Protein AF-A0AAX1KKN2-F1 (afdb_monomer_lite)

Sequence (396 aa):
MSLGRKPTAFVSSTCYDLKQVRDDIRSFFQDQLGYDVLLSEYDSFPLDPRAGTVDNCLRAVDERADIFVLIVGCRYGYVTETGHSVTNMEYLRAKAKGIPIYAFVDQKILSILPLWRDNPDGNFQSTVDTPKLFEFVDTFRRNDGIWSFGFETAQDIISTLKTQLSYLFSDCLLLKQKATPQIMSSKVAMLDGYSFQLALMCPAGWEYKLFAQVLSSGLNKLIDRRRDFNFGITLAPSRELQSIEEVIDYITLKMNQLQRAIDAVSVLIRKTLPEAFGKPGVAGDADYIIYSANRLINVYSSIIDWSLDFSTIVTEDDFSGIVSSFSKMCEVTLCDIEQFSKECCEKLLLIPDAISENSEPMSINLTLSLSSPDTDEFYRELNTLLTKLGISLEDN

InterPro domains:
  IPR025139 Domain of unknown function DUF4062 [PF13271] (10-94)

Structure (mmCIF, N/CA/C/O backbone):
data_AF-A0AAX1KKN2-F1
#
_entry.id   AF-A0AAX1KKN2-F1
#
loop_
_atom_site.group_PDB
_atom_site.id
_atom_site.type_symbol
_atom_site.label_atom_id
_atom_site.label_alt_id
_atom_site.label_comp_id
_atom_site.label_asym_id
_atom_site.label_entity_id
_atom_site.label_seq_id
_atom_site.pdbx_PDB_ins_code
_atom_site.Cartn_x
_atom_site.Cartn_y
_atom_site.Cartn_z
_atom_site.occupancy
_atom_site.B_iso_or_equiv
_atom_site.auth_seq_id
_atom_site.auth_comp_id
_atom_site.auth_asym_id
_atom_site.auth_atom_id
_atom_site.pdbx_PDB_model_num
ATOM 1 N N . MET A 1 1 ? 13.747 -22.654 2.199 1.00 51.12 1 MET A N 1
ATOM 2 C CA . MET A 1 1 ? 13.380 -23.579 1.100 1.00 51.12 1 MET A CA 1
ATOM 3 C C . MET A 1 1 ? 13.736 -22.929 -0.225 1.00 51.12 1 MET A C 1
ATOM 5 O O . MET A 1 1 ? 13.689 -21.709 -0.302 1.00 51.12 1 MET A O 1
ATOM 9 N N . SER A 1 2 ? 14.121 -23.709 -1.236 1.00 63.22 2 SER A N 1
ATOM 10 C CA . SER A 1 2 ? 14.235 -23.208 -2.612 1.00 63.22 2 SER A CA 1
ATOM 11 C C . SER A 1 2 ? 12.859 -23.285 -3.274 1.00 63.22 2 SER A C 1
ATOM 13 O O . SER A 1 2 ? 12.214 -24.324 -3.173 1.00 63.22 2 SER A O 1
ATOM 15 N N . LEU A 1 3 ? 12.418 -22.212 -3.938 1.00 70.31 3 LEU A N 1
ATOM 16 C CA . LEU A 1 3 ? 11.167 -22.193 -4.712 1.00 70.31 3 LEU A CA 1
ATOM 17 C C . LEU A 1 3 ? 11.238 -23.089 -5.959 1.00 70.31 3 LEU A C 1
ATOM 19 O O . LEU A 1 3 ? 10.202 -23.446 -6.507 1.00 70.31 3 LEU A O 1
ATOM 23 N N . GLY A 1 4 ? 12.444 -23.432 -6.428 1.00 79.44 4 GLY A N 1
ATOM 24 C CA . GLY A 1 4 ? 12.648 -24.332 -7.567 1.00 79.44 4 GLY A CA 1
ATOM 25 C C . GLY A 1 4 ? 12.128 -23.822 -8.920 1.00 79.44 4 GLY A C 1
ATOM 26 O O . GLY A 1 4 ? 12.202 -24.567 -9.892 1.00 79.44 4 GLY A O 1
ATOM 27 N N . ARG A 1 5 ? 11.627 -22.578 -9.006 1.00 90.56 5 ARG A N 1
ATOM 28 C CA . ARG A 1 5 ? 11.150 -21.945 -10.247 1.00 90.56 5 ARG A CA 1
ATOM 29 C C . ARG A 1 5 ? 12.081 -20.831 -10.718 1.00 90.56 5 ARG A C 1
ATOM 31 O O . ARG A 1 5 ? 12.737 -20.183 -9.903 1.00 90.56 5 ARG A O 1
ATOM 38 N N . LYS A 1 6 ? 12.105 -20.607 -12.032 1.00 92.56 6 LYS A N 1
ATOM 39 C CA . LYS A 1 6 ? 12.806 -19.484 -12.660 1.00 92.56 6 LYS A CA 1
ATOM 40 C C . LYS A 1 6 ? 12.065 -18.169 -12.375 1.00 92.56 6 LYS A C 1
ATOM 42 O O . LYS A 1 6 ? 10.831 -18.187 -12.321 1.00 92.56 6 LYS A O 1
ATOM 47 N N . PRO A 1 7 ? 12.779 -17.042 -12.205 1.00 95.06 7 PRO A N 1
ATOM 48 C CA . PRO A 1 7 ? 12.156 -15.724 -12.234 1.00 95.06 7 PRO A CA 1
ATOM 49 C C . PRO A 1 7 ? 11.465 -15.494 -13.577 1.00 95.06 7 PRO A C 1
ATOM 51 O O . PRO A 1 7 ? 11.974 -15.925 -14.614 1.00 95.06 7 PRO A O 1
ATOM 54 N N . THR A 1 8 ? 10.324 -14.812 -13.556 1.00 97.12 8 THR A N 1
ATOM 55 C CA . THR A 1 8 ? 9.559 -14.485 -14.762 1.00 97.12 8 THR A CA 1
ATOM 56 C C . THR A 1 8 ? 9.570 -12.979 -15.023 1.00 97.12 8 THR A C 1
ATOM 58 O O . THR A 1 8 ? 9.076 -12.199 -14.205 1.00 97.12 8 THR A O 1
ATOM 61 N N . ALA A 1 9 ? 10.100 -12.567 -16.176 1.00 97.81 9 ALA A N 1
ATOM 62 C CA . ALA A 1 9 ? 10.061 -11.185 -16.646 1.00 97.81 9 ALA A CA 1
ATOM 63 C C . ALA A 1 9 ? 8.834 -10.954 -17.543 1.00 97.81 9 ALA A C 1
ATOM 65 O O . ALA A 1 9 ? 8.679 -11.604 -18.578 1.00 97.81 9 ALA A O 1
ATOM 66 N N . PHE A 1 10 ? 7.968 -10.017 -17.164 1.00 98.31 10 PHE A N 1
ATOM 67 C CA . PHE A 1 10 ? 6.863 -9.552 -17.998 1.00 98.31 10 PHE A CA 1
ATOM 68 C C . PHE A 1 10 ? 7.305 -8.327 -18.797 1.00 98.31 10 PHE A C 1
ATOM 70 O O . PHE A 1 10 ? 7.715 -7.328 -18.209 1.00 98.31 10 PHE A O 1
ATOM 77 N N . VAL A 1 11 ? 7.223 -8.392 -20.128 1.00 98.12 11 VAL A N 1
ATOM 78 C CA . VAL A 1 11 ? 7.675 -7.310 -21.016 1.00 98.12 11 VAL A CA 1
ATOM 79 C C . VAL A 1 11 ? 6.464 -6.615 -21.639 1.00 98.12 11 VAL A C 1
ATOM 81 O O . VAL A 1 11 ? 5.872 -7.086 -22.618 1.00 98.12 11 VAL A O 1
ATOM 84 N N . SER A 1 12 ? 6.111 -5.464 -21.071 1.00 97.69 12 SER A N 1
ATOM 85 C CA . SER A 1 12 ? 4.971 -4.644 -21.480 1.00 97.69 12 SER A CA 1
ATOM 86 C C . SER A 1 12 ? 5.407 -3.556 -22.458 1.00 97.69 12 SER A C 1
ATOM 88 O O . SER A 1 12 ? 6.239 -2.706 -22.138 1.00 97.69 12 SER A O 1
ATOM 90 N N . SER A 1 13 ? 4.855 -3.596 -23.670 1.00 96.62 13 SER A N 1
ATOM 91 C CA . SER A 1 13 ? 5.030 -2.571 -24.702 1.00 96.62 13 SER A CA 1
ATOM 92 C C . SER A 1 13 ? 3.980 -2.742 -25.798 1.00 96.62 13 SER A C 1
ATOM 94 O O . SER A 1 13 ? 3.284 -3.758 -25.856 1.00 96.62 13 SER A O 1
ATOM 96 N N . THR A 1 14 ? 3.910 -1.798 -26.734 1.00 94.62 14 THR A N 1
ATOM 97 C CA . THR A 1 14 ? 3.255 -2.050 -28.022 1.00 94.62 14 THR A CA 1
ATOM 98 C C . THR A 1 14 ? 4.037 -3.108 -28.814 1.00 94.62 14 THR A C 1
ATOM 100 O O . THR A 1 14 ? 5.265 -3.169 -28.740 1.00 94.62 14 THR A O 1
ATOM 103 N N . CYS A 1 15 ? 3.339 -3.984 -29.548 1.00 88.62 15 CYS A N 1
ATOM 104 C CA . CYS A 1 15 ? 3.977 -5.131 -30.215 1.00 88.62 15 CYS A CA 1
ATOM 105 C C . CYS A 1 15 ? 4.512 -4.804 -31.620 1.00 88.62 15 CYS A C 1
ATOM 107 O O . CYS A 1 15 ? 5.556 -5.310 -32.018 1.00 88.62 15 CYS A O 1
ATOM 109 N N . TYR A 1 16 ? 3.793 -3.987 -32.397 1.00 85.31 16 TYR A N 1
ATOM 110 C CA . TYR A 1 16 ? 4.067 -3.839 -33.833 1.00 85.31 16 TYR A CA 1
ATOM 111 C C . TYR A 1 16 ? 5.308 -2.996 -34.136 1.00 85.31 16 TYR A C 1
ATOM 113 O O . TYR A 1 16 ? 6.137 -3.391 -34.949 1.00 85.31 16 TYR A O 1
ATOM 121 N N . ASP A 1 17 ? 5.427 -1.833 -33.501 1.00 90.44 17 ASP A N 1
ATOM 122 C CA . ASP A 1 17 ? 6.519 -0.879 -33.711 1.00 90.44 17 ASP A CA 1
ATOM 123 C C . ASP A 1 17 ? 7.805 -1.271 -32.970 1.00 90.44 17 ASP A C 1
ATOM 125 O O . ASP A 1 17 ? 8.893 -0.909 -33.408 1.00 90.44 17 ASP A O 1
ATOM 129 N N . LEU A 1 18 ? 7.696 -2.066 -31.902 1.00 95.00 18 LEU A N 1
ATOM 130 C CA . LEU A 1 18 ? 8.828 -2.491 -31.072 1.00 95.00 18 LEU A CA 1
ATOM 131 C C . LEU A 1 18 ? 9.207 -3.965 -31.257 1.00 95.00 18 LEU A C 1
ATOM 133 O O . LEU A 1 18 ? 9.949 -4.502 -30.438 1.00 95.00 18 LEU A O 1
ATOM 137 N N . LYS A 1 19 ? 8.740 -4.629 -32.322 1.00 94.88 19 LYS A N 1
ATOM 138 C CA . LYS A 1 19 ? 8.943 -6.073 -32.535 1.00 94.88 19 LYS A CA 1
ATOM 139 C C . LYS A 1 19 ? 10.403 -6.514 -32.354 1.00 94.88 19 LYS A C 1
ATOM 141 O O . LYS A 1 19 ? 10.672 -7.385 -31.539 1.00 94.88 19 LYS A O 1
ATOM 146 N N . GLN A 1 20 ? 11.347 -5.874 -33.051 1.00 95.94 20 GLN A N 1
ATOM 147 C CA . GLN A 1 20 ? 12.767 -6.242 -32.947 1.00 95.94 20 GLN A CA 1
ATOM 148 C C . GLN A 1 20 ? 13.313 -6.035 -31.528 1.00 95.94 20 GLN A C 1
ATOM 150 O O . GLN A 1 20 ? 14.034 -6.882 -31.014 1.00 95.94 20 GLN A O 1
ATOM 155 N N . VAL A 1 21 ? 12.937 -4.929 -30.876 1.00 97.44 21 VAL A N 1
ATOM 156 C CA . VAL A 1 21 ? 13.347 -4.652 -29.494 1.00 97.44 21 VAL A CA 1
ATOM 157 C C . VAL A 1 21 ? 12.824 -5.742 -28.558 1.00 97.44 21 VAL A C 1
ATOM 159 O O . VAL A 1 21 ? 13.572 -6.244 -27.726 1.00 97.44 21 VAL A O 1
ATOM 162 N N . ARG A 1 22 ? 11.562 -6.154 -28.710 1.00 97.06 22 ARG A N 1
ATOM 163 C CA . ARG A 1 22 ? 10.954 -7.225 -27.906 1.00 97.06 22 ARG A CA 1
ATOM 164 C C . ARG A 1 22 ? 11.649 -8.569 -28.123 1.00 97.06 22 ARG A C 1
ATOM 166 O O . ARG A 1 22 ? 11.926 -9.254 -27.141 1.00 97.06 22 ARG A O 1
ATOM 173 N N . ASP A 1 23 ? 11.984 -8.911 -29.366 1.00 96.81 23 ASP A N 1
ATOM 174 C CA . ASP A 1 23 ? 12.699 -10.147 -29.715 1.00 96.81 23 ASP A CA 1
ATOM 175 C C . ASP A 1 23 ? 14.106 -10.187 -29.084 1.00 96.81 23 ASP A C 1
ATOM 177 O O . ASP A 1 23 ? 14.519 -11.203 -28.511 1.00 96.81 23 ASP A O 1
ATOM 181 N N . ASP A 1 24 ? 14.820 -9.059 -29.105 1.00 98.00 24 ASP A N 1
ATOM 182 C CA . ASP A 1 24 ? 16.144 -8.929 -28.490 1.00 98.00 24 ASP A CA 1
ATOM 183 C C . ASP A 1 24 ? 16.070 -9.040 -26.955 1.00 98.00 24 ASP A C 1
ATOM 185 O O . ASP A 1 24 ? 16.875 -9.743 -26.334 1.00 98.00 24 ASP A O 1
ATOM 189 N N . ILE A 1 25 ? 15.076 -8.398 -26.326 1.00 97.75 25 ILE A N 1
ATOM 190 C CA . ILE A 1 25 ? 14.845 -8.474 -24.873 1.00 97.75 25 ILE A CA 1
ATOM 191 C C . ILE A 1 25 ? 14.449 -9.887 -24.447 1.00 97.75 25 ILE A C 1
ATOM 193 O O . ILE A 1 25 ? 14.933 -10.384 -23.426 1.00 97.75 25 ILE A O 1
ATOM 197 N N . ARG A 1 26 ? 13.616 -10.564 -25.242 1.00 97.12 26 ARG A N 1
ATOM 198 C CA . ARG A 1 26 ? 13.262 -11.967 -25.025 1.00 97.12 26 ARG A CA 1
ATOM 199 C C . ARG A 1 26 ? 14.507 -12.846 -24.998 1.00 97.12 26 ARG A C 1
ATOM 201 O O . ARG A 1 26 ? 14.701 -13.587 -24.037 1.00 97.12 26 ARG A O 1
ATOM 208 N N . SER A 1 27 ? 15.346 -12.728 -26.025 1.00 97.56 27 SER A N 1
ATOM 209 C CA . SER A 1 27 ? 16.579 -13.511 -26.165 1.00 97.56 27 SER A CA 1
ATOM 210 C C . SER A 1 27 ? 17.544 -13.231 -25.010 1.00 97.56 27 SER A C 1
ATOM 212 O O . SER A 1 27 ? 18.150 -14.141 -24.450 1.00 97.56 27 SER A O 1
ATOM 214 N N . PHE A 1 28 ? 17.645 -11.973 -24.570 1.00 98.19 28 PHE A N 1
ATOM 215 C CA . PHE A 1 28 ? 18.437 -11.614 -23.395 1.00 98.19 28 PHE A CA 1
ATOM 216 C C . PHE A 1 28 ? 17.965 -12.341 -22.123 1.00 98.19 28 PHE A C 1
ATOM 218 O O . PHE A 1 28 ? 18.770 -13.001 -21.462 1.00 98.19 28 PHE A O 1
ATOM 225 N N . PHE A 1 29 ? 16.679 -12.262 -21.779 1.00 97.62 29 PHE A N 1
ATOM 226 C CA . PHE A 1 29 ? 16.168 -12.906 -20.567 1.00 97.62 29 PHE A CA 1
ATOM 227 C C . PHE A 1 29 ? 16.185 -14.440 -20.654 1.00 97.62 29 PHE A C 1
ATOM 229 O O . PHE A 1 29 ? 16.606 -15.088 -19.694 1.00 97.62 29 PHE A O 1
ATOM 236 N N . GLN A 1 30 ? 15.765 -15.028 -21.779 1.00 95.75 30 GLN A N 1
ATOM 237 C CA . GLN A 1 30 ? 15.683 -16.487 -21.933 1.00 95.75 30 GLN A CA 1
ATOM 238 C C . GLN A 1 30 ? 17.063 -17.126 -22.097 1.00 95.75 30 GLN A C 1
ATOM 240 O O . GLN A 1 30 ? 17.414 -18.022 -21.328 1.00 95.75 30 GLN A O 1
ATOM 245 N N . ASP A 1 31 ? 17.860 -16.652 -23.056 1.00 96.38 31 ASP A N 1
ATOM 246 C CA . ASP A 1 31 ? 19.070 -17.357 -23.488 1.00 96.38 31 ASP A CA 1
ATOM 247 C C . ASP A 1 31 ? 20.301 -16.966 -22.665 1.00 96.38 31 ASP A C 1
ATOM 249 O O . ASP A 1 31 ? 21.163 -17.808 -22.413 1.00 96.38 31 ASP A O 1
ATOM 253 N N . GLN A 1 32 ? 20.400 -15.703 -22.226 1.00 95.88 32 GLN A N 1
ATOM 254 C CA . GLN A 1 32 ? 21.560 -15.238 -21.450 1.00 95.88 32 GLN A CA 1
ATOM 255 C C . GLN A 1 32 ? 21.356 -15.380 -19.938 1.00 95.88 32 GLN A C 1
ATOM 257 O O . GLN A 1 32 ? 22.312 -15.698 -19.232 1.00 95.88 32 GLN A O 1
ATOM 262 N N . LEU A 1 33 ? 20.142 -15.132 -19.428 1.00 95.75 33 LEU A N 1
ATOM 263 C CA . LEU A 1 33 ? 19.859 -15.159 -17.984 1.00 95.75 33 LEU A CA 1
ATOM 264 C C . LEU A 1 33 ? 19.099 -16.408 -17.513 1.00 95.75 33 LEU A C 1
ATOM 266 O O . LEU A 1 33 ? 19.117 -16.713 -16.319 1.00 95.75 33 LEU A O 1
ATOM 270 N N . GLY A 1 34 ? 18.438 -17.138 -18.416 1.00 95.25 34 GLY A N 1
ATOM 271 C CA . GLY A 1 34 ? 17.666 -18.335 -18.077 1.00 95.25 34 GLY A CA 1
ATOM 272 C C . GLY A 1 34 ? 16.319 -18.057 -17.403 1.00 95.25 34 GLY A C 1
ATOM 273 O O . GLY A 1 34 ? 15.813 -18.940 -16.705 1.00 95.25 34 GLY A O 1
ATOM 274 N N . TYR A 1 35 ? 15.755 -16.859 -17.575 1.00 96.06 35 TYR A N 1
ATOM 275 C CA . TYR A 1 35 ? 14.469 -16.448 -17.003 1.00 96.06 35 TYR A CA 1
ATOM 276 C C . TYR A 1 35 ? 13.311 -16.963 -17.863 1.00 96.06 35 TYR A C 1
ATOM 278 O O . TYR A 1 35 ? 13.457 -17.181 -19.068 1.00 96.06 35 TYR A O 1
ATOM 286 N N . ASP A 1 36 ? 12.140 -17.114 -17.249 1.00 96.12 36 ASP A N 1
ATOM 287 C CA . ASP A 1 36 ? 10.897 -17.205 -18.009 1.00 96.12 36 ASP A CA 1
ATOM 288 C C . ASP A 1 36 ? 10.518 -15.796 -18.496 1.00 96.12 36 ASP A C 1
ATOM 290 O O . ASP A 1 36 ? 10.780 -14.799 -17.819 1.00 96.12 36 ASP A O 1
ATOM 294 N N . VAL A 1 37 ? 9.912 -15.690 -19.679 1.00 96.75 37 VAL A N 1
ATOM 295 C CA . VAL A 1 37 ? 9.541 -14.397 -20.276 1.00 96.75 37 VAL A CA 1
ATOM 296 C C . VAL A 1 37 ? 8.100 -14.440 -20.743 1.00 96.75 37 VAL A C 1
ATOM 298 O O . VAL A 1 37 ? 7.694 -15.382 -21.423 1.00 96.75 37 VAL A O 1
ATOM 301 N N . LEU A 1 38 ? 7.340 -13.407 -20.386 1.00 96.88 38 LEU A N 1
ATOM 302 C CA . LEU A 1 38 ? 5.957 -13.219 -20.804 1.00 96.88 38 LEU A CA 1
ATOM 303 C C . LEU A 1 38 ? 5.871 -12.050 -21.786 1.00 96.88 38 LEU A C 1
ATOM 305 O O . LEU A 1 38 ? 6.108 -10.897 -21.426 1.00 96.88 38 LEU A O 1
ATOM 309 N N . LEU A 1 39 ? 5.524 -12.386 -23.026 1.00 95.56 39 LEU A N 1
ATOM 310 C CA . LEU A 1 39 ? 5.270 -11.482 -24.145 1.00 95.56 39 LEU A CA 1
ATOM 311 C C . LEU A 1 39 ? 3.957 -11.929 -24.799 1.00 95.56 39 LEU A C 1
ATOM 313 O O . LEU A 1 39 ? 3.829 -13.100 -25.153 1.00 95.56 39 LEU A O 1
ATOM 317 N N . SER A 1 40 ? 2.979 -11.033 -24.910 1.00 92.44 40 SER A N 1
ATOM 318 C CA . SER A 1 40 ? 1.589 -11.368 -25.260 1.00 92.44 40 SER A CA 1
ATOM 319 C C . SER A 1 40 ? 1.385 -11.894 -26.686 1.00 92.44 40 SER A C 1
ATOM 321 O O . SER A 1 40 ? 0.379 -12.539 -26.959 1.00 92.44 40 SER A O 1
ATOM 323 N N . GLU A 1 41 ? 2.328 -11.651 -27.594 1.00 91.31 41 GLU A N 1
ATOM 324 C CA . GLU A 1 41 ? 2.299 -12.120 -28.982 1.00 91.31 41 GLU A CA 1
ATOM 325 C C . GLU A 1 41 ? 2.894 -13.523 -29.186 1.00 91.31 41 GLU A C 1
ATOM 327 O O . GLU A 1 41 ? 2.809 -14.065 -30.289 1.00 91.31 41 GLU A O 1
ATOM 332 N N . TYR A 1 42 ? 3.510 -14.102 -28.153 1.00 90.12 42 TYR A N 1
ATOM 333 C CA . TYR A 1 42 ? 4.166 -15.406 -28.220 1.00 90.12 42 TYR A CA 1
ATOM 334 C C . TYR A 1 42 ? 3.264 -16.530 -27.692 1.00 90.12 42 TYR A C 1
ATOM 336 O O . TYR A 1 42 ? 2.494 -16.349 -26.752 1.00 90.12 42 TYR A O 1
ATOM 344 N N . ASP A 1 43 ? 3.401 -17.726 -28.264 1.00 87.00 43 ASP A N 1
ATOM 345 C CA . ASP A 1 43 ? 2.630 -18.926 -27.899 1.00 87.00 43 ASP A CA 1
ATOM 346 C C . ASP A 1 43 ? 2.900 -19.432 -26.472 1.00 87.00 43 ASP A C 1
ATOM 348 O O . ASP A 1 43 ? 2.071 -20.125 -25.884 1.00 87.00 43 ASP A O 1
ATOM 352 N N . SER A 1 44 ? 4.033 -19.042 -25.886 1.00 86.56 44 SER A N 1
ATOM 353 C CA . SER A 1 44 ? 4.369 -19.292 -24.486 1.00 86.56 44 SER A CA 1
ATOM 354 C C . SER A 1 44 ? 3.529 -18.476 -23.497 1.00 86.56 44 SER A C 1
ATOM 356 O O . SER A 1 44 ? 3.628 -18.704 -22.288 1.00 86.56 44 SER A O 1
ATOM 358 N N . PHE A 1 45 ? 2.747 -17.499 -23.966 1.00 91.88 45 PHE A N 1
ATOM 359 C CA . PHE A 1 45 ? 1.907 -16.679 -23.103 1.00 91.88 45 PHE A CA 1
ATOM 360 C C . PHE A 1 45 ? 0.703 -17.484 -22.582 1.00 91.88 45 PHE A C 1
ATOM 362 O O . PHE A 1 45 ? -0.012 -18.105 -23.371 1.00 91.88 45 PHE A O 1
ATOM 369 N N . PRO A 1 46 ? 0.441 -17.502 -21.263 1.00 89.56 46 PRO A N 1
ATOM 370 C CA . PRO A 1 46 ? -0.657 -18.280 -20.706 1.00 89.56 46 PRO A CA 1
ATOM 371 C C . PRO A 1 46 ? -2.010 -17.653 -21.067 1.00 89.56 46 PRO A C 1
ATOM 373 O O . PRO A 1 46 ? -2.263 -16.487 -20.770 1.00 89.56 46 PRO A O 1
ATOM 376 N N . LEU A 1 47 ? -2.902 -18.449 -21.661 1.00 90.44 47 LEU A N 1
ATOM 377 C CA . LEU A 1 47 ? -4.242 -18.021 -22.068 1.00 90.44 47 LEU A CA 1
ATOM 378 C C . LEU A 1 47 ? -5.316 -18.848 -21.355 1.00 90.44 47 LEU A C 1
ATOM 380 O O . LEU A 1 47 ? -5.251 -20.075 -21.326 1.00 90.44 47 LEU A O 1
ATOM 384 N N . ASP A 1 48 ? -6.328 -18.174 -20.811 1.00 90.75 48 ASP A N 1
ATOM 385 C CA . ASP A 1 48 ? -7.638 -18.763 -20.537 1.00 90.75 48 ASP A CA 1
ATOM 386 C C . ASP A 1 48 ? -8.553 -18.446 -21.730 1.00 90.75 48 ASP A C 1
ATOM 388 O O . ASP A 1 48 ? -8.881 -17.274 -21.946 1.00 90.75 48 ASP A O 1
ATOM 392 N N . PRO A 1 49 ? -8.986 -19.462 -22.502 1.00 92.00 49 PRO A N 1
ATOM 393 C CA . PRO A 1 49 ? -9.898 -19.277 -23.630 1.00 92.00 49 PRO A CA 1
ATOM 394 C C . PRO A 1 49 ? -11.266 -18.687 -23.255 1.00 92.00 49 PRO A C 1
ATOM 396 O O . PRO A 1 49 ? -12.030 -18.324 -24.146 1.00 92.00 49 PRO A O 1
ATOM 399 N N . ARG A 1 50 ? -11.610 -18.639 -21.962 1.00 92.62 50 ARG A N 1
ATOM 400 C CA . ARG A 1 50 ? -12.865 -18.071 -21.450 1.00 92.62 50 ARG A CA 1
ATOM 401 C C . ARG A 1 50 ? -12.751 -16.591 -21.079 1.00 92.62 50 ARG A C 1
ATOM 403 O O . ARG A 1 50 ? -13.776 -15.979 -20.795 1.00 92.62 50 ARG A O 1
ATOM 410 N N . ALA A 1 51 ? -11.541 -16.032 -21.062 1.00 90.00 51 ALA A N 1
ATOM 411 C CA . ALA A 1 51 ? -11.274 -14.648 -20.680 1.00 90.00 51 ALA A CA 1
ATOM 412 C C . ALA A 1 51 ? -10.956 -13.769 -21.901 1.00 90.00 51 ALA A C 1
ATOM 414 O O . ALA A 1 51 ? -10.466 -14.254 -22.926 1.00 90.00 51 ALA A O 1
ATOM 415 N N . GLY A 1 52 ? -11.202 -12.460 -21.783 1.00 89.75 52 GLY A N 1
ATOM 416 C CA . GLY A 1 52 ? -10.818 -11.488 -22.803 1.00 89.75 52 GLY A CA 1
ATOM 417 C C . GLY A 1 52 ? -9.298 -11.406 -22.988 1.00 89.75 52 GLY A C 1
ATOM 418 O O . GLY A 1 52 ? -8.516 -11.829 -22.135 1.00 89.75 52 GLY A O 1
ATOM 419 N N . THR A 1 53 ? -8.849 -10.838 -24.110 1.00 89.62 53 THR A N 1
ATOM 420 C CA . THR A 1 53 ? -7.411 -10.651 -24.385 1.00 89.62 53 THR A CA 1
ATOM 421 C C . THR A 1 53 ? -6.748 -9.755 -23.339 1.00 89.62 53 THR A C 1
ATOM 423 O O . THR A 1 53 ? -5.683 -10.093 -22.830 1.00 89.62 53 THR A O 1
ATOM 426 N N . VAL A 1 54 ? -7.412 -8.658 -22.962 1.00 91.44 54 VAL A N 1
ATOM 427 C CA . VAL A 1 54 ? -6.949 -7.744 -21.907 1.00 91.44 54 VAL A CA 1
ATOM 428 C C . VAL A 1 54 ? -6.901 -8.454 -20.553 1.00 91.44 54 VAL A C 1
ATOM 430 O O . VAL A 1 54 ? -5.888 -8.369 -19.864 1.00 91.44 54 VAL A O 1
ATOM 433 N N . ASP A 1 55 ? -7.939 -9.213 -20.195 1.00 92.12 55 ASP A N 1
ATOM 434 C CA . ASP A 1 55 ? -7.994 -9.936 -18.916 1.00 92.12 55 ASP A CA 1
ATOM 435 C C . ASP A 1 55 ? -6.879 -10.978 -18.796 1.00 92.12 55 ASP A C 1
ATOM 437 O O . ASP A 1 55 ? -6.260 -11.110 -17.741 1.00 92.12 55 ASP A O 1
ATOM 441 N N . ASN A 1 56 ? -6.576 -11.689 -19.886 1.00 93.50 56 ASN A N 1
ATOM 442 C CA . ASN A 1 56 ? -5.454 -12.623 -19.928 1.00 93.50 56 ASN A CA 1
ATOM 443 C C . ASN A 1 56 ? -4.113 -11.921 -19.679 1.00 93.50 56 ASN A C 1
ATOM 445 O O . ASN A 1 56 ? -3.301 -12.434 -18.908 1.00 93.50 56 ASN A O 1
ATOM 449 N N . CYS A 1 57 ? -3.899 -10.736 -20.260 1.00 93.25 57 CYS A N 1
ATOM 450 C CA . CYS A 1 57 ? -2.709 -9.934 -19.986 1.00 93.25 57 CYS A CA 1
ATOM 451 C C . CYS A 1 57 ? -2.605 -9.528 -18.511 1.00 93.25 57 CYS A C 1
ATOM 453 O O . CYS A 1 57 ? -1.581 -9.780 -17.874 1.00 93.25 57 CYS A O 1
ATOM 455 N N . LEU A 1 58 ? -3.668 -8.945 -17.947 1.00 94.44 58 LEU A N 1
ATOM 456 C CA . LEU A 1 58 ? -3.665 -8.491 -16.552 1.00 94.44 58 LEU A CA 1
ATOM 457 C C . LEU A 1 58 ? -3.456 -9.649 -15.574 1.00 94.44 58 LEU A C 1
ATOM 459 O O . LEU A 1 58 ? -2.671 -9.532 -14.634 1.00 94.44 58 LEU A O 1
ATOM 463 N N . ARG A 1 59 ? -4.101 -10.789 -15.831 1.00 93.94 59 ARG A N 1
ATOM 464 C CA . ARG A 1 59 ? -3.945 -11.999 -15.022 1.00 93.94 59 ARG A CA 1
ATOM 465 C C . ARG A 1 59 ? -2.522 -12.555 -15.084 1.00 93.94 59 ARG A C 1
ATOM 467 O O . ARG A 1 59 ? -1.994 -12.998 -14.068 1.00 93.94 59 ARG A O 1
ATOM 474 N N . ALA A 1 60 ? -1.867 -12.499 -16.242 1.00 95.00 60 ALA A N 1
ATOM 475 C CA . ALA A 1 60 ? -0.473 -12.917 -16.367 1.00 95.00 60 ALA A CA 1
ATOM 476 C C . ALA A 1 60 ? 0.479 -12.021 -15.550 1.00 95.00 60 ALA A C 1
ATOM 478 O O . ALA A 1 60 ? 1.392 -12.544 -14.903 1.00 95.00 60 ALA A O 1
ATOM 479 N N . VAL A 1 61 ? 0.238 -10.701 -15.518 1.00 96.19 61 VAL A N 1
ATOM 480 C CA . VAL A 1 61 ? 0.947 -9.778 -14.609 1.00 96.19 61 VAL A CA 1
ATOM 481 C C . VAL A 1 61 ? 0.711 -10.188 -13.158 1.00 96.19 61 VAL A C 1
ATOM 483 O O . VAL A 1 61 ? 1.650 -10.278 -12.374 1.00 96.19 61 VAL A O 1
ATOM 486 N N . ASP A 1 62 ? -0.533 -10.494 -12.802 1.00 92.94 62 ASP A N 1
ATOM 487 C CA . ASP A 1 62 ? -0.891 -10.850 -11.437 1.00 92.94 62 ASP A CA 1
ATOM 488 C C . ASP A 1 62 ? -0.250 -12.133 -10.922 1.00 92.94 62 ASP A C 1
ATOM 490 O O . ASP A 1 62 ? 0.200 -12.188 -9.777 1.00 92.94 62 ASP A O 1
ATOM 494 N N . GLU A 1 63 ? -0.323 -13.192 -11.713 1.00 93.19 63 GLU A N 1
ATOM 495 C CA . GLU A 1 63 ? -0.078 -14.546 -11.226 1.00 93.19 63 GLU A CA 1
ATOM 496 C C . GLU A 1 63 ? 1.366 -14.987 -11.435 1.00 93.19 63 GLU A C 1
ATOM 498 O O . GLU A 1 63 ? 1.829 -15.904 -10.753 1.00 93.19 63 GLU A O 1
ATOM 503 N N . ARG A 1 64 ? 2.073 -14.386 -12.401 1.00 93.69 64 ARG A N 1
ATOM 504 C CA . ARG A 1 64 ? 3.370 -14.904 -12.846 1.00 93.69 64 ARG A CA 1
ATOM 505 C C . ARG A 1 64 ? 4.497 -13.884 -12.872 1.00 93.69 64 ARG A C 1
ATOM 507 O O . ARG A 1 64 ? 5.636 -14.322 -12.796 1.00 93.69 64 ARG A O 1
ATOM 514 N N . ALA A 1 65 ? 4.234 -12.584 -12.998 1.00 96.31 65 ALA A N 1
ATOM 515 C CA . ALA A 1 65 ? 5.308 -11.605 -13.150 1.00 96.31 65 ALA A CA 1
ATOM 516 C C . ALA A 1 65 ? 6.082 -11.387 -11.838 1.00 96.31 65 ALA A C 1
ATOM 518 O O . ALA A 1 65 ? 5.514 -10.974 -10.830 1.00 96.31 65 ALA A O 1
ATOM 519 N N . ASP A 1 66 ? 7.395 -11.623 -11.878 1.00 96.00 66 ASP A N 1
ATOM 520 C CA . ASP A 1 66 ? 8.318 -11.314 -10.778 1.00 96.00 66 ASP A CA 1
ATOM 521 C C . ASP A 1 66 ? 9.075 -10.001 -11.029 1.00 96.00 66 ASP A C 1
ATOM 523 O O . ASP A 1 66 ? 9.492 -9.328 -10.090 1.00 96.00 66 ASP A O 1
ATOM 527 N N . ILE A 1 67 ? 9.259 -9.640 -12.303 1.00 97.06 67 ILE A N 1
ATOM 528 C CA . ILE A 1 67 ? 9.870 -8.388 -12.759 1.00 97.06 67 ILE A CA 1
ATOM 529 C C . ILE A 1 67 ? 9.021 -7.840 -13.900 1.00 97.06 67 ILE A C 1
ATOM 531 O O . ILE A 1 67 ? 8.642 -8.589 -14.803 1.00 97.06 67 ILE A O 1
ATOM 535 N N . PHE A 1 68 ? 8.755 -6.537 -13.889 1.00 98.50 68 PHE A N 1
ATOM 536 C CA . PHE A 1 68 ? 8.020 -5.854 -14.944 1.00 98.50 68 PHE A CA 1
ATOM 537 C C . PHE A 1 68 ? 8.954 -4.927 -15.726 1.00 98.50 68 PHE A C 1
ATOM 539 O O . PHE A 1 68 ? 9.572 -4.022 -15.166 1.00 98.50 68 PHE A O 1
ATOM 546 N N . VAL A 1 69 ? 9.061 -5.144 -17.034 1.00 98.50 69 VAL A N 1
ATOM 547 C CA . VAL A 1 69 ? 9.844 -4.309 -17.949 1.00 98.50 69 VAL A CA 1
ATOM 548 C C . VAL A 1 69 ? 8.870 -3.531 -18.822 1.00 98.50 69 VAL A C 1
ATOM 550 O O . VAL A 1 69 ? 8.194 -4.112 -19.669 1.00 98.50 69 VAL A O 1
ATOM 553 N N . LEU A 1 70 ? 8.791 -2.221 -18.599 1.00 98.50 70 LEU A N 1
ATOM 554 C CA . LEU A 1 70 ? 7.951 -1.309 -19.368 1.00 98.50 70 LEU A CA 1
ATOM 555 C C . LEU A 1 70 ? 8.791 -0.653 -20.465 1.00 98.50 70 LEU A C 1
ATOM 557 O O . LEU A 1 70 ? 9.765 0.029 -20.157 1.00 98.50 70 LEU A O 1
ATOM 561 N N . ILE A 1 71 ? 8.400 -0.815 -21.727 1.00 98.44 71 ILE A N 1
ATOM 562 C CA . ILE A 1 71 ? 9.055 -0.170 -22.871 1.00 98.44 71 ILE A CA 1
ATOM 563 C C . ILE A 1 71 ? 8.019 0.688 -23.596 1.00 98.44 71 ILE A C 1
ATOM 565 O O . ILE A 1 71 ? 7.062 0.173 -24.174 1.00 98.44 71 ILE A O 1
ATOM 569 N N . VAL A 1 72 ? 8.206 2.006 -23.564 1.00 97.75 72 VAL A N 1
ATOM 570 C CA . VAL A 1 72 ? 7.306 2.983 -24.184 1.00 97.75 72 VAL A CA 1
ATOM 571 C C . VAL A 1 72 ? 7.944 3.526 -25.457 1.00 97.75 72 VAL A C 1
ATOM 573 O O . VAL A 1 72 ? 8.930 4.259 -25.401 1.00 97.75 72 VAL A O 1
ATOM 576 N N . GLY A 1 73 ? 7.372 3.144 -26.600 1.00 95.69 73 GLY A N 1
ATOM 577 C CA . GLY A 1 73 ? 7.727 3.665 -27.920 1.00 95.69 73 GLY A CA 1
ATOM 578 C C . GLY A 1 73 ? 6.982 4.958 -28.259 1.00 95.69 73 GLY A C 1
ATOM 579 O O . GLY A 1 73 ? 6.587 5.724 -27.385 1.00 95.69 73 GLY A O 1
ATOM 580 N N . CYS A 1 74 ? 6.741 5.177 -29.551 1.00 93.94 74 CYS A N 1
ATOM 581 C CA . CYS A 1 74 ? 6.017 6.349 -30.058 1.00 93.94 74 CYS A CA 1
ATOM 582 C C . CYS A 1 74 ? 4.495 6.131 -30.187 1.00 93.94 74 CYS A C 1
ATOM 584 O O . CYS A 1 74 ? 3.785 6.984 -30.718 1.00 93.94 74 CYS A O 1
ATOM 586 N N . ARG A 1 75 ? 3.981 4.980 -29.738 1.00 94.19 75 ARG A N 1
ATOM 587 C CA . ARG A 1 75 ? 2.566 4.606 -29.851 1.00 94.19 75 ARG A CA 1
ATOM 588 C C . ARG A 1 75 ? 1.954 4.308 -28.494 1.00 94.19 75 ARG A C 1
ATOM 590 O O . ARG A 1 75 ? 2.546 3.593 -27.691 1.00 94.19 75 ARG A O 1
ATOM 597 N N . TYR A 1 76 ? 0.750 4.821 -28.253 1.00 92.50 76 TYR A N 1
ATOM 598 C CA . TYR A 1 76 ? 0.021 4.579 -27.008 1.00 92.50 76 TYR A CA 1
ATOM 599 C C . TYR A 1 76 ? -0.592 3.177 -26.976 1.00 92.50 76 TYR A C 1
ATOM 601 O O . TYR A 1 76 ? -0.712 2.564 -25.915 1.00 92.50 76 TYR A O 1
ATOM 609 N N . GLY A 1 77 ? -0.938 2.652 -28.154 1.00 89.31 77 GLY A N 1
ATOM 610 C CA . GLY A 1 77 ? -1.474 1.307 -28.324 1.00 89.31 77 GLY A CA 1
ATOM 611 C C . GLY A 1 77 ? -2.999 1.239 -28.268 1.00 89.31 77 GLY A C 1
ATOM 612 O O . GLY A 1 77 ? -3.703 2.228 -28.463 1.00 89.31 77 GLY A O 1
ATOM 613 N N . TYR A 1 78 ? -3.517 0.027 -28.058 1.00 88.25 78 TYR A N 1
ATOM 614 C CA . TYR A 1 78 ? -4.957 -0.230 -28.023 1.00 88.25 78 TYR A CA 1
ATOM 615 C C . TYR A 1 78 ? -5.580 0.360 -26.759 1.00 88.25 78 TYR A C 1
ATOM 617 O O . TYR A 1 78 ? -5.182 -0.018 -25.657 1.00 88.25 78 TYR A O 1
ATOM 625 N N . VAL A 1 79 ? -6.560 1.247 -26.935 1.00 89.00 79 VAL A N 1
ATOM 626 C CA . VAL A 1 79 ? -7.303 1.905 -25.855 1.00 89.00 79 VAL A CA 1
ATOM 627 C C . VAL A 1 79 ? -8.548 1.089 -25.523 1.00 89.00 79 VAL A C 1
ATOM 629 O O . VAL A 1 79 ? -9.329 0.756 -26.412 1.00 89.00 79 VAL A O 1
ATOM 632 N N . THR A 1 80 ? -8.726 0.763 -24.248 1.00 88.69 80 THR A N 1
ATOM 633 C CA . THR A 1 80 ? -9.895 0.038 -23.743 1.00 88.69 80 THR A CA 1
ATOM 634 C C . THR A 1 80 ? -11.066 0.988 -23.478 1.00 88.69 80 THR A C 1
ATOM 636 O O . THR A 1 80 ? -10.944 2.210 -23.586 1.00 88.69 80 THR A O 1
ATOM 639 N N . GLU A 1 81 ? -12.214 0.437 -23.085 1.00 84.19 81 GLU A N 1
ATOM 640 C CA . GLU A 1 81 ? -13.414 1.213 -22.738 1.00 84.19 81 GLU A CA 1
ATOM 641 C C . GLU A 1 81 ? -13.184 2.197 -21.578 1.00 84.19 81 GLU A C 1
ATOM 643 O O . GLU A 1 81 ? -13.858 3.219 -21.492 1.00 84.19 81 GLU A O 1
ATOM 648 N N . THR A 1 82 ? -12.188 1.941 -20.721 1.00 82.06 82 THR A N 1
ATOM 649 C CA . THR A 1 82 ? -11.820 2.829 -19.607 1.00 82.06 82 THR A CA 1
ATOM 650 C C . THR A 1 82 ? -10.948 4.008 -20.042 1.00 82.06 82 THR A C 1
ATOM 652 O O . THR A 1 82 ? -10.570 4.837 -19.220 1.00 82.06 82 THR A O 1
ATOM 655 N N . GLY A 1 83 ? -10.608 4.106 -21.331 1.00 87.06 83 GLY A N 1
ATOM 656 C CA . GLY A 1 83 ? -9.802 5.193 -21.882 1.00 87.06 83 GLY A CA 1
ATOM 657 C C . GLY A 1 83 ? -8.292 5.029 -21.693 1.00 87.06 83 GLY A C 1
ATOM 658 O O . GLY A 1 83 ? -7.546 5.886 -22.181 1.00 87.06 83 GLY A O 1
ATOM 659 N N . HIS A 1 84 ? -7.852 3.938 -21.061 1.00 89.88 84 HIS A N 1
ATOM 660 C CA . HIS A 1 84 ? -6.451 3.564 -20.871 1.00 89.88 84 HIS A CA 1
ATOM 661 C C . HIS A 1 84 ? -5.985 2.551 -21.919 1.00 89.88 84 HIS A C 1
ATOM 663 O O . HIS A 1 84 ? -6.771 1.729 -22.390 1.00 89.88 84 HIS A O 1
ATOM 669 N N . SER A 1 85 ? -4.697 2.570 -22.271 1.00 93.62 85 SER A N 1
ATOM 670 C CA . SER A 1 85 ? -4.131 1.497 -23.091 1.00 93.62 85 SER A CA 1
ATOM 671 C C . SER A 1 85 ? -3.926 0.202 -22.302 1.00 93.62 85 SER A C 1
ATOM 673 O O . SER A 1 85 ? -3.812 0.224 -21.075 1.00 93.62 85 SER A O 1
ATOM 675 N N . VAL A 1 86 ? -3.832 -0.934 -23.000 1.00 93.50 86 VAL A N 1
ATOM 676 C CA . VAL A 1 86 ? -3.510 -2.230 -22.365 1.00 93.50 86 VAL A CA 1
ATOM 677 C C . VAL A 1 86 ? -2.193 -2.146 -21.587 1.00 93.50 86 VAL A C 1
ATOM 679 O O . VAL A 1 86 ? -2.161 -2.503 -20.415 1.00 93.50 86 VAL A O 1
ATOM 682 N N . THR A 1 87 ? -1.145 -1.571 -22.185 1.00 95.38 87 THR A N 1
ATOM 683 C CA . THR A 1 87 ? 0.157 -1.319 -21.538 1.00 95.38 87 THR A CA 1
ATOM 684 C C . THR A 1 87 ? 0.020 -0.463 -20.274 1.00 95.38 87 THR A C 1
ATOM 686 O O . THR A 1 87 ? 0.626 -0.766 -19.248 1.00 95.38 87 THR A O 1
ATOM 689 N N . ASN A 1 88 ? -0.816 0.582 -20.306 1.00 95.38 88 ASN A N 1
ATOM 690 C CA . ASN A 1 88 ? -1.091 1.404 -19.126 1.00 95.38 88 ASN A CA 1
ATOM 691 C C . ASN A 1 88 ? -1.779 0.587 -18.018 1.00 95.38 88 ASN A C 1
ATOM 693 O O . ASN A 1 88 ? -1.423 0.704 -16.849 1.00 95.38 88 ASN A O 1
ATOM 697 N N . MET A 1 89 ? -2.747 -0.261 -18.368 1.00 95.44 89 MET A N 1
ATOM 698 C CA . MET A 1 89 ? -3.435 -1.117 -17.398 1.00 95.44 89 MET A CA 1
ATOM 699 C C . MET A 1 89 ? -2.511 -2.189 -16.799 1.00 95.44 89 MET A C 1
ATOM 701 O O . MET A 1 89 ? -2.547 -2.414 -15.590 1.00 95.44 89 MET A O 1
ATOM 705 N N . GLU A 1 90 ? -1.648 -2.805 -17.611 1.00 97.06 90 GLU A N 1
ATOM 706 C CA . GLU A 1 90 ? -0.608 -3.737 -17.153 1.00 97.06 90 GLU A CA 1
ATOM 707 C C . GLU A 1 90 ? 0.348 -3.056 -16.160 1.00 97.06 90 GLU A C 1
ATOM 709 O O . GLU A 1 90 ? 0.614 -3.603 -15.088 1.00 97.06 90 GLU A O 1
ATOM 714 N N . TYR A 1 91 ? 0.800 -1.835 -16.470 1.00 97.19 91 TYR A N 1
ATOM 715 C CA . TYR A 1 91 ? 1.634 -1.024 -15.580 1.00 97.19 91 TYR A CA 1
ATOM 716 C C . TYR A 1 91 ? 0.949 -0.747 -14.235 1.00 97.19 91 TYR A C 1
ATOM 718 O O . TYR A 1 91 ? 1.540 -0.985 -13.179 1.00 97.19 91 TYR A O 1
ATOM 726 N N . LEU A 1 92 ? -0.310 -0.292 -14.253 1.00 95.00 92 LEU A N 1
ATOM 727 C CA . LEU A 1 92 ? -1.067 -0.017 -13.028 1.00 95.00 92 LEU A CA 1
ATOM 728 C C . LEU A 1 92 ? -1.215 -1.275 -12.164 1.00 95.00 92 LEU A C 1
ATOM 730 O O . LEU A 1 92 ? -1.104 -1.200 -10.939 1.00 95.00 92 LEU A O 1
ATOM 734 N N . ARG A 1 93 ? -1.410 -2.441 -12.793 1.00 95.56 93 ARG A N 1
ATOM 735 C CA . ARG A 1 93 ? -1.495 -3.729 -12.096 1.00 95.56 93 ARG A CA 1
ATOM 736 C C . ARG A 1 93 ? -0.168 -4.119 -11.449 1.00 95.56 93 ARG A C 1
ATOM 738 O O . ARG A 1 93 ? -0.157 -4.492 -10.276 1.00 95.56 93 ARG A O 1
ATOM 745 N N . ALA A 1 94 ? 0.941 -3.980 -12.178 1.00 96.19 94 ALA A N 1
ATOM 746 C CA . ALA A 1 94 ? 2.279 -4.261 -11.664 1.00 96.19 94 ALA A CA 1
ATOM 747 C C . ALA A 1 94 ? 2.638 -3.354 -10.479 1.00 96.19 94 ALA A C 1
ATOM 749 O O . ALA A 1 94 ? 3.091 -3.837 -9.438 1.00 96.19 94 ALA A O 1
ATOM 750 N N . LYS A 1 95 ? 2.343 -2.055 -10.605 1.00 93.38 95 LYS A N 1
ATOM 751 C CA . LYS A 1 95 ? 2.547 -1.058 -9.549 1.00 93.38 95 LYS A CA 1
ATOM 752 C C . LYS A 1 95 ? 1.730 -1.385 -8.301 1.00 93.38 95 LYS A C 1
ATOM 754 O O . LYS A 1 95 ? 2.281 -1.404 -7.206 1.00 93.38 95 LYS A O 1
ATOM 759 N N . ALA A 1 96 ? 0.441 -1.694 -8.457 1.00 87.62 96 ALA A N 1
ATOM 760 C CA . ALA A 1 96 ? -0.434 -2.037 -7.336 1.00 87.62 96 ALA A CA 1
ATOM 761 C C . ALA A 1 96 ? 0.040 -3.283 -6.565 1.00 87.62 96 ALA A C 1
ATOM 763 O O . ALA A 1 96 ? -0.199 -3.389 -5.364 1.00 87.62 96 ALA A O 1
ATOM 764 N N . LYS A 1 97 ? 0.732 -4.213 -7.236 1.00 89.19 97 LYS A N 1
ATOM 765 C CA . LYS A 1 97 ? 1.332 -5.400 -6.611 1.00 89.19 97 LYS A CA 1
ATOM 766 C C . LYS A 1 97 ? 2.724 -5.188 -6.027 1.00 89.19 97 LYS A C 1
ATOM 768 O O . LYS A 1 97 ? 3.248 -6.108 -5.404 1.00 89.19 97 LYS A O 1
ATOM 773 N N . GLY A 1 98 ? 3.328 -4.020 -6.232 1.00 89.00 98 GLY A N 1
ATOM 774 C CA . GLY A 1 98 ? 4.713 -3.774 -5.838 1.00 89.00 98 GLY A CA 1
ATOM 775 C C . GLY A 1 98 ? 5.717 -4.641 -6.602 1.00 89.00 98 GLY A C 1
ATOM 776 O O . GLY A 1 98 ? 6.785 -4.940 -6.074 1.00 89.00 98 GLY A O 1
ATOM 777 N N . ILE A 1 99 ? 5.382 -5.074 -7.825 1.00 94.56 99 ILE A N 1
ATOM 778 C CA . ILE A 1 99 ? 6.336 -5.776 -8.693 1.00 94.56 99 ILE A CA 1
ATOM 779 C C . ILE A 1 99 ? 7.427 -4.769 -9.095 1.00 94.56 99 ILE A C 1
ATOM 781 O O . ILE A 1 99 ? 7.075 -3.664 -9.506 1.00 94.56 99 ILE A O 1
ATOM 785 N N . PRO A 1 100 ? 8.730 -5.106 -9.017 1.00 94.50 100 PRO A N 1
ATOM 786 C CA . PRO A 1 100 ? 9.801 -4.229 -9.486 1.00 94.50 100 PRO A CA 1
ATOM 787 C C . PRO A 1 100 ? 9.602 -3.814 -10.951 1.00 94.50 100 PRO A C 1
ATOM 789 O O . PRO A 1 100 ? 9.512 -4.673 -11.832 1.00 94.50 100 PRO A O 1
ATOM 792 N N . ILE A 1 101 ? 9.547 -2.501 -11.205 1.00 97.44 101 ILE A N 1
ATOM 793 C CA . ILE A 1 101 ? 9.310 -1.918 -12.534 1.00 97.44 101 ILE A CA 1
ATOM 794 C C . ILE A 1 101 ? 10.596 -1.283 -13.065 1.00 97.44 101 ILE A C 1
ATOM 796 O O . ILE A 1 101 ? 11.101 -0.323 -12.487 1.00 97.44 101 ILE A O 1
ATOM 800 N N . TYR A 1 102 ? 11.077 -1.763 -14.212 1.00 98.12 102 TYR A N 1
ATOM 801 C CA . TYR A 1 102 ? 12.127 -1.109 -14.994 1.00 98.12 102 TYR A CA 1
ATOM 802 C C . TYR A 1 102 ? 11.509 -0.454 -16.228 1.00 98.12 102 TYR A C 1
ATOM 804 O O . TYR A 1 102 ? 11.041 -1.151 -17.130 1.00 98.12 102 TYR A O 1
ATOM 812 N N . ALA A 1 103 ? 11.480 0.880 -16.249 1.00 98.25 103 ALA A N 1
ATOM 813 C CA . ALA A 1 103 ? 10.835 1.655 -17.304 1.00 98.25 103 ALA A CA 1
ATOM 814 C C . ALA A 1 103 ? 11.841 2.253 -18.296 1.00 98.25 103 ALA A C 1
ATOM 816 O O . ALA A 1 103 ? 12.837 2.873 -17.912 1.00 98.25 103 ALA A O 1
ATOM 817 N N . PHE A 1 104 ? 11.529 2.119 -19.580 1.00 98.56 104 PHE A N 1
ATOM 818 C CA . PHE A 1 104 ? 12.313 2.609 -20.706 1.00 98.56 104 PHE A CA 1
ATOM 819 C C . PHE A 1 104 ? 11.416 3.418 -21.637 1.00 98.56 104 PHE A C 1
ATOM 821 O O . PHE A 1 104 ? 10.314 2.984 -21.968 1.00 98.56 104 PHE A O 1
ATOM 828 N N . VAL A 1 105 ? 11.875 4.594 -22.056 1.00 98.25 105 VAL A N 1
ATOM 829 C CA . VAL A 1 105 ? 11.115 5.507 -22.919 1.00 98.25 105 VAL A CA 1
ATOM 830 C C . VAL A 1 105 ? 11.957 5.870 -24.130 1.00 98.25 105 VAL A C 1
ATOM 832 O O . VAL A 1 105 ? 13.129 6.208 -23.984 1.00 98.25 105 VAL A O 1
ATOM 835 N N . ASP A 1 106 ? 11.359 5.813 -25.318 1.00 97.69 106 ASP A N 1
ATOM 836 C CA . ASP A 1 106 ? 12.025 6.203 -26.559 1.00 97.69 106 ASP A CA 1
ATOM 837 C C . ASP A 1 106 ? 12.563 7.637 -26.435 1.00 97.69 106 ASP A C 1
ATOM 839 O O . ASP A 1 106 ? 11.867 8.558 -25.982 1.00 97.69 106 ASP A O 1
ATOM 843 N N . GLN A 1 107 ? 13.823 7.825 -26.825 1.00 96.75 107 GLN A N 1
ATOM 844 C CA . GLN A 1 107 ? 14.520 9.098 -26.689 1.00 96.75 107 GLN A CA 1
ATOM 845 C C . GLN A 1 107 ? 13.778 10.256 -27.379 1.00 96.75 107 GLN A C 1
ATOM 847 O O . GLN A 1 107 ? 13.797 11.379 -26.871 1.00 96.75 107 GLN A O 1
ATOM 852 N N . LYS A 1 108 ? 13.045 9.997 -28.472 1.00 95.31 108 LYS A N 1
ATOM 853 C CA . LYS A 1 108 ? 12.222 11.006 -29.164 1.00 95.31 108 LYS A CA 1
ATOM 854 C C . LYS A 1 108 ? 11.123 11.561 -28.264 1.00 95.31 108 LYS A C 1
ATOM 856 O O . LYS A 1 108 ? 10.887 12.768 -28.249 1.00 95.31 108 LYS A O 1
ATOM 861 N N . ILE A 1 109 ? 10.479 10.692 -27.487 1.00 96.19 109 ILE A N 1
ATOM 862 C CA . ILE A 1 109 ? 9.421 11.082 -26.552 1.00 96.19 109 ILE A CA 1
ATOM 863 C C . ILE A 1 109 ? 10.013 11.905 -25.417 1.00 96.19 109 ILE A C 1
ATOM 865 O O . ILE A 1 109 ? 9.487 12.969 -25.099 1.00 96.19 109 ILE A O 1
ATOM 869 N N . LEU A 1 110 ? 11.137 11.466 -24.844 1.00 95.00 110 LEU A N 1
ATOM 870 C CA . LEU A 1 110 ? 11.806 12.205 -23.771 1.00 95.00 110 LEU A CA 1
ATOM 871 C C . LEU A 1 110 ? 12.247 13.606 -24.204 1.00 95.00 110 LEU A C 1
ATOM 873 O O . LEU A 1 110 ? 12.110 14.545 -23.420 1.00 95.00 110 LEU A O 1
ATOM 877 N N . SER A 1 111 ? 12.735 13.756 -25.437 1.00 94.62 111 SER A N 1
ATOM 878 C CA . SER A 1 111 ? 13.148 15.048 -25.993 1.00 94.62 111 SER A CA 1
ATOM 879 C C . SER A 1 111 ? 11.982 16.017 -26.211 1.00 94.62 111 SER A C 1
ATOM 881 O O . SER A 1 111 ? 12.174 17.226 -26.110 1.00 94.62 111 SER A O 1
ATOM 883 N N . ILE A 1 112 ? 10.778 15.509 -26.491 1.00 94.75 112 ILE A N 1
ATOM 884 C CA . ILE A 1 112 ? 9.591 16.327 -26.795 1.00 94.75 112 ILE A CA 1
ATOM 885 C C . ILE A 1 112 ? 8.712 16.553 -25.559 1.00 94.75 112 ILE A C 1
ATOM 887 O O . ILE A 1 112 ? 7.995 17.549 -25.494 1.00 94.75 112 ILE A O 1
ATOM 891 N N . LEU A 1 113 ? 8.806 15.693 -24.542 1.00 94.38 113 LEU A N 1
ATOM 892 C CA . LEU A 1 113 ? 7.982 15.762 -23.335 1.00 94.38 113 LEU A CA 1
ATOM 893 C C . LEU A 1 113 ? 7.978 17.149 -22.653 1.00 94.38 113 LEU A C 1
ATOM 895 O O . LEU A 1 113 ? 6.894 17.588 -22.272 1.00 94.38 113 LEU A O 1
ATOM 899 N N . PRO A 1 114 ? 9.105 17.885 -22.510 1.00 94.69 114 PRO A N 1
ATOM 900 C CA . PRO A 1 114 ? 9.074 19.244 -21.960 1.00 94.69 114 PRO A CA 1
ATOM 901 C C . PRO A 1 114 ? 8.244 20.219 -22.808 1.00 94.69 114 PRO A C 1
ATOM 903 O O . PRO A 1 114 ? 7.474 20.994 -22.256 1.00 94.69 114 PRO A O 1
ATOM 906 N N . LEU A 1 115 ? 8.341 20.130 -24.139 1.00 94.38 115 LEU A N 1
ATOM 907 C CA . LEU A 1 115 ? 7.581 20.986 -25.057 1.00 94.38 115 LEU A CA 1
ATOM 908 C C . LEU A 1 115 ? 6.080 20.700 -24.985 1.00 94.38 115 LEU A C 1
ATOM 910 O O . LEU A 1 115 ? 5.276 21.626 -25.027 1.00 94.38 115 LEU A O 1
ATOM 914 N N . TRP A 1 116 ? 5.703 19.424 -24.861 1.00 95.75 116 TRP A N 1
ATOM 915 C CA . TRP A 1 116 ? 4.309 19.046 -24.640 1.00 95.75 116 TRP A CA 1
ATOM 916 C C . TRP A 1 116 ? 3.780 19.576 -23.303 1.00 95.75 116 TRP A C 1
ATOM 918 O O . TRP A 1 116 ? 2.658 20.062 -23.257 1.00 95.75 116 TRP A O 1
ATOM 928 N N . ARG A 1 117 ? 4.577 19.563 -22.227 1.00 93.75 117 ARG A N 1
ATOM 929 C CA . ARG A 1 117 ? 4.144 20.116 -20.929 1.00 93.75 117 ARG A CA 1
ATOM 930 C C . ARG A 1 117 ? 3.846 21.611 -20.997 1.00 93.75 117 ARG A C 1
ATOM 932 O O . ARG A 1 117 ? 2.879 22.057 -20.389 1.00 93.75 117 ARG A O 1
ATOM 939 N N . ASP A 1 118 ? 4.668 22.363 -21.722 1.00 95.50 118 ASP A N 1
ATOM 940 C CA . ASP A 1 118 ? 4.487 23.808 -21.879 1.00 95.50 118 ASP A CA 1
ATOM 941 C C . ASP A 1 118 ? 3.325 24.147 -22.828 1.00 95.50 118 ASP A C 1
ATOM 943 O O . ASP A 1 118 ? 2.756 25.236 -22.750 1.00 95.50 118 ASP A O 1
ATOM 947 N N . ASN A 1 119 ? 2.956 23.221 -23.720 1.00 94.50 119 ASN A N 1
ATOM 948 C CA . ASN A 1 119 ? 1.846 23.380 -24.654 1.00 94.50 119 ASN A CA 1
ATOM 949 C C . ASN A 1 119 ? 1.087 22.055 -24.891 1.00 94.50 119 ASN A C 1
ATOM 951 O O . ASN A 1 119 ? 1.259 21.440 -25.952 1.00 94.50 119 ASN A O 1
ATOM 955 N N . PRO A 1 120 ? 0.235 21.614 -23.941 1.00 92.69 120 PRO A N 1
ATOM 956 C CA . PRO A 1 120 ? -0.441 20.315 -24.029 1.00 92.69 120 PRO A CA 1
ATOM 957 C C . PRO A 1 120 ? -1.396 20.195 -25.221 1.00 92.69 120 PRO A C 1
ATOM 959 O O . PRO A 1 120 ? -1.539 19.112 -25.787 1.00 92.69 120 PRO A O 1
ATOM 962 N N . ASP A 1 121 ? -1.986 21.319 -25.640 1.00 93.38 121 ASP A N 1
ATOM 963 C CA . ASP A 1 121 ? -2.899 21.422 -26.787 1.00 93.38 121 ASP A CA 1
ATOM 964 C C . ASP A 1 121 ? -2.162 21.539 -28.140 1.00 93.38 121 ASP A C 1
ATOM 966 O O . ASP A 1 121 ? -2.779 21.712 -29.195 1.00 93.38 121 ASP A O 1
ATOM 970 N N . GLY A 1 122 ? -0.826 21.467 -28.131 1.00 90.75 122 GLY A N 1
ATOM 971 C CA . GLY A 1 122 ? 0.003 21.506 -29.330 1.00 90.75 122 GLY A CA 1
ATOM 972 C C . GLY A 1 122 ? -0.201 20.304 -30.264 1.00 90.75 122 GLY A C 1
ATOM 973 O O . GLY A 1 122 ? -0.665 19.232 -29.873 1.00 90.75 122 GLY A O 1
ATOM 974 N N . ASN A 1 123 ? 0.191 20.457 -31.534 1.00 92.25 123 ASN A N 1
ATOM 975 C CA . ASN A 1 123 ? 0.131 19.363 -32.506 1.00 92.25 123 ASN A CA 1
ATOM 976 C C . ASN A 1 123 ? 1.413 18.514 -32.479 1.00 92.25 123 ASN A C 1
ATOM 978 O O . ASN A 1 123 ? 2.452 18.937 -32.986 1.00 92.25 123 ASN A O 1
ATOM 982 N N . PHE A 1 124 ? 1.304 17.289 -31.960 1.00 93.38 124 PHE A N 1
ATOM 983 C CA . PHE A 1 124 ? 2.404 16.319 -31.861 1.00 93.38 124 PHE A CA 1
ATOM 984 C C . PHE A 1 124 ? 2.180 15.039 -32.686 1.00 93.38 124 PHE A C 1
ATOM 986 O O . PHE A 1 124 ? 2.860 14.037 -32.465 1.00 93.38 124 PHE A O 1
ATOM 993 N N . GLN A 1 125 ? 1.259 15.057 -33.658 1.00 91.06 125 GLN A N 1
ATOM 994 C CA . GLN A 1 125 ? 0.892 13.875 -34.462 1.00 91.06 125 GLN A CA 1
ATOM 995 C C . GLN A 1 125 ? 2.055 13.279 -35.274 1.00 91.06 125 GLN A C 1
ATOM 997 O O . GLN A 1 125 ? 2.012 12.116 -35.664 1.00 91.06 125 GLN A O 1
ATOM 1002 N N . SER A 1 126 ? 3.106 14.061 -35.542 1.00 89.56 126 SER A N 1
ATOM 1003 C CA . SER A 1 126 ? 4.330 13.580 -36.198 1.00 89.56 126 SER A CA 1
ATOM 1004 C C . SER A 1 126 ? 5.200 12.699 -35.296 1.00 89.56 126 SER A C 1
ATOM 1006 O O . SER A 1 126 ? 6.111 12.036 -35.786 1.00 89.56 126 SER A O 1
ATOM 1008 N N . THR A 1 127 ? 4.948 12.728 -33.986 1.00 88.56 127 THR A N 1
ATOM 1009 C CA . THR A 1 127 ? 5.747 12.050 -32.962 1.00 88.56 127 THR A CA 1
ATOM 1010 C C . THR A 1 127 ? 4.961 10.937 -32.290 1.00 88.56 127 THR A C 1
ATOM 1012 O O . THR A 1 127 ? 5.495 9.846 -32.130 1.00 88.56 127 THR A O 1
ATOM 1015 N N . VAL A 1 128 ? 3.713 11.204 -31.899 1.00 91.94 128 VAL A N 1
ATOM 1016 C CA . VAL A 1 128 ? 2.854 10.250 -31.188 1.00 91.94 128 VAL A CA 1
ATOM 1017 C C . VAL A 1 128 ? 1.527 10.063 -31.906 1.00 91.94 128 VAL A C 1
ATOM 1019 O O . VAL A 1 128 ? 1.022 10.982 -32.550 1.00 91.94 128 VAL A O 1
ATOM 1022 N N . ASP A 1 129 ? 0.929 8.885 -31.752 1.00 90.62 129 ASP A N 1
ATOM 1023 C CA . ASP A 1 129 ? -0.422 8.608 -32.250 1.00 90.62 129 ASP A CA 1
ATOM 1024 C C . ASP A 1 129 ? -1.518 9.307 -31.425 1.00 90.62 129 ASP A C 1
ATOM 1026 O O . ASP A 1 129 ? -2.574 9.647 -31.959 1.00 90.62 129 ASP A O 1
ATOM 1030 N N . THR A 1 130 ? -1.272 9.572 -30.141 1.00 92.62 130 THR A N 1
ATOM 1031 C CA . THR A 1 130 ? -2.173 10.342 -29.275 1.00 92.62 130 THR A CA 1
ATOM 1032 C C . THR A 1 130 ? -1.414 11.073 -28.157 1.00 92.62 130 THR A C 1
ATOM 1034 O O . THR A 1 130 ? -0.466 10.511 -27.600 1.00 92.62 130 THR A O 1
ATOM 1037 N N . PRO A 1 131 ? -1.841 12.293 -27.757 1.00 92.19 131 PRO A N 1
ATOM 1038 C CA . PRO A 1 131 ? -1.271 13.006 -26.607 1.00 92.19 131 PRO A CA 1
ATOM 1039 C C . PRO A 1 131 ? -1.316 12.222 -25.287 1.00 92.19 131 PRO A C 1
ATOM 1041 O O . PRO A 1 131 ? -0.462 12.434 -24.430 1.00 92.19 131 PRO A O 1
ATOM 1044 N N . LYS A 1 132 ? -2.233 11.249 -25.153 1.00 93.94 132 LYS A N 1
ATOM 1045 C CA . LYS A 1 132 ? -2.322 10.354 -23.984 1.00 93.94 132 LYS A CA 1
ATOM 1046 C C . LYS A 1 132 ? -1.020 9.610 -23.680 1.00 93.94 132 LYS A C 1
ATOM 1048 O O . LYS A 1 132 ? -0.785 9.221 -22.539 1.00 93.94 132 LYS A O 1
ATOM 1053 N N . LEU A 1 133 ? -0.160 9.409 -24.682 1.00 95.25 133 LEU A N 1
ATOM 1054 C CA . LEU A 1 133 ? 1.166 8.834 -24.466 1.00 95.25 133 LEU A CA 1
ATOM 1055 C C . LEU A 1 133 ? 2.021 9.726 -23.568 1.00 95.25 133 LEU A C 1
ATOM 1057 O O . LEU A 1 133 ? 2.647 9.227 -22.635 1.00 95.25 133 LEU A O 1
ATOM 1061 N N . PHE A 1 134 ? 2.024 11.036 -23.817 1.00 95.88 134 PHE A N 1
ATOM 1062 C CA . PHE A 1 134 ? 2.770 11.974 -22.989 1.00 95.88 134 PHE A CA 1
ATOM 1063 C C . PHE A 1 134 ? 2.191 12.058 -21.579 1.00 95.88 134 PHE A C 1
ATOM 1065 O O . PHE A 1 134 ? 2.964 12.036 -20.628 1.00 95.88 134 PHE A O 1
ATOM 1072 N N . GLU A 1 135 ? 0.862 12.060 -21.433 1.00 94.94 135 GLU A N 1
ATOM 1073 C CA . GLU A 1 135 ? 0.198 12.007 -20.122 1.00 94.94 135 GLU A CA 1
ATOM 1074 C C . GLU A 1 135 ? 0.628 10.771 -19.327 1.00 94.94 135 GLU A C 1
ATOM 1076 O O . GLU A 1 135 ? 0.980 10.873 -18.152 1.00 94.94 135 GLU A O 1
ATOM 1081 N N . PHE A 1 136 ? 0.659 9.603 -19.976 1.00 95.94 136 PHE A N 1
ATOM 1082 C CA . PHE A 1 136 ? 1.108 8.364 -19.351 1.00 95.94 136 PHE A CA 1
ATOM 1083 C C . PHE A 1 136 ? 2.576 8.445 -18.918 1.00 95.94 136 PHE A C 1
ATOM 1085 O O . PHE A 1 136 ? 2.888 8.161 -17.760 1.00 95.94 136 PHE A O 1
ATOM 1092 N N . VAL A 1 137 ? 3.465 8.893 -19.814 1.00 96.19 137 VAL A N 1
ATOM 1093 C CA . VAL A 1 137 ? 4.896 9.063 -19.518 1.00 96.19 137 VAL A CA 1
ATOM 1094 C C . VAL A 1 137 ? 5.135 10.084 -18.411 1.00 96.19 137 VAL A C 1
ATOM 1096 O O . VAL A 1 137 ? 5.999 9.877 -17.560 1.00 96.19 137 VAL A O 1
ATOM 1099 N N . ASP A 1 138 ? 4.383 11.179 -18.387 1.00 95.00 138 ASP A N 1
ATOM 1100 C CA . ASP A 1 138 ? 4.498 12.187 -17.338 1.00 95.00 138 ASP A CA 1
ATOM 1101 C C . ASP A 1 138 ? 4.032 11.647 -15.985 1.00 95.00 138 ASP A C 1
ATOM 1103 O O . ASP A 1 138 ? 4.732 11.807 -14.982 1.00 95.00 138 ASP A O 1
ATOM 1107 N N . THR A 1 139 ? 2.905 10.931 -15.984 1.00 93.81 139 THR A N 1
ATOM 1108 C CA . THR A 1 139 ? 2.304 10.343 -14.784 1.00 93.81 139 THR A CA 1
ATOM 1109 C C . THR A 1 139 ? 3.268 9.381 -14.104 1.00 93.81 139 THR A C 1
ATOM 1111 O O . THR A 1 139 ? 3.597 9.586 -12.933 1.00 93.81 139 THR A O 1
ATOM 1114 N N . PHE A 1 140 ? 3.787 8.368 -14.813 1.00 93.62 140 PHE A N 1
ATOM 1115 C CA . PHE A 1 140 ? 4.625 7.382 -14.129 1.00 93.62 140 PHE A CA 1
ATOM 1116 C C . PHE A 1 140 ? 5.978 7.959 -13.687 1.00 93.62 140 PHE A C 1
ATOM 1118 O O . PHE A 1 140 ? 6.536 7.510 -12.689 1.00 93.62 140 PHE A O 1
ATOM 1125 N N . ARG A 1 141 ? 6.508 8.975 -14.383 1.00 93.12 141 ARG A N 1
ATOM 1126 C CA . ARG A 1 141 ? 7.795 9.597 -14.025 1.00 93.12 141 ARG A CA 1
ATOM 1127 C C . ARG A 1 141 ? 7.684 10.580 -12.864 1.00 93.12 141 ARG A C 1
ATOM 1129 O O . ARG A 1 141 ? 8.588 10.628 -12.036 1.00 93.12 141 ARG A O 1
ATOM 1136 N N . ARG A 1 142 ? 6.633 11.406 -12.828 1.00 88.19 142 ARG A N 1
ATOM 1137 C CA . ARG A 1 142 ? 6.496 12.496 -11.845 1.00 88.19 142 ARG A CA 1
ATOM 1138 C C . ARG A 1 142 ? 5.598 12.133 -10.678 1.00 88.19 142 ARG A C 1
ATOM 1140 O O . ARG A 1 142 ? 5.991 12.359 -9.541 1.00 88.19 142 ARG A O 1
ATOM 1147 N N . ASN A 1 143 ? 4.414 11.600 -10.962 1.00 85.75 143 ASN A N 1
ATOM 1148 C CA . ASN A 1 143 ? 3.422 11.321 -9.926 1.00 85.75 143 ASN A CA 1
ATOM 1149 C C . ASN A 1 143 ? 3.765 10.018 -9.211 1.00 85.75 143 ASN A C 1
ATOM 1151 O O . ASN A 1 143 ? 3.703 9.945 -7.988 1.00 85.75 143 ASN A O 1
ATOM 1155 N N . ASP A 1 144 ? 4.182 9.013 -9.980 1.00 86.50 144 ASP A N 1
ATOM 1156 C CA . ASP A 1 144 ? 4.478 7.687 -9.437 1.00 86.50 144 ASP A CA 1
ATOM 1157 C C . ASP A 1 144 ? 5.955 7.510 -9.068 1.00 86.50 144 ASP A C 1
ATOM 1159 O O . ASP A 1 144 ? 6.320 6.495 -8.479 1.00 86.50 144 ASP A O 1
ATOM 1163 N N . GLY A 1 145 ? 6.802 8.486 -9.417 1.00 85.88 145 GLY A N 1
ATOM 1164 C CA . GLY A 1 145 ? 8.227 8.497 -9.085 1.00 85.88 145 GLY A CA 1
ATOM 1165 C C . GLY A 1 145 ? 9.038 7.365 -9.722 1.00 85.88 145 GLY A C 1
ATOM 1166 O O . GLY A 1 145 ? 10.134 7.065 -9.250 1.00 85.88 145 GLY A O 1
ATOM 1167 N N . ILE A 1 146 ? 8.530 6.718 -10.777 1.00 91.25 146 ILE A N 1
ATOM 1168 C CA . ILE A 1 146 ? 9.245 5.637 -11.457 1.00 91.25 146 ILE A CA 1
ATOM 1169 C C . ILE A 1 146 ? 10.397 6.229 -12.260 1.00 91.25 146 ILE A C 1
ATOM 1171 O O . ILE A 1 146 ? 10.206 6.958 -13.240 1.00 91.25 146 ILE A O 1
ATOM 1175 N N . TRP A 1 147 ? 11.615 5.866 -11.860 1.00 92.00 147 TRP A N 1
ATOM 1176 C CA . TRP A 1 147 ? 12.805 6.203 -12.619 1.00 92.00 147 TRP A CA 1
ATOM 1177 C C . TRP A 1 147 ? 12.773 5.508 -13.981 1.00 92.00 147 TRP A C 1
ATOM 1179 O O . TRP A 1 147 ? 12.580 4.296 -14.078 1.00 92.00 147 TRP A O 1
ATOM 1189 N N . SER A 1 148 ? 12.981 6.284 -15.041 1.00 94.25 148 SER A N 1
ATOM 1190 C CA . SER A 1 148 ? 12.907 5.803 -16.417 1.00 94.25 148 SER A CA 1
ATOM 1191 C C . SER A 1 148 ? 14.168 6.147 -17.191 1.00 94.25 148 SER A C 1
ATOM 1193 O O . SER A 1 148 ? 14.661 7.273 -17.084 1.00 94.25 148 SER A O 1
ATOM 1195 N N . PHE A 1 149 ? 14.623 5.233 -18.040 1.00 97.12 149 PHE A N 1
ATOM 1196 C CA . PHE A 1 149 ? 15.798 5.431 -18.885 1.00 97.12 149 PHE A CA 1
ATOM 1197 C C . PHE A 1 149 ? 15.396 5.696 -20.339 1.00 97.12 149 PHE A C 1
ATOM 1199 O O . PHE A 1 149 ? 14.429 5.122 -20.837 1.00 97.12 149 PHE A O 1
ATOM 1206 N N . GLY A 1 150 ? 16.132 6.580 -21.013 1.00 97.50 150 GLY A N 1
ATOM 1207 C CA . GLY A 1 150 ? 16.001 6.770 -22.456 1.00 97.50 150 GLY A CA 1
ATOM 1208 C C . GLY A 1 150 ? 16.592 5.590 -23.220 1.00 97.50 150 GLY A C 1
ATOM 1209 O O . GLY A 1 150 ? 17.589 5.022 -22.773 1.00 97.50 150 GLY A O 1
ATOM 1210 N N . PHE A 1 151 ? 16.002 5.226 -24.356 1.00 98.44 151 PHE A N 1
ATOM 1211 C CA . PHE A 1 151 ? 16.605 4.262 -25.277 1.00 98.44 151 PHE A CA 1
ATOM 1212 C C . PHE A 1 151 ? 16.453 4.700 -26.734 1.00 98.44 151 PHE A C 1
ATOM 1214 O O . PHE A 1 151 ? 15.461 5.330 -27.108 1.00 98.44 151 PHE A O 1
ATOM 1221 N N . GLU A 1 152 ? 17.428 4.318 -27.557 1.00 97.19 152 GLU A N 1
ATOM 1222 C CA . GLU A 1 152 ? 17.346 4.376 -29.021 1.00 97.19 152 GLU A CA 1
ATOM 1223 C C . GLU A 1 152 ? 17.407 2.966 -29.626 1.00 97.19 152 GLU A C 1
ATOM 1225 O O . GLU A 1 152 ? 16.861 2.708 -30.699 1.00 97.19 152 GLU A O 1
ATOM 1230 N N . THR A 1 153 ? 18.042 2.029 -28.916 1.00 97.69 153 THR A N 1
ATOM 1231 C CA . THR A 1 153 ? 18.247 0.641 -29.332 1.00 97.69 153 THR A CA 1
ATOM 1232 C C . THR A 1 153 ? 17.915 -0.344 -28.209 1.00 97.69 153 THR A C 1
ATOM 1234 O O . THR A 1 153 ? 17.897 -0.002 -27.026 1.00 97.69 153 THR A O 1
ATOM 1237 N N . ALA A 1 154 ? 17.720 -1.621 -28.559 1.00 97.75 154 ALA A N 1
ATOM 1238 C CA . ALA A 1 154 ? 17.549 -2.682 -27.564 1.00 97.75 154 ALA A CA 1
ATOM 1239 C C . ALA A 1 154 ? 18.783 -2.855 -26.655 1.00 97.75 154 ALA A C 1
ATOM 1241 O O . ALA A 1 154 ? 18.649 -3.273 -25.507 1.00 97.75 154 ALA A O 1
ATOM 1242 N N . GLN A 1 155 ? 19.986 -2.512 -27.133 1.00 98.19 155 GLN A N 1
ATOM 1243 C CA . GLN A 1 155 ? 21.216 -2.634 -26.342 1.00 98.19 155 GLN A CA 1
ATOM 1244 C C . GLN A 1 155 ? 21.279 -1.627 -25.188 1.00 98.19 155 GLN A C 1
ATOM 1246 O O . GLN A 1 155 ? 21.804 -1.961 -24.122 1.00 98.19 155 GLN A O 1
ATOM 1251 N N . ASP A 1 156 ? 20.689 -0.442 -25.347 1.00 98.25 156 ASP A N 1
ATOM 1252 C CA . ASP A 1 156 ? 20.578 0.548 -24.265 1.00 98.25 156 ASP A CA 1
ATOM 1253 C C . ASP A 1 156 ? 19.737 -0.016 -23.109 1.00 98.25 156 ASP A C 1
ATOM 1255 O O . ASP A 1 156 ? 20.114 0.056 -21.935 1.00 98.25 156 ASP A O 1
ATOM 1259 N N . ILE A 1 157 ? 18.633 -0.686 -23.454 1.00 98.50 157 ILE A N 1
ATOM 1260 C CA . ILE A 1 157 ? 17.756 -1.362 -22.494 1.00 98.50 157 ILE A CA 1
ATOM 1261 C C . ILE A 1 157 ? 18.494 -2.533 -21.831 1.00 98.50 157 ILE A C 1
ATOM 1263 O O . ILE A 1 157 ? 18.534 -2.626 -20.605 1.00 98.50 157 ILE A O 1
ATOM 1267 N N . ILE A 1 158 ? 19.120 -3.416 -22.619 1.00 98.62 158 ILE A N 1
ATOM 1268 C CA . ILE A 1 158 ? 19.813 -4.615 -22.113 1.00 98.62 158 ILE A CA 1
ATOM 1269 C C . ILE A 1 158 ? 20.967 -4.242 -21.176 1.00 98.62 158 ILE A C 1
ATOM 1271 O O . ILE A 1 158 ? 21.116 -4.847 -20.114 1.00 98.62 158 ILE A O 1
ATOM 1275 N N . SER A 1 159 ? 21.794 -3.261 -21.542 1.00 98.00 159 SER A N 1
ATOM 1276 C CA . SER A 1 159 ? 22.924 -2.818 -20.713 1.00 98.00 159 SER A CA 1
ATOM 1277 C C . SER A 1 159 ? 22.459 -2.228 -19.377 1.00 98.00 159 SER A C 1
ATOM 1279 O O . SER A 1 159 ? 23.016 -2.553 -18.321 1.00 98.00 159 SER A O 1
ATOM 1281 N N . THR A 1 160 ? 21.378 -1.448 -19.406 1.00 98.06 160 THR A N 1
ATOM 1282 C CA . THR A 1 160 ? 20.736 -0.923 -18.201 1.00 98.06 160 THR A CA 1
ATOM 1283 C C . THR A 1 160 ? 20.182 -2.058 -17.342 1.00 98.06 160 THR A C 1
ATOM 1285 O O . THR A 1 160 ? 20.522 -2.140 -16.162 1.00 98.06 160 THR A O 1
ATOM 1288 N N . LEU A 1 161 ? 19.405 -2.986 -17.916 1.00 98.19 161 LEU A N 1
ATOM 1289 C CA . LEU A 1 161 ? 18.849 -4.135 -17.193 1.00 98.19 161 LEU A CA 1
ATOM 1290 C C . LEU A 1 161 ? 19.943 -5.000 -16.560 1.00 98.19 161 LEU A C 1
ATOM 1292 O O . LEU A 1 161 ? 19.820 -5.357 -15.395 1.00 98.19 161 LEU A O 1
ATOM 1296 N N . LYS A 1 162 ? 21.044 -5.293 -17.267 1.00 97.75 162 LYS A N 1
ATOM 1297 C CA . LYS A 1 162 ? 22.186 -6.040 -16.699 1.00 97.75 162 LYS A CA 1
ATOM 1298 C C . LYS A 1 162 ? 22.707 -5.390 -15.419 1.00 97.75 162 LYS A C 1
ATOM 1300 O O . LYS A 1 162 ? 22.937 -6.079 -14.427 1.00 97.75 162 LYS A O 1
ATOM 1305 N N . THR A 1 163 ? 22.853 -4.070 -15.439 1.00 97.31 163 THR A N 1
ATOM 1306 C CA . THR A 1 163 ? 23.326 -3.301 -14.285 1.00 97.31 163 THR A CA 1
ATOM 1307 C C . THR A 1 163 ? 22.306 -3.345 -13.149 1.00 97.31 163 THR A C 1
ATOM 1309 O O . THR A 1 163 ? 22.642 -3.753 -12.039 1.00 97.31 163 THR A O 1
ATOM 1312 N N . GLN A 1 164 ? 21.043 -3.017 -13.426 1.00 96.75 164 GLN A N 1
ATOM 1313 C CA . GLN A 1 164 ? 20.010 -2.950 -12.392 1.00 96.75 164 GLN A CA 1
ATOM 1314 C C . GLN A 1 164 ? 19.686 -4.315 -11.770 1.00 96.75 164 GLN A C 1
ATOM 1316 O O . GLN A 1 164 ? 19.521 -4.416 -10.556 1.00 96.75 164 GLN A O 1
ATOM 1321 N N . LEU A 1 165 ? 19.665 -5.386 -12.568 1.00 96.25 165 LEU A N 1
ATOM 1322 C CA . LEU A 1 165 ? 19.472 -6.748 -12.066 1.00 96.25 165 LEU A CA 1
ATOM 1323 C C . LEU A 1 165 ? 20.648 -7.210 -11.195 1.00 96.25 165 LEU A C 1
ATOM 1325 O O . LEU A 1 165 ? 20.440 -7.978 -10.258 1.00 96.25 165 LEU A O 1
ATOM 1329 N N . SER A 1 166 ? 21.870 -6.732 -11.459 1.00 96.44 166 SER A N 1
ATOM 1330 C CA . SER A 1 166 ? 23.024 -7.031 -10.599 1.00 96.44 166 SER A CA 1
ATOM 1331 C C . SER A 1 166 ? 22.883 -6.403 -9.207 1.00 96.44 166 SER A C 1
ATOM 1333 O O . SER A 1 166 ? 23.194 -7.057 -8.209 1.00 96.44 166 SER A O 1
ATOM 1335 N N . TYR A 1 167 ? 22.336 -5.185 -9.126 1.00 95.69 167 TYR A N 1
ATOM 1336 C CA . TYR A 1 167 ? 22.031 -4.528 -7.855 1.00 95.69 167 TYR A CA 1
ATOM 1337 C C . TYR A 1 167 ? 20.897 -5.241 -7.125 1.00 95.69 167 TYR A C 1
ATOM 1339 O O . TYR A 1 167 ? 21.079 -5.634 -5.976 1.00 95.69 167 TYR A O 1
ATOM 1347 N N . LEU A 1 168 ? 19.797 -5.546 -7.824 1.00 94.12 168 LEU A N 1
ATOM 1348 C CA . LEU A 1 168 ? 18.688 -6.312 -7.251 1.00 94.12 168 LEU A CA 1
ATOM 1349 C C . LEU A 1 168 ? 19.159 -7.662 -6.690 1.00 94.12 168 LEU A C 1
ATOM 1351 O O . LEU A 1 168 ? 18.756 -8.066 -5.599 1.00 94.12 168 LEU A O 1
ATOM 1355 N N . PHE A 1 169 ? 20.035 -8.366 -7.412 1.00 94.12 169 PHE A N 1
ATOM 1356 C CA . PHE A 1 169 ? 20.597 -9.628 -6.941 1.00 94.12 169 PHE A CA 1
ATOM 1357 C C . PHE A 1 169 ? 21.449 -9.442 -5.678 1.00 94.12 169 PHE A C 1
ATOM 1359 O O . PHE A 1 169 ? 21.312 -10.224 -4.737 1.00 94.12 169 PHE A O 1
ATOM 1366 N N . SER A 1 170 ? 22.282 -8.399 -5.626 1.00 93.25 170 SER A N 1
ATOM 1367 C CA . SER A 1 170 ? 23.066 -8.052 -4.436 1.00 93.25 170 SER A CA 1
ATOM 1368 C C . SER A 1 170 ? 22.168 -7.779 -3.223 1.00 93.25 170 SER A C 1
ATOM 1370 O O . SER A 1 170 ? 22.398 -8.340 -2.149 1.00 93.25 170 SER A O 1
ATOM 1372 N N . ASP A 1 171 ? 21.099 -7.001 -3.402 1.00 89.50 171 ASP A N 1
ATOM 1373 C CA . ASP A 1 171 ? 20.128 -6.703 -2.343 1.00 89.50 171 ASP A CA 1
ATOM 1374 C C . ASP A 1 171 ? 19.433 -7.975 -1.841 1.00 89.50 171 ASP A C 1
ATOM 1376 O O . ASP A 1 171 ? 19.325 -8.207 -0.634 1.00 89.50 171 ASP A O 1
ATOM 1380 N N . CYS A 1 172 ? 19.030 -8.863 -2.757 1.00 88.75 172 CYS A N 1
ATOM 1381 C CA . CYS A 1 172 ? 18.433 -10.151 -2.404 1.00 88.75 172 CYS A CA 1
ATOM 1382 C C . CYS A 1 172 ? 19.392 -11.035 -1.594 1.00 88.75 172 CYS A C 1
ATOM 1384 O O . CYS A 1 172 ? 18.968 -11.712 -0.652 1.00 88.75 172 CYS A O 1
ATOM 1386 N N . LEU A 1 173 ? 20.683 -11.053 -1.947 1.00 89.94 173 LEU A N 1
ATOM 1387 C CA . LEU A 1 173 ? 21.694 -11.805 -1.202 1.00 89.94 173 LEU A CA 1
ATOM 1388 C C . LEU A 1 173 ? 21.869 -11.252 0.214 1.00 89.94 173 LEU A C 1
ATOM 1390 O O . LEU A 1 173 ? 21.927 -12.034 1.167 1.00 89.94 173 LEU A O 1
ATOM 1394 N N . LEU A 1 174 ? 21.897 -9.927 0.358 1.00 87.00 174 LEU A N 1
ATOM 1395 C CA . LEU A 1 174 ? 22.000 -9.265 1.654 1.00 87.00 174 LEU A CA 1
ATOM 1396 C C . LEU A 1 174 ? 20.785 -9.568 2.540 1.00 87.00 174 LEU A C 1
ATOM 1398 O O . LEU A 1 174 ? 20.947 -9.965 3.696 1.00 87.00 174 LEU A O 1
ATOM 1402 N N . LEU A 1 175 ? 19.572 -9.468 1.987 1.00 84.81 175 LEU A N 1
ATOM 1403 C CA . LEU A 1 175 ? 18.343 -9.841 2.691 1.00 84.81 175 LEU A CA 1
ATOM 1404 C C . LEU A 1 175 ? 18.376 -11.303 3.131 1.00 84.81 175 LEU A C 1
ATOM 1406 O O . LEU A 1 175 ? 18.071 -11.607 4.281 1.00 84.81 175 LEU A O 1
ATOM 1410 N N . LYS A 1 176 ? 18.811 -12.211 2.254 1.00 83.69 176 LYS A N 1
ATOM 1411 C CA . LYS A 1 176 ? 18.925 -13.637 2.574 1.00 83.69 176 LYS A CA 1
ATOM 1412 C C . LYS A 1 176 ? 19.931 -13.911 3.693 1.00 83.69 176 LYS A C 1
ATOM 1414 O O . LYS A 1 176 ? 19.670 -14.771 4.530 1.00 83.69 176 LYS A O 1
ATOM 1419 N N . GLN A 1 177 ? 21.058 -13.199 3.719 1.00 83.31 177 GLN A N 1
ATOM 1420 C CA . GLN A 1 177 ? 22.055 -13.321 4.784 1.00 83.31 177 GLN A CA 1
ATOM 1421 C C . GLN A 1 177 ? 21.480 -12.873 6.134 1.00 83.31 177 GLN A C 1
ATOM 1423 O O . GLN A 1 177 ? 21.642 -13.561 7.144 1.00 83.31 177 GLN A O 1
ATOM 1428 N N . LYS A 1 178 ? 20.770 -11.741 6.142 1.00 80.31 178 LYS A N 1
ATOM 1429 C CA . LYS A 1 178 ? 20.140 -11.190 7.345 1.00 80.31 178 LYS A CA 1
ATOM 1430 C C . LYS A 1 178 ? 18.937 -12.011 7.817 1.00 80.31 178 LYS A C 1
ATOM 1432 O O . LYS A 1 178 ? 18.699 -12.107 9.016 1.00 80.31 178 LYS A O 1
ATOM 1437 N N . ALA A 1 179 ? 18.226 -12.670 6.904 1.00 80.00 179 ALA A N 1
ATOM 1438 C CA . ALA A 1 179 ? 17.027 -13.458 7.183 1.00 80.00 179 ALA A CA 1
ATOM 1439 C C . ALA A 1 179 ? 17.289 -14.845 7.823 1.00 80.00 179 ALA A C 1
ATOM 1441 O O . ALA A 1 179 ? 16.511 -15.783 7.637 1.00 80.00 179 ALA A O 1
ATOM 1442 N N . THR A 1 180 ? 18.388 -15.016 8.562 1.00 74.88 180 THR A N 1
ATOM 1443 C CA . THR A 1 180 ? 18.753 -16.315 9.148 1.00 74.88 180 THR A CA 1
ATOM 1444 C C . THR A 1 180 ? 17.856 -16.638 10.361 1.00 74.88 180 THR A C 1
ATOM 1446 O O . THR A 1 180 ? 17.717 -15.787 11.241 1.00 74.88 180 THR A O 1
ATOM 1449 N N . PRO A 1 181 ? 17.285 -17.861 10.488 1.00 64.69 181 PRO A N 1
ATOM 1450 C CA . PRO A 1 181 ? 16.316 -18.205 11.545 1.00 64.69 181 PRO A CA 1
ATOM 1451 C C . PRO A 1 181 ? 16.810 -18.030 12.987 1.00 64.69 181 PRO A C 1
ATOM 1453 O O . PRO A 1 181 ? 16.008 -17.938 13.904 1.00 64.69 181 PRO A O 1
ATOM 1456 N N . GLN A 1 182 ? 18.127 -18.009 13.201 1.00 64.88 182 GLN A N 1
ATOM 1457 C CA . GLN A 1 182 ? 18.739 -17.797 14.519 1.00 64.88 182 GLN A CA 1
ATOM 1458 C C . GLN A 1 182 ? 18.678 -16.331 14.975 1.00 64.88 182 GLN A C 1
ATOM 1460 O O . GLN A 1 182 ? 18.867 -16.057 16.153 1.00 64.88 182 GLN A O 1
ATOM 1465 N N . ILE A 1 183 ? 18.443 -15.403 14.044 1.00 65.62 183 ILE A N 1
ATOM 1466 C CA . ILE A 1 183 ? 18.460 -13.951 14.268 1.00 65.62 183 ILE A CA 1
ATOM 1467 C C . ILE A 1 183 ? 17.031 -13.385 14.271 1.00 65.62 183 ILE A C 1
ATOM 1469 O O . ILE A 1 183 ? 16.772 -12.350 14.874 1.00 65.62 183 ILE A O 1
ATOM 1473 N N . MET A 1 184 ? 16.091 -14.066 13.613 1.00 80.44 184 MET A N 1
ATOM 1474 C CA . MET A 1 184 ? 14.760 -13.538 13.326 1.00 80.44 184 MET A CA 1
ATOM 1475 C C . MET A 1 184 ? 13.687 -14.131 14.240 1.00 80.44 184 MET A C 1
ATOM 1477 O O . MET A 1 184 ? 13.556 -15.349 14.361 1.00 80.44 184 MET A O 1
ATOM 1481 N N . SER A 1 185 ? 12.866 -13.265 14.828 1.00 86.19 185 SER A N 1
ATOM 1482 C CA . SER A 1 185 ? 11.684 -13.680 15.577 1.00 86.19 185 SER A CA 1
ATOM 1483 C C . SER A 1 185 ? 10.558 -14.171 14.656 1.00 86.19 185 SER A C 1
ATOM 1485 O O . SER A 1 185 ? 10.493 -13.850 13.466 1.00 86.19 185 SER A O 1
ATOM 1487 N N . SER A 1 186 ? 9.592 -14.894 15.227 1.00 86.25 186 SER A N 1
ATOM 1488 C CA . SER A 1 186 ? 8.382 -15.290 14.497 1.00 86.25 186 SER A CA 1
ATOM 1489 C C . SER A 1 186 ? 7.529 -14.094 14.066 1.00 86.25 186 SER A C 1
ATOM 1491 O O . SER A 1 186 ? 6.890 -14.159 13.020 1.00 86.25 186 SER A O 1
ATOM 1493 N N . LYS A 1 187 ? 7.530 -12.996 14.836 1.00 89.81 187 LYS A N 1
ATOM 1494 C CA . LYS A 1 187 ? 6.777 -11.781 14.499 1.00 89.81 187 LYS A CA 1
ATOM 1495 C C . LYS A 1 187 ? 7.352 -11.092 13.274 1.00 89.81 187 LYS A C 1
ATOM 1497 O O . LYS A 1 187 ? 6.588 -10.751 12.378 1.00 89.81 187 LYS A O 1
ATOM 1502 N N . VAL A 1 188 ? 8.676 -10.937 13.218 1.00 90.00 188 VAL A N 1
ATOM 1503 C CA . VAL A 1 188 ? 9.358 -10.379 12.046 1.00 90.00 188 VAL A CA 1
ATOM 1504 C C . VAL A 1 188 ? 9.124 -11.282 10.838 1.00 90.00 188 VAL A C 1
ATOM 1506 O O . VAL A 1 188 ? 8.741 -10.785 9.789 1.00 90.00 188 VAL A O 1
ATOM 1509 N N . ALA A 1 189 ? 9.234 -12.606 10.987 1.00 87.25 189 ALA A N 1
ATOM 1510 C CA . ALA A 1 189 ? 9.012 -13.555 9.890 1.00 87.25 189 ALA A CA 1
ATOM 1511 C C . ALA A 1 189 ? 7.598 -13.507 9.272 1.00 87.25 189 ALA A C 1
ATOM 1513 O O . ALA A 1 189 ? 7.420 -13.931 8.132 1.00 87.25 189 ALA A O 1
ATOM 1514 N N . MET A 1 190 ? 6.595 -13.028 10.016 1.00 88.69 190 MET A N 1
ATOM 1515 C CA . MET A 1 190 ? 5.204 -12.898 9.561 1.00 88.69 190 MET A CA 1
ATOM 1516 C C . MET A 1 190 ? 4.879 -11.530 8.944 1.00 88.69 190 MET A C 1
ATOM 1518 O O . MET A 1 190 ? 3.746 -11.320 8.503 1.00 88.69 190 MET A O 1
ATOM 1522 N N . LEU A 1 191 ? 5.829 -10.591 8.934 1.00 90.62 191 LEU A N 1
ATOM 1523 C CA . LEU A 1 191 ? 5.637 -9.282 8.320 1.00 90.62 191 LEU A CA 1
ATOM 1524 C C . LEU A 1 191 ? 5.472 -9.385 6.798 1.00 90.62 191 LEU A C 1
ATOM 1526 O O . LEU A 1 191 ? 6.006 -10.278 6.142 1.00 90.62 191 LEU A O 1
ATOM 1530 N N . ASP A 1 192 ? 4.729 -8.433 6.239 1.00 85.62 192 ASP A N 1
ATOM 1531 C CA . ASP A 1 192 ? 4.601 -8.244 4.798 1.00 85.62 192 ASP A CA 1
ATOM 1532 C C . ASP A 1 192 ? 5.852 -7.572 4.206 1.00 85.62 192 ASP A C 1
ATOM 1534 O O . ASP A 1 192 ? 6.658 -6.980 4.923 1.00 85.62 192 ASP A O 1
ATOM 1538 N N . GLY A 1 193 ? 6.020 -7.679 2.882 1.00 84.25 193 GLY A N 1
ATOM 1539 C CA . GLY A 1 193 ? 7.261 -7.385 2.152 1.00 84.25 193 GLY A CA 1
ATOM 1540 C C . GLY A 1 193 ? 8.070 -6.184 2.655 1.00 84.25 193 GLY A C 1
ATOM 1541 O O . GLY A 1 193 ? 9.204 -6.362 3.101 1.00 84.25 193 GLY A O 1
ATOM 1542 N N . TYR A 1 194 ? 7.502 -4.973 2.622 1.00 86.88 194 TYR A N 1
ATOM 1543 C CA . TYR A 1 194 ? 8.239 -3.764 3.012 1.00 86.88 194 TYR A CA 1
ATOM 1544 C C . TYR A 1 194 ? 8.487 -3.666 4.526 1.00 86.88 194 TYR A C 1
ATOM 1546 O O . TYR A 1 194 ? 9.596 -3.331 4.939 1.00 86.88 194 TYR A O 1
ATOM 1554 N N . SER A 1 195 ? 7.518 -4.034 5.374 1.00 91.88 195 SER A N 1
ATOM 1555 C CA . SER A 1 195 ? 7.717 -4.076 6.833 1.00 91.88 195 SER A CA 1
ATOM 1556 C C . SER A 1 195 ? 8.835 -5.050 7.213 1.00 91.88 195 SER A C 1
ATOM 1558 O O . SER A 1 195 ? 9.682 -4.749 8.054 1.00 91.88 195 SER A O 1
ATOM 1560 N N . PHE A 1 196 ? 8.864 -6.212 6.559 1.00 90.94 196 PHE A N 1
ATOM 1561 C CA . PHE A 1 196 ? 9.907 -7.216 6.725 1.00 90.94 196 PHE A CA 1
ATOM 1562 C C . PHE A 1 196 ? 11.281 -6.671 6.325 1.00 90.94 196 PHE A C 1
ATOM 1564 O O . PHE A 1 196 ? 12.257 -6.828 7.061 1.00 90.94 196 PHE A O 1
ATOM 1571 N N . GLN A 1 197 ? 11.352 -5.980 5.184 1.00 88.62 197 GLN A N 1
ATOM 1572 C CA . GLN A 1 197 ? 12.575 -5.332 4.727 1.00 88.62 197 GLN A CA 1
ATOM 1573 C C . GLN A 1 197 ? 13.064 -4.279 5.726 1.00 88.62 197 GLN A C 1
ATOM 1575 O O . GLN A 1 197 ? 14.248 -4.285 6.051 1.00 88.62 197 GLN A O 1
ATOM 1580 N N . LEU A 1 198 ? 12.187 -3.416 6.250 1.00 91.56 198 LEU A N 1
ATOM 1581 C CA . LEU A 1 198 ? 12.543 -2.404 7.253 1.00 91.56 198 LEU A CA 1
ATOM 1582 C C . LEU A 1 198 ? 13.133 -3.036 8.519 1.00 91.56 198 LEU A C 1
ATOM 1584 O O . LEU A 1 198 ? 14.184 -2.596 8.985 1.00 91.56 198 LEU A O 1
ATOM 1588 N N . ALA A 1 199 ? 12.496 -4.095 9.027 1.00 91.69 199 ALA A N 1
ATOM 1589 C CA . ALA A 1 199 ? 12.942 -4.806 10.223 1.00 91.69 199 ALA A CA 1
ATOM 1590 C C . ALA A 1 199 ? 14.302 -5.508 10.046 1.00 91.69 199 ALA A C 1
ATOM 1592 O O . ALA A 1 199 ? 15.028 -5.686 11.019 1.00 91.69 199 ALA A O 1
ATOM 1593 N N . LEU A 1 200 ? 14.662 -5.909 8.821 1.00 89.38 200 LEU A N 1
ATOM 1594 C CA . LEU A 1 200 ? 15.957 -6.536 8.528 1.00 89.38 200 LEU A CA 1
ATOM 1595 C C . LEU A 1 200 ? 17.048 -5.529 8.170 1.00 89.38 200 LEU A C 1
ATOM 1597 O O . LEU A 1 200 ? 18.215 -5.667 8.552 1.00 89.38 200 LEU A O 1
ATOM 1601 N N . MET A 1 201 ? 16.704 -4.553 7.339 1.00 88.19 201 MET A N 1
ATOM 1602 C CA . MET A 1 201 ? 17.675 -3.625 6.783 1.00 88.19 201 MET A CA 1
ATOM 1603 C C . MET A 1 201 ? 18.062 -2.549 7.780 1.00 88.19 201 MET A C 1
ATOM 1605 O O . MET A 1 201 ? 19.216 -2.127 7.744 1.00 88.19 201 MET A O 1
ATOM 1609 N N . CYS A 1 202 ? 17.143 -2.190 8.676 1.00 90.69 202 CYS A N 1
ATOM 1610 C CA . CYS A 1 202 ? 17.304 -1.140 9.669 1.00 90.69 202 CYS A CA 1
ATOM 1611 C C . CYS A 1 202 ? 17.880 0.160 9.063 1.00 90.69 202 CYS A C 1
ATOM 1613 O O . CYS A 1 202 ? 18.925 0.624 9.526 1.00 90.69 202 CYS A O 1
ATOM 1615 N N . PRO A 1 203 ? 17.265 0.733 7.999 1.00 91.62 203 PRO A N 1
ATOM 1616 C CA . PRO A 1 203 ? 17.690 2.031 7.467 1.00 91.62 203 PRO A CA 1
ATOM 1617 C C . PRO A 1 203 ? 17.555 3.146 8.517 1.00 91.62 203 PRO A C 1
ATOM 1619 O O . PRO A 1 203 ? 17.018 2.952 9.609 1.00 91.62 203 PRO A O 1
ATOM 1622 N N . ALA A 1 204 ? 18.004 4.356 8.195 1.00 90.81 204 ALA A N 1
ATOM 1623 C CA . ALA A 1 204 ? 17.812 5.479 9.102 1.00 90.81 204 ALA A CA 1
ATOM 1624 C C . ALA A 1 204 ? 16.316 5.709 9.416 1.00 90.81 204 ALA A C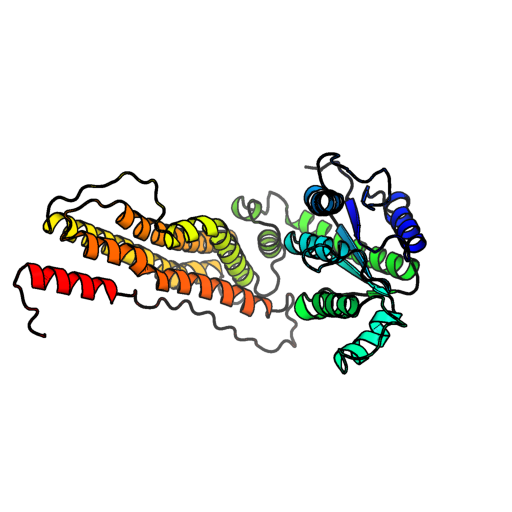 1
ATOM 1626 O O . ALA A 1 204 ? 15.460 5.747 8.523 1.00 90.81 204 ALA A O 1
ATOM 1627 N N . GLY A 1 205 ? 16.017 5.824 10.715 1.00 91.50 205 GLY A N 1
ATOM 1628 C CA . GLY A 1 205 ? 14.658 5.949 11.244 1.00 91.50 205 GLY A CA 1
ATOM 1629 C C . GLY A 1 205 ? 13.805 4.681 11.131 1.00 91.50 205 GLY A C 1
ATOM 1630 O O . GLY A 1 205 ? 12.576 4.788 11.164 1.00 91.50 205 GLY A O 1
ATOM 1631 N N . TRP A 1 206 ? 14.414 3.500 10.958 1.00 94.12 206 TRP A N 1
ATOM 1632 C CA . TRP A 1 206 ? 13.683 2.248 10.740 1.00 94.12 206 TRP A CA 1
ATOM 1633 C C . TRP A 1 206 ? 12.681 1.921 11.842 1.00 94.12 206 TRP A C 1
ATOM 1635 O O . TRP A 1 206 ? 11.652 1.337 11.527 1.00 94.12 206 TRP A O 1
ATOM 1645 N N . GLU A 1 207 ? 12.928 2.306 13.097 1.00 95.62 207 GLU A N 1
ATOM 1646 C CA . GLU A 1 207 ? 12.009 2.043 14.203 1.00 95.62 207 GLU A CA 1
ATOM 1647 C C . GLU A 1 207 ? 10.643 2.699 13.950 1.00 95.62 207 GLU A C 1
ATOM 1649 O O . GLU A 1 207 ? 9.588 2.061 14.038 1.00 95.62 207 GLU A O 1
ATOM 1654 N N . TYR A 1 208 ? 10.675 3.973 13.555 1.00 95.06 208 TYR A N 1
ATOM 1655 C CA . TYR A 1 208 ? 9.491 4.768 13.245 1.00 95.06 208 TYR A CA 1
ATOM 1656 C C . TYR A 1 208 ? 8.852 4.320 11.929 1.00 95.06 208 TYR A C 1
ATOM 1658 O O . TYR A 1 208 ? 7.631 4.165 11.864 1.00 95.06 208 TYR A O 1
ATOM 1666 N N . LYS A 1 209 ? 9.669 4.069 10.892 1.00 95.50 209 LYS A N 1
ATOM 1667 C CA . LYS A 1 209 ? 9.198 3.562 9.592 1.00 95.50 209 LYS A CA 1
ATOM 1668 C C . LYS A 1 209 ? 8.484 2.215 9.758 1.00 95.50 209 LYS A C 1
ATOM 1670 O O . LYS A 1 209 ? 7.406 2.025 9.201 1.00 95.50 209 LYS A O 1
ATOM 1675 N N . LEU A 1 210 ? 9.042 1.306 10.561 1.00 96.75 210 LEU A N 1
ATOM 1676 C CA . LEU A 1 210 ? 8.456 -0.004 10.845 1.00 96.75 210 LEU A CA 1
ATOM 1677 C C . LEU A 1 210 ? 7.120 0.139 11.577 1.00 96.75 210 LEU A C 1
ATOM 1679 O O . LEU A 1 210 ? 6.144 -0.485 11.170 1.00 96.75 210 LEU A O 1
ATOM 1683 N N . PHE A 1 211 ? 7.051 0.974 12.619 1.00 97.44 211 PHE A N 1
ATOM 1684 C CA . PHE A 1 211 ? 5.793 1.240 13.322 1.00 97.44 211 PHE A CA 1
ATOM 1685 C C . PHE A 1 211 ? 4.704 1.751 12.373 1.00 97.44 211 PHE A C 1
ATOM 1687 O O . PHE A 1 211 ? 3.608 1.191 12.343 1.00 97.44 211 PHE A O 1
ATOM 1694 N N . ALA A 1 212 ? 5.018 2.779 11.581 1.00 97.00 212 ALA A N 1
ATOM 1695 C CA . ALA A 1 212 ? 4.072 3.395 10.659 1.00 97.00 212 ALA A CA 1
ATOM 1696 C C . ALA A 1 212 ? 3.583 2.408 9.595 1.00 97.00 212 ALA A C 1
ATOM 1698 O O . ALA A 1 212 ? 2.382 2.321 9.339 1.00 97.00 212 ALA A O 1
ATOM 1699 N N . GLN A 1 213 ? 4.495 1.616 9.024 1.00 96.44 213 GLN A N 1
ATOM 1700 C CA . GLN A 1 213 ? 4.135 0.630 8.014 1.00 96.44 213 GLN A CA 1
ATOM 1701 C C . GLN A 1 213 ? 3.265 -0.492 8.595 1.00 96.44 213 GLN A C 1
ATOM 1703 O O . GLN A 1 213 ? 2.248 -0.837 7.998 1.00 96.44 213 GLN A O 1
ATOM 1708 N N . VAL A 1 214 ? 3.616 -1.037 9.767 1.00 97.38 214 VAL A N 1
ATOM 1709 C CA . VAL A 1 214 ? 2.820 -2.095 10.413 1.00 97.38 214 VAL A CA 1
ATOM 1710 C C . VAL A 1 214 ? 1.430 -1.578 10.780 1.00 97.38 214 VAL A C 1
ATOM 1712 O O . VAL A 1 214 ? 0.449 -2.287 10.551 1.00 97.38 214 VAL A O 1
ATOM 1715 N N . LEU A 1 215 ? 1.330 -0.350 11.303 1.00 97.56 215 LEU A N 1
ATOM 1716 C CA . LEU A 1 215 ? 0.053 0.296 11.608 1.00 97.56 215 LEU A CA 1
ATOM 1717 C C . LEU A 1 215 ? -0.801 0.456 10.343 1.00 97.56 215 LEU A C 1
ATOM 1719 O O . LEU A 1 215 ? -1.931 -0.025 10.314 1.00 97.56 215 LEU A O 1
ATOM 1723 N N . SER A 1 216 ? -0.239 1.044 9.286 1.00 96.56 216 SER A N 1
ATOM 1724 C CA . SER A 1 216 ? -0.928 1.288 8.014 1.00 96.56 216 SER A CA 1
ATOM 1725 C C . SER A 1 216 ? -1.411 -0.008 7.353 1.00 96.56 216 SER A C 1
ATOM 1727 O O . SER A 1 216 ? -2.601 -0.160 7.064 1.00 96.56 216 SER A O 1
ATOM 1729 N N . SER A 1 217 ? -0.525 -1.003 7.210 1.00 94.62 217 SER A N 1
ATOM 1730 C CA . SER A 1 217 ? -0.883 -2.327 6.684 1.00 94.62 217 SER A CA 1
ATOM 1731 C C . SER A 1 217 ? -1.959 -3.010 7.536 1.00 94.62 2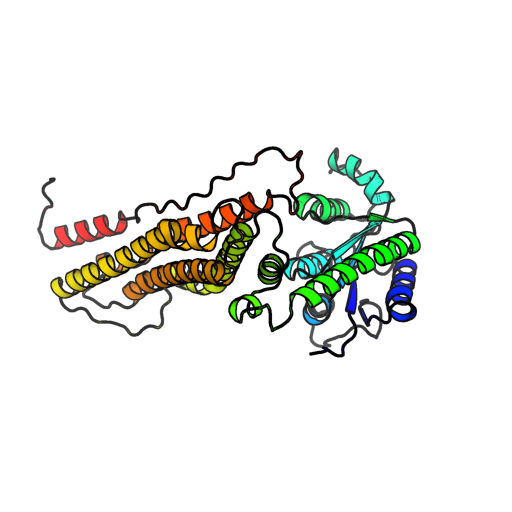17 SER A C 1
ATOM 1733 O O . SER A 1 217 ? -2.832 -3.697 7.003 1.00 94.62 217 SER A O 1
ATOM 1735 N N . GLY A 1 218 ? -1.908 -2.850 8.860 1.00 96.38 218 GLY A N 1
ATOM 1736 C CA . GLY A 1 218 ? -2.884 -3.430 9.777 1.00 96.38 218 GLY A CA 1
ATOM 1737 C C . GLY A 1 218 ? -4.263 -2.780 9.700 1.00 96.38 218 GLY A C 1
ATOM 1738 O O . GLY A 1 218 ? -5.257 -3.499 9.635 1.00 96.38 218 GLY A O 1
ATOM 1739 N N . LEU A 1 219 ? -4.337 -1.448 9.642 1.00 97.38 219 LEU A N 1
ATOM 1740 C CA . LEU A 1 219 ? -5.601 -0.728 9.456 1.00 97.38 219 LEU A CA 1
ATOM 1741 C C . LEU A 1 219 ? -6.230 -1.050 8.096 1.00 97.38 219 LEU A C 1
ATOM 1743 O O . LEU A 1 219 ? -7.428 -1.305 8.020 1.00 97.38 219 LEU A O 1
ATOM 1747 N N . ASN A 1 220 ? -5.424 -1.154 7.035 1.00 95.62 220 ASN A N 1
ATOM 1748 C CA . ASN A 1 220 ? -5.923 -1.527 5.711 1.00 95.62 220 ASN A CA 1
ATOM 1749 C C . ASN A 1 220 ? -6.544 -2.940 5.684 1.00 95.62 220 ASN A C 1
ATOM 1751 O O . ASN A 1 220 ? -7.508 -3.182 4.963 1.00 95.62 220 ASN A O 1
ATOM 1755 N N . LYS A 1 221 ? -6.061 -3.877 6.515 1.00 96.00 221 LYS A N 1
ATOM 1756 C CA . LYS A 1 221 ? -6.694 -5.204 6.682 1.00 96.00 221 LYS A CA 1
ATOM 1757 C C . LYS A 1 221 ? -8.067 -5.139 7.360 1.00 96.00 221 LYS A C 1
ATOM 1759 O O . LYS A 1 221 ? -8.826 -6.097 7.260 1.00 96.00 221 LYS A O 1
ATOM 1764 N N . LEU A 1 222 ? -8.390 -4.039 8.039 1.00 97.50 222 LEU A N 1
ATOM 1765 C CA . LEU A 1 222 ? -9.681 -3.807 8.690 1.00 97.50 222 LEU A CA 1
ATOM 1766 C C . LEU A 1 222 ? -10.6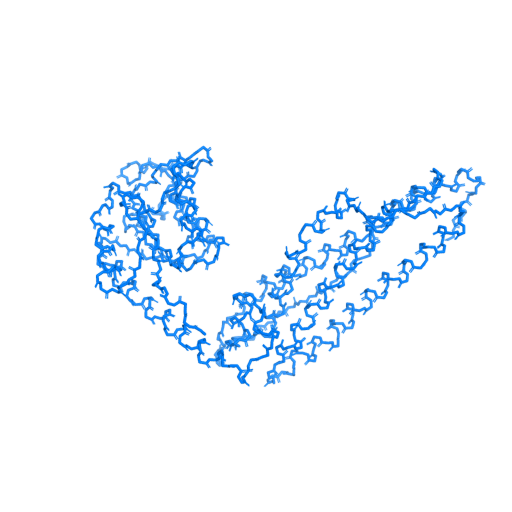43 -2.980 7.822 1.00 97.50 222 LEU A C 1
ATOM 1768 O O . LEU A 1 222 ? -11.708 -2.611 8.309 1.00 97.50 222 LEU A O 1
ATOM 1772 N N . ILE A 1 223 ? -10.322 -2.720 6.546 1.00 96.75 223 ILE A N 1
ATOM 1773 C CA . ILE A 1 223 ? -11.147 -1.882 5.658 1.00 96.75 223 ILE A CA 1
ATOM 1774 C C . ILE A 1 223 ? -12.594 -2.384 5.534 1.00 96.75 223 ILE A C 1
ATOM 1776 O O . ILE A 1 223 ? -13.520 -1.579 5.523 1.00 96.75 223 ILE A O 1
ATOM 1780 N N . ASP A 1 224 ? -12.814 -3.701 5.499 1.00 96.62 224 ASP A N 1
ATOM 1781 C CA . ASP A 1 224 ? -14.165 -4.268 5.424 1.00 96.62 224 ASP A CA 1
ATOM 1782 C C . ASP A 1 224 ? -14.920 -4.097 6.743 1.00 96.62 224 ASP A C 1
ATOM 1784 O O . ASP A 1 224 ? -16.070 -3.679 6.734 1.00 96.62 224 ASP A O 1
ATOM 1788 N N . ARG A 1 225 ? -14.246 -4.258 7.886 1.00 95.62 225 ARG A N 1
ATOM 1789 C CA . ARG A 1 225 ? -14.841 -3.968 9.202 1.00 95.62 225 ARG A CA 1
ATOM 1790 C C . ARG A 1 225 ? -15.162 -2.484 9.368 1.00 95.62 225 ARG A C 1
ATOM 1792 O O . ARG A 1 225 ? -16.159 -2.124 9.986 1.00 95.62 225 ARG A O 1
ATOM 1799 N N . ARG A 1 226 ? -14.339 -1.609 8.788 1.00 96.81 226 ARG A N 1
ATOM 1800 C CA . ARG A 1 226 ? -14.612 -0.171 8.724 1.00 96.81 226 ARG A CA 1
ATOM 1801 C C . ARG A 1 226 ? -15.834 0.135 7.848 1.00 96.81 226 ARG A C 1
ATOM 1803 O O . ARG A 1 226 ? -16.614 1.018 8.191 1.00 96.81 226 ARG A O 1
ATOM 1810 N N . ARG A 1 227 ? -16.054 -0.612 6.758 1.00 95.88 227 ARG A N 1
ATOM 1811 C CA . ARG A 1 227 ? -17.292 -0.532 5.957 1.00 95.88 227 ARG A CA 1
ATOM 1812 C C . ARG A 1 227 ? -18.500 -1.051 6.732 1.00 95.88 227 ARG A C 1
ATOM 1814 O O . ARG A 1 227 ? -19.536 -0.399 6.690 1.00 95.88 227 ARG A O 1
ATOM 1821 N N . ASP A 1 228 ? -18.357 -2.154 7.461 1.00 95.69 228 ASP A N 1
ATOM 1822 C CA . ASP A 1 228 ? -19.424 -2.693 8.309 1.00 95.69 228 ASP A CA 1
ATOM 1823 C C . ASP A 1 228 ? -19.886 -1.650 9.330 1.00 95.69 228 ASP A C 1
ATOM 1825 O O . ASP A 1 228 ? -21.082 -1.397 9.432 1.00 95.69 228 ASP A O 1
ATOM 1829 N N . PHE A 1 229 ? -18.950 -0.960 9.993 1.00 95.06 229 PHE A N 1
ATOM 1830 C CA . PHE A 1 229 ? -19.259 0.205 10.828 1.00 95.06 229 PHE A CA 1
ATOM 1831 C C . PHE A 1 229 ? -20.069 1.263 10.057 1.00 95.06 229 PHE A C 1
ATOM 1833 O O . PHE A 1 229 ? -21.136 1.667 10.511 1.00 95.06 229 PHE A O 1
ATOM 1840 N N . ASN A 1 230 ? -19.600 1.685 8.875 1.00 93.81 230 ASN A N 1
ATOM 1841 C CA . ASN A 1 230 ? -20.232 2.771 8.110 1.00 93.81 230 ASN A CA 1
ATOM 1842 C C . ASN A 1 230 ? -21.672 2.449 7.699 1.00 93.81 230 ASN A C 1
ATOM 1844 O O . ASN A 1 230 ? -22.513 3.344 7.612 1.00 93.81 230 ASN A O 1
ATOM 1848 N N . PHE A 1 231 ? -21.947 1.175 7.428 1.00 92.88 231 PHE A N 1
ATOM 1849 C CA . PHE A 1 231 ? -23.264 0.695 7.026 1.00 92.88 231 PHE A CA 1
ATOM 1850 C C . PHE A 1 231 ? -24.091 0.132 8.192 1.00 92.88 231 PHE A C 1
ATOM 1852 O O . PHE A 1 231 ? -25.225 -0.284 7.965 1.00 92.88 231 PHE A O 1
ATOM 1859 N N . GLY A 1 232 ? -23.555 0.107 9.419 1.00 91.44 232 GLY A N 1
ATOM 1860 C CA . GLY A 1 232 ? -24.207 -0.504 10.581 1.00 91.44 232 GLY A CA 1
ATOM 1861 C C . GLY A 1 232 ? -24.438 -2.014 10.431 1.00 91.44 232 GLY A C 1
ATOM 1862 O O . GLY A 1 232 ? -25.424 -2.545 10.937 1.00 91.44 232 GLY A O 1
ATOM 1863 N N . ILE A 1 233 ? -23.575 -2.716 9.692 1.00 92.56 233 ILE A N 1
ATOM 1864 C CA . ILE A 1 233 ? -23.724 -4.146 9.409 1.00 92.56 233 ILE A CA 1
ATOM 1865 C C . ILE A 1 233 ? -23.141 -4.953 10.569 1.00 92.56 233 ILE A C 1
ATOM 1867 O O . ILE A 1 233 ? -21.941 -4.936 10.828 1.00 92.56 233 ILE A O 1
ATOM 1871 N N . THR A 1 234 ? -23.991 -5.722 11.245 1.00 92.81 234 THR A N 1
ATOM 1872 C CA . THR A 1 234 ? -23.575 -6.700 12.252 1.00 92.81 234 THR A CA 1
ATOM 1873 C C . THR A 1 234 ? -24.444 -7.949 12.173 1.00 92.81 234 THR A C 1
ATOM 1875 O O . THR A 1 234 ? -25.635 -7.882 11.876 1.00 92.81 234 THR A O 1
ATOM 1878 N N . LEU A 1 235 ? -23.832 -9.105 12.424 1.00 92.00 235 LEU A N 1
ATOM 1879 C CA . LEU A 1 235 ? -24.509 -10.404 12.526 1.00 92.00 235 LEU A CA 1
ATOM 1880 C C . LEU A 1 235 ? -24.461 -10.954 13.959 1.00 92.00 235 LEU A C 1
ATOM 1882 O O . LEU A 1 235 ? -24.740 -12.132 14.189 1.00 92.00 235 LEU A O 1
ATOM 1886 N N . ALA A 1 236 ? -24.045 -10.124 14.917 1.00 93.38 236 ALA A N 1
ATOM 1887 C CA . ALA A 1 236 ? -24.040 -10.491 16.321 1.00 93.38 236 ALA A CA 1
ATOM 1888 C C . ALA A 1 236 ? -25.483 -10.689 16.831 1.00 93.38 236 ALA A C 1
ATOM 1890 O O . ALA A 1 236 ? -26.412 -10.050 16.331 1.00 93.38 236 ALA A O 1
ATOM 1891 N N . PRO A 1 237 ? -25.692 -11.596 17.801 1.00 94.44 237 PRO A N 1
ATOM 1892 C CA . PRO A 1 237 ? -27.020 -11.877 18.328 1.00 94.44 237 PRO A CA 1
ATOM 1893 C C . PRO A 1 237 ? -27.615 -10.636 18.990 1.00 94.44 237 PRO A C 1
ATOM 1895 O O . PRO A 1 237 ? -26.928 -9.933 19.732 1.00 94.44 237 PRO A O 1
ATOM 1898 N N . SER A 1 238 ? -28.905 -10.410 18.753 1.00 94.31 238 SER A N 1
ATOM 1899 C CA . SER A 1 238 ? -29.627 -9.301 19.361 1.00 94.31 238 SER A CA 1
ATOM 1900 C C . SER A 1 238 ? -29.704 -9.432 20.880 1.00 94.31 238 SER A C 1
ATOM 1902 O O . SER A 1 238 ? -29.812 -10.538 21.419 1.00 94.31 238 SER A O 1
ATOM 1904 N N . ARG A 1 239 ? -29.698 -8.289 21.566 1.00 94.12 239 ARG A N 1
ATOM 1905 C CA . ARG A 1 239 ? -29.908 -8.197 23.012 1.00 94.12 239 ARG A CA 1
ATOM 1906 C C . ARG A 1 239 ? -31.110 -7.315 23.294 1.00 94.12 239 ARG A C 1
ATOM 1908 O O . ARG A 1 239 ? -31.105 -6.140 22.949 1.00 94.12 239 ARG A O 1
ATOM 1915 N N . GLU A 1 240 ? -32.104 -7.893 23.946 1.00 95.25 240 GLU A N 1
ATOM 1916 C CA . GLU A 1 240 ? -33.290 -7.173 24.392 1.00 95.25 240 GLU A CA 1
ATOM 1917 C C . GLU A 1 240 ? -33.002 -6.443 25.713 1.00 95.25 240 GLU A C 1
ATOM 1919 O O . GLU A 1 240 ? -32.445 -7.051 26.628 1.00 95.25 240 GLU A O 1
ATOM 1924 N N . LEU A 1 241 ? -33.349 -5.155 25.788 1.00 94.75 241 LEU A N 1
ATOM 1925 C CA . LEU A 1 241 ? -33.315 -4.328 26.999 1.00 94.75 241 LEU A CA 1
ATOM 1926 C C . LEU A 1 241 ? -34.724 -3.788 27.260 1.00 94.75 241 LEU A C 1
ATOM 1928 O O . LEU A 1 241 ? -35.278 -3.070 26.421 1.00 94.75 241 LEU A O 1
ATOM 1932 N N . GLN A 1 242 ? -35.293 -4.151 28.408 1.00 89.94 242 GLN A N 1
ATOM 1933 C CA . GLN A 1 242 ? -36.724 -4.004 28.700 1.00 89.94 242 GLN A CA 1
ATOM 1934 C C . GLN A 1 242 ? -3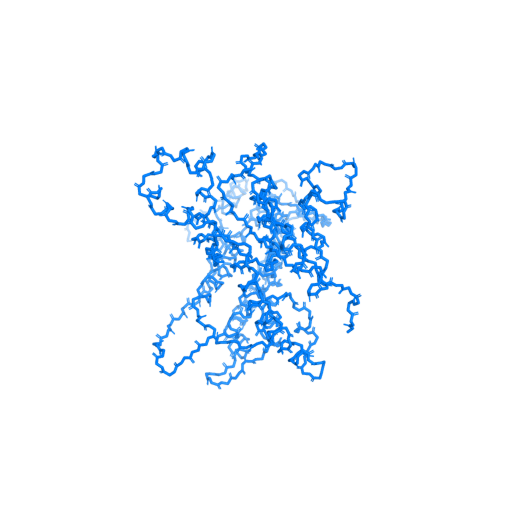7.065 -2.755 29.516 1.00 89.94 242 GLN A C 1
ATOM 1936 O O . GLN A 1 242 ? -38.237 -2.415 29.641 1.00 89.94 242 GLN A O 1
ATOM 1941 N N . SER A 1 243 ? -36.072 -2.075 30.092 1.00 89.50 243 SER A N 1
ATOM 1942 C CA . SER A 1 243 ? -36.304 -0.868 30.888 1.00 89.50 243 SER A CA 1
ATOM 1943 C C . SER A 1 243 ? -35.251 0.212 30.652 1.00 89.50 243 SER A C 1
ATOM 1945 O O . SER A 1 243 ? -34.145 -0.053 30.175 1.00 89.50 243 SER A O 1
ATOM 1947 N N . ILE A 1 244 ? -35.591 1.449 31.027 1.00 86.88 244 ILE A N 1
ATOM 1948 C CA . ILE A 1 244 ? -34.668 2.590 30.988 1.00 86.88 244 ILE A CA 1
ATOM 1949 C C . ILE A 1 244 ? -33.432 2.336 31.863 1.00 86.88 244 ILE A C 1
ATOM 1951 O O . ILE A 1 244 ? -32.322 2.692 31.471 1.00 86.88 244 ILE A O 1
ATOM 1955 N N . GLU A 1 245 ? -33.594 1.691 33.022 1.00 91.31 245 GLU A N 1
ATOM 1956 C CA . GLU A 1 245 ? -32.482 1.353 33.912 1.00 91.31 245 GLU A CA 1
ATOM 1957 C C . GLU A 1 245 ? -31.503 0.398 33.222 1.00 91.31 245 GLU A C 1
ATOM 1959 O O . GLU A 1 245 ? -30.300 0.645 33.243 1.00 91.31 245 GLU A O 1
ATOM 1964 N N . GLU A 1 246 ? -32.004 -0.630 32.526 1.00 94.44 246 GLU A N 1
ATOM 1965 C CA . GLU A 1 246 ? -31.161 -1.559 31.763 1.00 94.44 246 GLU A CA 1
ATOM 1966 C C . GLU A 1 246 ? -30.410 -0.859 30.620 1.00 94.44 246 GLU A C 1
ATOM 1968 O O . GLU A 1 246 ? -29.231 -1.144 30.381 1.00 94.44 246 GLU A O 1
ATOM 1973 N N . VAL A 1 247 ? -31.065 0.083 29.931 1.00 91.94 247 VAL A N 1
ATOM 1974 C CA . VAL A 1 247 ? -30.444 0.900 28.875 1.00 91.94 247 VAL A CA 1
ATOM 1975 C C . VAL A 1 247 ? -29.328 1.778 29.447 1.00 91.94 247 VAL A C 1
ATOM 1977 O O . VAL A 1 247 ? -28.216 1.779 28.912 1.00 91.94 247 VAL A O 1
ATOM 1980 N N . ILE A 1 248 ? -29.581 2.487 30.551 1.00 91.50 248 ILE A N 1
ATOM 1981 C CA . ILE A 1 248 ? -28.594 3.356 31.211 1.00 91.50 248 ILE A CA 1
ATOM 1982 C C . ILE A 1 248 ? -27.409 2.541 31.735 1.00 91.50 248 ILE A C 1
ATOM 1984 O O . ILE A 1 248 ? -26.254 2.931 31.526 1.00 91.50 248 ILE A O 1
ATOM 1988 N N . ASP A 1 249 ? -27.667 1.403 32.376 1.00 94.69 249 ASP A N 1
ATOM 1989 C CA . ASP A 1 249 ? -26.626 0.518 32.899 1.00 94.69 249 ASP A CA 1
ATOM 1990 C C . ASP A 1 249 ? -25.746 -0.024 31.768 1.00 94.69 249 ASP A C 1
ATOM 1992 O O . ASP A 1 249 ? -24.512 -0.024 31.868 1.00 94.69 249 ASP A O 1
ATOM 1996 N N . TYR A 1 250 ? -26.360 -0.431 30.654 1.00 95.25 250 TYR A N 1
ATOM 1997 C CA . TYR A 1 250 ? -25.639 -0.912 29.481 1.00 95.25 250 TYR A CA 1
ATOM 1998 C C . TYR A 1 250 ? -24.793 0.191 28.830 1.00 95.25 250 TYR A C 1
ATOM 2000 O O . TYR A 1 250 ? -23.604 -0.031 28.578 1.00 95.25 250 TYR A O 1
ATOM 2008 N N . ILE A 1 251 ? -25.352 1.388 28.617 1.00 93.38 251 ILE A N 1
ATOM 2009 C CA . ILE A 1 251 ? -24.609 2.546 28.092 1.00 93.38 251 ILE A CA 1
ATOM 2010 C C . ILE A 1 251 ? -23.437 2.881 29.016 1.00 93.38 251 ILE A C 1
ATOM 2012 O O . ILE A 1 251 ? -22.308 3.027 28.553 1.00 93.38 251 ILE A O 1
ATOM 2016 N N . THR A 1 252 ? -23.657 2.930 30.330 1.00 95.00 252 THR A N 1
ATOM 2017 C CA . THR A 1 252 ? -22.608 3.234 31.315 1.00 95.00 252 THR A CA 1
ATOM 2018 C C . THR A 1 252 ? -21.483 2.201 31.267 1.00 95.00 252 THR A C 1
ATOM 2020 O O . THR A 1 252 ? -20.297 2.547 31.226 1.00 95.00 252 THR A O 1
ATOM 2023 N N . LEU A 1 253 ? -21.826 0.911 31.212 1.00 96.38 253 LEU A N 1
ATOM 2024 C CA . LEU A 1 253 ? -20.856 -0.167 31.034 1.00 96.38 253 LEU A CA 1
ATOM 2025 C C . LEU A 1 253 ? -20.055 0.010 29.738 1.00 96.38 253 LEU A C 1
ATOM 2027 O O . LEU A 1 253 ? -18.834 -0.181 29.733 1.00 96.38 253 LEU A O 1
ATOM 2031 N N . LYS A 1 254 ? -20.728 0.376 28.647 1.00 95.31 254 LYS A N 1
ATOM 2032 C CA . LYS A 1 254 ? -20.111 0.596 27.341 1.00 95.31 254 LYS A CA 1
ATOM 2033 C C . LYS A 1 254 ? -19.190 1.805 27.346 1.00 95.31 254 LYS A C 1
ATOM 2035 O O . LYS A 1 254 ? -18.045 1.660 26.927 1.00 95.31 254 LYS A O 1
ATOM 2040 N N . MET A 1 255 ? -19.592 2.937 27.901 1.00 94.00 255 MET A N 1
ATOM 2041 C CA . MET A 1 255 ? -18.723 4.110 28.024 1.00 94.00 255 MET A CA 1
ATOM 2042 C C . MET A 1 255 ? -17.449 3.792 28.818 1.00 94.00 255 MET A C 1
ATOM 2044 O O . MET A 1 255 ? -16.351 4.154 28.401 1.00 94.00 255 MET A O 1
ATOM 2048 N N . ASN A 1 256 ? -17.553 2.995 29.886 1.00 95.31 256 ASN A N 1
ATOM 2049 C CA . ASN A 1 256 ? -16.382 2.505 30.622 1.00 95.31 256 ASN A CA 1
ATOM 2050 C C . ASN A 1 256 ? -15.490 1.558 29.792 1.00 95.31 256 ASN A C 1
ATOM 2052 O O . ASN A 1 256 ? -14.275 1.495 29.994 1.00 95.31 256 ASN A O 1
ATOM 2056 N N . GLN A 1 257 ? -16.059 0.773 28.871 1.00 94.75 257 GLN A N 1
ATOM 2057 C CA . GLN A 1 257 ? -15.276 -0.028 27.920 1.00 94.75 257 GLN A CA 1
ATOM 2058 C C . GLN A 1 257 ? -14.525 0.866 26.929 1.00 94.75 257 GLN A C 1
ATOM 2060 O O . GLN A 1 257 ? -13.329 0.650 26.730 1.00 94.75 257 GLN A O 1
ATOM 2065 N N . LEU A 1 258 ? -15.192 1.882 26.377 1.00 93.06 258 LEU A N 1
ATOM 2066 C CA . LEU A 1 258 ? -14.584 2.837 25.454 1.00 93.06 258 LEU A CA 1
ATOM 2067 C C . LEU A 1 258 ? -13.448 3.614 26.129 1.00 93.06 258 LEU A C 1
ATOM 2069 O O . LEU A 1 258 ? -12.337 3.630 25.609 1.00 93.06 258 LEU A O 1
ATOM 2073 N N . GLN A 1 259 ? -13.673 4.158 27.329 1.00 93.56 259 GLN A N 1
ATOM 2074 C CA . GLN A 1 259 ? -12.642 4.891 28.069 1.00 93.56 259 GLN A CA 1
ATOM 2075 C C . GLN A 1 259 ? -11.385 4.041 28.298 1.00 93.56 259 GLN A C 1
ATOM 2077 O O . GLN A 1 259 ? -10.275 4.503 28.053 1.00 93.56 259 GLN A O 1
ATOM 2082 N N . ARG A 1 260 ? -11.540 2.762 28.671 1.00 94.94 260 ARG A N 1
ATOM 2083 C CA . ARG A 1 260 ? -10.396 1.846 28.825 1.00 94.94 260 ARG A CA 1
ATOM 2084 C C . ARG A 1 260 ? -9.631 1.622 27.520 1.00 94.94 260 ARG A C 1
ATOM 2086 O O . ARG A 1 260 ? -8.413 1.450 27.558 1.00 94.94 260 ARG A O 1
ATOM 2093 N N . ALA A 1 261 ? -10.320 1.608 26.380 1.00 93.56 261 ALA A N 1
ATOM 2094 C CA . ALA A 1 261 ? -9.674 1.516 25.074 1.00 93.56 261 ALA A CA 1
ATOM 2095 C C . ALA A 1 261 ? -8.851 2.784 24.775 1.00 93.56 261 ALA A C 1
ATOM 2097 O O . ALA A 1 261 ? -7.697 2.678 24.360 1.00 93.56 261 ALA A O 1
ATOM 2098 N N . ILE A 1 262 ? -9.391 3.970 25.073 1.00 91.88 262 ILE A N 1
ATOM 2099 C CA . ILE A 1 262 ? -8.687 5.258 24.930 1.00 91.88 262 ILE A CA 1
ATOM 2100 C C . ILE A 1 262 ? -7.480 5.357 25.877 1.00 91.88 262 ILE A C 1
ATOM 2102 O O . ILE A 1 262 ? -6.389 5.772 25.471 1.00 91.88 262 ILE A O 1
ATOM 2106 N N . ASP A 1 263 ? -7.619 4.902 27.121 1.00 93.88 263 ASP A N 1
ATOM 2107 C CA . ASP A 1 263 ? -6.512 4.842 28.080 1.00 93.88 263 ASP A CA 1
ATOM 2108 C C . ASP A 1 263 ? -5.398 3.912 27.578 1.00 93.88 263 ASP A C 1
ATOM 2110 O O . ASP A 1 263 ? -4.209 4.222 27.711 1.00 93.88 263 ASP A O 1
ATOM 2114 N N . ALA A 1 264 ? -5.762 2.798 26.933 1.00 95.12 264 ALA A N 1
ATOM 2115 C CA . ALA A 1 264 ? -4.795 1.899 26.313 1.00 95.12 264 ALA A CA 1
ATOM 2116 C C . ALA A 1 264 ? -4.010 2.589 25.186 1.00 95.12 264 ALA A C 1
ATOM 2118 O O . ALA A 1 264 ? -2.793 2.408 25.121 1.00 95.12 264 ALA A O 1
ATOM 2119 N N . VAL A 1 265 ? -4.646 3.431 24.356 1.00 94.62 265 VAL A N 1
ATOM 2120 C CA . VAL A 1 265 ? -3.926 4.264 23.368 1.00 94.62 265 VAL A CA 1
ATOM 2121 C C . VAL A 1 265 ? -2.904 5.153 24.068 1.00 94.62 265 VAL A C 1
ATOM 2123 O O . VAL A 1 265 ? -1.735 5.179 23.683 1.00 94.62 265 VAL A O 1
ATOM 2126 N N . SER A 1 266 ? -3.311 5.833 25.141 1.00 93.12 266 SER A N 1
ATOM 2127 C CA . SER A 1 266 ? -2.418 6.713 25.900 1.00 93.12 266 SER A CA 1
ATOM 2128 C C . SER A 1 266 ? -1.204 5.967 26.458 1.00 93.12 266 SER A C 1
ATOM 2130 O O . SER A 1 266 ? -0.084 6.473 26.376 1.00 93.12 266 SER A O 1
ATOM 2132 N N . VAL A 1 267 ? -1.393 4.748 26.974 1.00 95.31 267 VAL A N 1
ATOM 2133 C CA . VAL A 1 267 ? -0.291 3.891 27.442 1.00 95.31 267 VAL A CA 1
ATOM 2134 C C . VAL A 1 267 ? 0.624 3.482 26.286 1.00 95.31 267 VAL A C 1
ATOM 2136 O O . VAL A 1 267 ? 1.846 3.582 26.419 1.00 95.31 267 VAL A O 1
ATOM 2139 N N . LEU A 1 268 ? 0.057 3.066 25.150 1.00 95.31 268 LEU A N 1
ATOM 2140 C CA . LEU A 1 268 ? 0.832 2.653 23.979 1.00 95.31 268 LEU A CA 1
ATOM 2141 C C . LEU A 1 268 ? 1.721 3.788 23.467 1.00 95.31 268 LEU A C 1
ATOM 2143 O O . LEU A 1 268 ? 2.920 3.586 23.284 1.00 95.31 268 LEU A O 1
ATOM 2147 N N . ILE A 1 269 ? 1.160 4.989 23.305 1.00 92.94 269 ILE A N 1
ATOM 2148 C CA . ILE A 1 269 ? 1.885 6.149 22.777 1.00 92.94 269 ILE A CA 1
ATOM 2149 C C . ILE A 1 269 ? 2.912 6.688 23.778 1.00 92.94 269 ILE A C 1
ATOM 2151 O O . ILE A 1 269 ? 4.032 7.011 23.392 1.00 92.94 269 ILE A O 1
ATOM 2155 N N . ARG A 1 270 ? 2.562 6.799 25.066 1.00 92.69 270 ARG A N 1
ATOM 2156 C CA . ARG A 1 270 ? 3.415 7.487 26.056 1.00 92.69 270 ARG A CA 1
ATOM 2157 C C . ARG A 1 270 ? 4.447 6.589 26.727 1.00 92.69 270 ARG A C 1
ATOM 2159 O O . ARG A 1 270 ? 5.414 7.106 27.279 1.00 92.69 270 ARG A O 1
ATOM 2166 N N . LYS A 1 271 ? 4.229 5.273 26.739 1.00 93.31 271 LYS A N 1
ATOM 2167 C CA . LYS A 1 271 ? 5.080 4.324 27.467 1.00 93.31 271 LYS A CA 1
ATOM 2168 C C . LYS A 1 271 ? 5.636 3.241 26.557 1.00 93.31 271 LYS A C 1
ATOM 2170 O O . LYS A 1 271 ? 6.849 3.093 26.478 1.00 93.31 271 LYS A O 1
ATOM 2175 N N . THR A 1 272 ? 4.761 2.505 25.876 1.00 94.69 272 THR A N 1
ATOM 2176 C CA . THR A 1 272 ? 5.158 1.309 25.123 1.00 94.69 272 THR A CA 1
ATOM 2177 C C . THR A 1 272 ? 6.025 1.656 23.913 1.00 94.69 272 THR A C 1
ATOM 2179 O O . THR A 1 272 ? 7.099 1.085 23.759 1.00 94.69 272 THR A O 1
ATOM 2182 N N . LEU A 1 273 ? 5.613 2.626 23.089 1.00 94.75 273 LEU A N 1
ATOM 2183 C CA . LEU A 1 273 ? 6.376 3.032 21.905 1.00 94.75 273 LEU A CA 1
ATOM 2184 C C . LEU A 1 273 ? 7.745 3.643 22.239 1.00 94.75 273 LEU A C 1
ATOM 2186 O O . LEU A 1 273 ? 8.719 3.195 21.644 1.00 94.75 273 LEU A O 1
ATOM 2190 N N . PRO A 1 274 ? 7.885 4.587 23.193 1.00 94.19 274 PRO A N 1
ATOM 2191 C CA . PRO A 1 274 ? 9.201 5.099 23.578 1.00 94.19 274 PRO A CA 1
ATOM 2192 C C . PRO A 1 274 ? 10.165 4.014 24.070 1.00 94.19 274 PRO A C 1
ATOM 2194 O O . PRO A 1 274 ? 11.363 4.093 23.816 1.00 94.19 274 PRO A O 1
ATOM 2197 N N . GLU A 1 275 ? 9.658 2.994 24.768 1.00 95.19 275 GLU A N 1
ATOM 2198 C CA . GLU A 1 275 ? 10.467 1.851 25.198 1.00 95.19 275 GLU A CA 1
ATOM 2199 C C . GLU A 1 275 ? 10.861 0.964 24.008 1.00 95.19 275 GLU A C 1
ATOM 2201 O O . GLU A 1 275 ? 12.021 0.579 23.889 1.00 95.19 275 GLU A O 1
ATOM 2206 N N . ALA A 1 276 ? 9.919 0.699 23.098 1.00 96.12 276 ALA A N 1
ATOM 2207 C CA . ALA A 1 276 ? 10.137 -0.106 21.901 1.00 96.12 276 ALA A CA 1
ATOM 2208 C C . ALA A 1 276 ? 11.107 0.548 20.901 1.00 96.12 276 ALA A C 1
ATOM 2210 O O . ALA A 1 276 ? 11.930 -0.144 20.307 1.00 96.12 276 ALA A O 1
ATOM 2211 N N . PHE A 1 277 ? 11.041 1.870 20.727 1.00 95.56 277 PHE A N 1
ATOM 2212 C CA . PHE A 1 277 ? 11.946 2.626 19.853 1.00 95.56 277 PHE A CA 1
ATOM 2213 C C . PHE A 1 277 ? 13.365 2.741 20.406 1.00 95.56 277 PHE A C 1
ATOM 2215 O O . PHE A 1 277 ? 14.295 2.986 19.645 1.00 95.56 277 PHE A O 1
ATOM 2222 N N . GLY A 1 278 ? 13.546 2.542 21.711 1.00 92.44 278 GLY A N 1
ATOM 2223 C CA . GLY A 1 278 ? 14.840 2.695 22.353 1.00 92.44 278 GLY A CA 1
ATOM 2224 C C . GLY A 1 278 ? 15.222 4.156 22.603 1.00 92.44 278 GLY A C 1
ATOM 2225 O O . GLY A 1 278 ? 14.538 5.114 22.238 1.00 92.44 278 GLY A O 1
ATOM 2226 N N . LYS A 1 279 ? 16.339 4.335 23.311 1.00 89.81 279 LYS A N 1
ATOM 2227 C CA . LYS A 1 279 ? 16.907 5.661 23.594 1.00 89.81 279 LYS A CA 1
ATOM 2228 C C . LYS A 1 279 ? 17.665 6.179 22.366 1.00 89.81 279 LYS A C 1
ATOM 2230 O O . LYS A 1 279 ? 18.161 5.365 21.593 1.00 89.81 279 LYS A O 1
ATOM 2235 N N . PRO A 1 280 ? 17.869 7.501 22.219 1.00 82.44 280 PRO A N 1
ATOM 2236 C CA . PRO A 1 280 ? 18.699 8.043 21.144 1.00 82.44 280 PRO A CA 1
ATOM 2237 C C . PRO A 1 280 ? 20.068 7.349 21.059 1.00 82.44 280 PRO A C 1
ATOM 2239 O O . PRO A 1 280 ? 20.796 7.283 22.050 1.00 82.44 280 PRO A O 1
ATOM 2242 N N . GLY A 1 281 ? 20.400 6.817 19.879 1.00 80.81 281 GLY A N 1
ATOM 2243 C CA . GLY A 1 281 ? 21.648 6.087 19.622 1.00 80.81 281 GLY A CA 1
ATOM 2244 C C . GLY A 1 281 ? 21.653 4.612 20.048 1.00 80.81 281 GLY A C 1
ATOM 2245 O O . GLY A 1 281 ? 22.651 3.930 19.832 1.00 80.81 281 GLY A O 1
ATOM 2246 N N . VAL A 1 282 ? 20.563 4.106 20.627 1.00 89.25 282 VAL A N 1
ATOM 2247 C CA . VAL A 1 282 ? 20.372 2.687 20.953 1.00 89.25 282 VAL A CA 1
ATOM 2248 C C . VAL A 1 282 ? 19.294 2.131 20.031 1.00 89.25 282 VAL A C 1
ATOM 2250 O O . VAL A 1 282 ? 18.208 2.694 19.970 1.00 89.25 282 VAL A O 1
ATOM 2253 N N . ALA A 1 283 ? 19.593 1.036 19.330 1.00 89.25 283 ALA A N 1
ATOM 2254 C CA . ALA A 1 283 ? 18.635 0.403 18.427 1.00 89.25 283 ALA A CA 1
ATOM 2255 C C . ALA A 1 283 ? 17.360 -0.025 19.171 1.00 89.25 283 ALA A C 1
ATOM 2257 O O . ALA A 1 283 ? 17.440 -0.581 20.273 1.00 89.25 283 ALA A O 1
ATOM 2258 N N . GLY A 1 284 ? 16.206 0.221 18.550 1.00 93.25 284 GLY A N 1
ATOM 2259 C CA . GLY A 1 284 ? 14.919 -0.254 19.051 1.00 93.25 284 GLY A CA 1
ATOM 2260 C C . GLY A 1 284 ? 14.743 -1.774 18.952 1.00 93.25 284 GLY A C 1
ATOM 2261 O O . GLY A 1 284 ? 15.522 -2.485 18.315 1.00 93.25 284 GLY A O 1
ATOM 2262 N N . ASP A 1 285 ? 13.675 -2.274 19.569 1.00 94.81 285 ASP A N 1
ATOM 2263 C CA . ASP A 1 285 ? 13.278 -3.683 19.537 1.00 94.81 285 ASP A CA 1
ATOM 2264 C C . ASP A 1 285 ? 12.153 -3.893 18.513 1.00 94.81 285 ASP A C 1
ATOM 2266 O O . ASP A 1 285 ? 11.007 -3.481 18.721 1.00 94.81 285 ASP A O 1
ATOM 2270 N N . ALA A 1 286 ? 12.468 -4.575 17.408 1.00 94.62 286 ALA A N 1
ATOM 2271 C CA . ALA A 1 286 ? 11.512 -4.851 16.338 1.00 94.62 286 ALA A CA 1
ATOM 2272 C C . ALA A 1 286 ? 10.263 -5.605 16.834 1.00 94.62 286 ALA A C 1
ATOM 2274 O O . ALA A 1 286 ? 9.145 -5.258 16.451 1.00 94.62 286 ALA A O 1
ATOM 2275 N N . ASP A 1 287 ? 10.408 -6.591 17.722 1.00 94.81 287 ASP A N 1
ATOM 2276 C CA . ASP A 1 287 ? 9.280 -7.373 18.242 1.00 94.81 287 ASP A CA 1
ATOM 2277 C C . ASP A 1 287 ? 8.357 -6.538 19.113 1.00 94.81 287 ASP A C 1
ATOM 2279 O O . ASP A 1 287 ? 7.131 -6.755 19.125 1.00 94.81 287 ASP A O 1
ATOM 2283 N N . TYR A 1 288 ? 8.942 -5.592 19.841 1.00 96.44 288 TYR A N 1
ATOM 2284 C CA . TYR A 1 288 ? 8.193 -4.688 20.688 1.00 96.44 288 TYR A CA 1
ATOM 2285 C C . TYR A 1 288 ? 7.506 -3.583 19.875 1.00 96.44 288 TYR A C 1
ATOM 2287 O O . TYR A 1 288 ? 6.353 -3.239 20.152 1.00 96.44 288 TYR A O 1
ATOM 2295 N N . ILE A 1 289 ? 8.141 -3.098 18.806 1.00 97.56 289 ILE A N 1
ATOM 2296 C CA . ILE A 1 289 ? 7.533 -2.162 17.849 1.00 97.56 289 ILE A CA 1
ATOM 2297 C C . ILE A 1 289 ? 6.325 -2.818 17.171 1.00 97.56 289 ILE A C 1
ATOM 2299 O O . ILE A 1 289 ? 5.221 -2.267 17.193 1.00 97.56 289 ILE A O 1
ATOM 2303 N N . ILE A 1 290 ? 6.498 -4.040 16.655 1.00 97.19 290 ILE A N 1
ATOM 2304 C CA . ILE A 1 290 ? 5.425 -4.821 16.024 1.00 97.19 290 ILE A CA 1
ATOM 2305 C C . ILE A 1 290 ? 4.295 -5.084 17.024 1.00 97.19 290 ILE A C 1
ATOM 2307 O O . ILE A 1 290 ? 3.117 -4.974 16.681 1.00 97.19 290 ILE A O 1
ATOM 2311 N N . TYR A 1 291 ? 4.621 -5.427 18.273 1.00 96.69 291 TYR A N 1
ATOM 2312 C CA . TYR A 1 291 ? 3.620 -5.576 19.330 1.00 96.69 291 TYR A CA 1
ATOM 2313 C C . TYR A 1 291 ? 2.816 -4.288 19.537 1.00 96.69 291 TYR A C 1
ATOM 2315 O O . TYR A 1 291 ? 1.588 -4.342 19.577 1.00 96.69 291 TYR A O 1
ATOM 2323 N N . SER A 1 292 ? 3.497 -3.149 19.647 1.00 97.19 292 SER A N 1
ATOM 2324 C CA . SER A 1 292 ? 2.878 -1.855 19.940 1.00 97.19 292 SER A CA 1
ATOM 2325 C C . SER A 1 292 ? 1.924 -1.419 18.830 1.00 97.19 292 SER A C 1
ATOM 2327 O O . SER A 1 292 ? 0.779 -1.068 19.114 1.00 97.19 292 SER A O 1
ATOM 2329 N N . ALA A 1 293 ? 2.351 -1.536 17.568 1.00 97.62 293 ALA A N 1
ATOM 2330 C CA . ALA A 1 293 ? 1.503 -1.261 16.409 1.00 97.62 293 ALA A CA 1
ATOM 2331 C C . ALA A 1 293 ? 0.260 -2.166 16.390 1.00 97.62 293 ALA A C 1
ATOM 2333 O O . ALA A 1 293 ? -0.864 -1.677 16.306 1.00 97.62 293 ALA A O 1
ATOM 2334 N N . ASN A 1 294 ? 0.436 -3.481 16.574 1.00 97.50 294 ASN A N 1
ATOM 2335 C CA . ASN A 1 294 ? -0.685 -4.427 16.614 1.00 97.50 294 ASN A CA 1
ATOM 2336 C C . ASN A 1 294 ? -1.660 -4.154 17.766 1.00 97.50 294 ASN A C 1
ATOM 2338 O O . ASN A 1 294 ? -2.860 -4.379 17.624 1.00 97.50 294 ASN A O 1
ATOM 2342 N N . ARG A 1 295 ? -1.186 -3.663 18.916 1.00 97.69 295 ARG A N 1
ATOM 2343 C CA . ARG A 1 295 ? -2.078 -3.275 20.015 1.00 97.69 295 ARG A CA 1
ATOM 2344 C C . ARG A 1 295 ? -2.904 -2.042 19.675 1.00 97.69 295 ARG A C 1
ATOM 2346 O O . ARG A 1 295 ? -4.083 -2.040 20.010 1.00 97.69 295 ARG A O 1
ATOM 2353 N N . LEU A 1 296 ? -2.341 -1.066 18.965 1.00 97.81 296 LEU A N 1
ATOM 2354 C CA . LEU A 1 296 ? -3.103 0.089 18.484 1.00 97.81 296 LEU A CA 1
ATOM 2355 C C . LEU A 1 296 ? -4.152 -0.321 17.434 1.00 97.81 296 LEU A C 1
ATOM 2357 O O . LEU A 1 296 ? -5.301 0.100 17.527 1.00 97.81 296 LEU A O 1
ATOM 2361 N N . ILE A 1 297 ? -3.799 -1.228 16.516 1.00 98.31 297 ILE A N 1
ATOM 2362 C CA . ILE A 1 297 ? -4.739 -1.820 15.543 1.00 98.31 297 ILE A CA 1
ATOM 2363 C C . ILE A 1 297 ? -5.887 -2.551 16.258 1.00 98.31 297 ILE A C 1
ATOM 2365 O O . ILE A 1 297 ? -7.051 -2.406 15.890 1.00 98.31 297 ILE A O 1
ATOM 2369 N N . ASN A 1 298 ? -5.585 -3.308 17.317 1.00 97.94 298 ASN A N 1
ATOM 2370 C CA . ASN A 1 298 ? -6.609 -3.992 18.110 1.00 97.94 298 ASN A CA 1
ATOM 2371 C C . ASN A 1 298 ? -7.533 -3.011 18.841 1.00 97.94 298 ASN A C 1
ATOM 2373 O O . ASN A 1 298 ? -8.728 -3.278 18.940 1.00 97.94 298 ASN A O 1
ATOM 2377 N N . VAL A 1 299 ? -7.006 -1.887 19.340 1.00 97.44 299 VAL A N 1
ATOM 2378 C CA . VAL A 1 299 ? -7.836 -0.829 19.933 1.00 97.44 299 VAL A CA 1
ATOM 2379 C C . VAL A 1 299 ? -8.789 -0.255 18.887 1.00 97.44 299 VAL A C 1
ATOM 2381 O O . VAL A 1 299 ? -9.988 -0.207 19.141 1.00 97.44 299 VAL A O 1
ATOM 2384 N N . TYR A 1 300 ? -8.290 0.083 17.696 1.00 97.88 300 TYR A N 1
ATOM 2385 C CA . TYR A 1 300 ? -9.123 0.544 16.582 1.00 97.88 300 TYR A CA 1
ATOM 2386 C C . TYR A 1 300 ? -10.234 -0.468 16.238 1.00 97.88 300 TYR A C 1
ATOM 2388 O O . TYR A 1 300 ? -11.410 -0.112 16.189 1.00 97.88 300 TYR A O 1
ATOM 2396 N N . SER A 1 301 ? -9.896 -1.758 16.111 1.00 97.81 301 SER A N 1
ATOM 2397 C CA . SER A 1 301 ? -10.892 -2.817 15.881 1.00 97.81 301 SER A CA 1
ATOM 2398 C C . SER A 1 301 ? -11.919 -2.922 17.013 1.00 97.81 301 SER A C 1
ATOM 2400 O O . SER A 1 301 ? -13.097 -3.144 16.745 1.00 97.81 301 SER A O 1
ATOM 2402 N N . SER A 1 302 ? -11.491 -2.757 18.267 1.00 96.50 302 SER A N 1
ATOM 2403 C CA . SER A 1 302 ? -12.379 -2.816 19.431 1.00 96.50 302 SER A CA 1
ATOM 2404 C C . SER A 1 302 ? -13.338 -1.629 19.500 1.00 96.50 302 SER A C 1
ATOM 2406 O O . SER A 1 302 ? -14.432 -1.790 20.030 1.00 96.50 302 SER A O 1
ATOM 2408 N N . ILE A 1 303 ? -12.948 -0.452 19.002 1.00 95.62 303 ILE A N 1
ATOM 2409 C CA . ILE A 1 303 ? -13.828 0.725 18.906 1.00 95.62 303 ILE A CA 1
ATOM 2410 C C . ILE A 1 303 ? -14.911 0.489 17.840 1.00 95.62 303 ILE A C 1
ATOM 2412 O O . ILE A 1 303 ? -16.078 0.823 18.059 1.00 95.62 303 ILE A O 1
ATOM 2416 N N . ILE A 1 304 ? -14.556 -0.160 16.724 1.00 96.31 304 ILE A N 1
ATOM 2417 C CA . ILE A 1 304 ? -15.532 -0.618 15.723 1.00 96.31 304 ILE A CA 1
ATOM 2418 C C . ILE A 1 304 ? -16.522 -1.608 16.352 1.00 96.31 304 ILE A C 1
ATOM 2420 O O . ILE A 1 304 ? -17.728 -1.392 16.265 1.00 96.31 304 ILE A O 1
ATOM 2424 N N . ASP A 1 305 ? -16.027 -2.652 17.029 1.00 95.12 305 ASP A N 1
ATOM 2425 C CA . ASP A 1 305 ? -16.884 -3.649 17.693 1.00 95.12 305 ASP A CA 1
ATOM 2426 C C . ASP A 1 305 ? -17.804 -3.009 18.733 1.00 95.12 305 ASP A C 1
ATOM 2428 O O . ASP A 1 305 ? -18.981 -3.347 18.824 1.00 95.12 305 ASP A O 1
ATOM 2432 N N . TRP A 1 306 ? -17.272 -2.066 19.512 1.00 95.62 306 TRP A N 1
ATOM 2433 C CA . TRP A 1 306 ? -18.036 -1.324 20.505 1.00 95.62 306 TRP A CA 1
ATOM 2434 C C . TRP A 1 306 ? -19.230 -0.598 19.881 1.00 95.62 306 TRP A C 1
ATOM 2436 O O . TRP A 1 306 ? -20.328 -0.656 20.427 1.00 95.62 306 TRP A O 1
ATOM 2446 N N . SER A 1 307 ? -19.017 0.030 18.726 1.00 94.50 307 SER A N 1
ATOM 2447 C CA . SER A 1 307 ? -20.039 0.804 18.020 1.00 94.50 307 SER A CA 1
ATOM 2448 C C . SER A 1 307 ? -21.089 -0.101 17.371 1.00 94.50 307 SER A C 1
ATOM 2450 O O . SER A 1 307 ? -22.290 0.145 17.482 1.00 94.50 307 SER A O 1
ATOM 2452 N N . LEU A 1 308 ? -20.648 -1.202 16.755 1.00 94.69 308 LEU A N 1
ATOM 2453 C CA . LEU A 1 308 ? -21.536 -2.198 16.153 1.00 94.69 308 LEU A CA 1
ATOM 2454 C C . LEU A 1 308 ? -22.381 -2.947 17.193 1.00 94.69 308 LEU A C 1
ATOM 2456 O O . LEU A 1 308 ? -23.487 -3.372 16.866 1.00 94.69 308 LEU A O 1
ATOM 2460 N N . ASP A 1 309 ? -21.920 -3.079 18.442 1.00 95.44 309 ASP A N 1
ATOM 2461 C CA . ASP A 1 309 ? -22.699 -3.721 19.511 1.00 95.44 309 ASP A CA 1
ATOM 2462 C C . ASP A 1 309 ? -24.014 -2.970 19.785 1.00 95.44 309 ASP A C 1
ATOM 2464 O O . ASP A 1 309 ? -25.040 -3.610 20.003 1.00 95.44 309 ASP A O 1
ATOM 2468 N N . PHE A 1 310 ? -24.038 -1.635 19.664 1.00 94.38 310 PHE A N 1
ATOM 2469 C CA . PHE A 1 310 ? -25.278 -0.850 19.788 1.00 94.38 310 PHE A CA 1
ATOM 2470 C C . PHE A 1 310 ? -26.300 -1.165 18.693 1.00 94.38 310 PHE A C 1
ATOM 2472 O O . PHE A 1 310 ? -27.499 -1.084 18.939 1.00 94.38 310 PHE A O 1
ATOM 2479 N N . SER A 1 311 ? -25.850 -1.604 17.513 1.00 91.50 311 SER A N 1
ATOM 2480 C CA . SER A 1 311 ? -26.745 -2.019 16.421 1.00 91.50 311 SER A CA 1
ATOM 2481 C C . SER A 1 311 ? -27.433 -3.365 16.692 1.00 91.50 311 SER A C 1
ATOM 2483 O O . SER A 1 311 ? -28.329 -3.760 15.952 1.00 91.50 311 SER A O 1
ATOM 2485 N N . THR A 1 312 ? -27.030 -4.084 17.747 1.00 93.50 312 THR A N 1
ATOM 2486 C CA . THR A 1 312 ? -27.644 -5.359 18.163 1.00 93.50 312 THR A CA 1
ATOM 2487 C C . THR A 1 312 ? -28.743 -5.182 19.212 1.00 93.50 312 THR A C 1
ATOM 2489 O O . THR A 1 312 ? -29.450 -6.139 19.539 1.00 93.50 312 THR A O 1
ATOM 2492 N N . ILE A 1 313 ? -28.875 -3.982 19.774 1.00 94.75 313 ILE A N 1
ATOM 2493 C CA . ILE A 1 313 ? -29.770 -3.724 20.895 1.00 94.75 313 ILE A CA 1
ATOM 2494 C C . ILE A 1 313 ? -31.201 -3.575 20.390 1.00 94.75 313 ILE A C 1
ATOM 2496 O O . ILE A 1 313 ? -31.490 -2.783 19.497 1.00 94.75 313 ILE A O 1
ATOM 2500 N N . VAL A 1 314 ? -32.100 -4.339 20.998 1.00 93.44 314 VAL A N 1
ATOM 2501 C CA . VAL A 1 314 ? -33.544 -4.261 20.795 1.00 93.44 314 VAL A CA 1
ATOM 2502 C C . VAL A 1 314 ? -34.137 -3.684 22.069 1.00 93.44 314 VAL A C 1
ATOM 2504 O O . VAL A 1 314 ? -33.911 -4.204 23.157 1.00 93.44 314 VAL A O 1
ATOM 2507 N N . THR A 1 315 ? -34.865 -2.586 21.951 1.00 92.69 315 THR A N 1
ATOM 2508 C CA . THR A 1 315 ? -35.493 -1.905 23.084 1.00 92.69 315 THR A CA 1
ATOM 2509 C C . THR A 1 315 ? -36.808 -1.280 22.629 1.00 92.69 315 THR A C 1
ATOM 2511 O O . THR A 1 315 ? -37.140 -1.339 21.443 1.00 92.69 315 THR A O 1
ATOM 2514 N N . GLU A 1 316 ? -37.570 -0.716 23.561 1.00 89.25 316 GLU A N 1
ATOM 2515 C CA . GLU A 1 316 ? -38.814 -0.012 23.254 1.00 89.25 316 GLU A CA 1
ATOM 2516 C C . GLU A 1 316 ? -38.566 1.179 22.311 1.00 89.25 316 GLU A C 1
ATOM 2518 O O . GLU A 1 316 ? -37.502 1.807 22.337 1.00 89.25 316 GLU A O 1
ATOM 2523 N N . ASP A 1 317 ? -39.567 1.519 21.491 1.00 83.00 317 ASP A N 1
ATOM 2524 C CA . ASP A 1 317 ? -39.477 2.585 20.479 1.00 83.00 317 ASP A CA 1
ATOM 2525 C C . ASP A 1 317 ? -39.067 3.946 21.066 1.00 83.00 317 ASP A C 1
ATOM 2527 O O . ASP A 1 317 ? -38.501 4.786 20.365 1.00 83.00 317 ASP A O 1
ATOM 2531 N N . ASP A 1 318 ? -39.326 4.173 22.354 1.00 84.81 318 ASP A N 1
ATOM 2532 C CA . ASP A 1 318 ? -38.958 5.406 23.042 1.00 84.81 318 ASP A CA 1
ATOM 2533 C C . ASP A 1 318 ? -37.449 5.521 23.322 1.00 84.81 318 ASP A C 1
ATOM 2535 O O . ASP A 1 318 ? -36.940 6.639 23.405 1.00 84.81 318 ASP A O 1
ATOM 2539 N N . PHE A 1 319 ? -36.713 4.406 23.402 1.00 87.62 319 PHE A N 1
ATOM 2540 C CA . PHE A 1 319 ? -35.277 4.386 23.721 1.00 87.62 319 PHE A CA 1
ATOM 2541 C C . PHE A 1 319 ? -34.380 4.068 22.516 1.00 87.62 319 PHE A C 1
ATOM 2543 O O . PHE A 1 319 ? -33.161 4.260 22.592 1.00 87.62 319 PHE A O 1
ATOM 2550 N N . SER A 1 320 ? -34.958 3.617 21.396 1.00 88.62 320 SER A N 1
ATOM 2551 C CA . SER A 1 320 ? -34.205 3.219 20.196 1.00 88.62 320 SER A CA 1
ATOM 2552 C C . SER A 1 320 ? -33.334 4.351 19.641 1.00 88.62 320 SER A C 1
ATOM 2554 O O . SER A 1 320 ? -32.183 4.113 19.272 1.00 88.62 320 SER A O 1
ATOM 2556 N N . GLY A 1 321 ? -33.838 5.590 19.667 1.00 89.38 321 GLY A N 1
ATOM 2557 C CA . GLY A 1 321 ? -33.111 6.784 19.236 1.00 89.38 321 GLY A CA 1
ATOM 2558 C C . GLY A 1 321 ? -31.817 6.991 20.024 1.00 89.38 321 GLY A C 1
ATOM 2559 O O . GLY A 1 321 ? -30.734 7.043 19.437 1.00 89.38 321 GLY A O 1
ATOM 2560 N N . ILE A 1 322 ? -31.903 6.984 21.360 1.00 89.62 322 ILE A N 1
ATOM 2561 C CA . ILE A 1 322 ? -30.740 7.128 22.249 1.00 89.62 322 ILE A CA 1
ATOM 2562 C C . ILE A 1 322 ? -29.713 6.037 21.962 1.00 89.62 322 ILE A C 1
ATOM 2564 O O . ILE A 1 322 ? -28.552 6.353 21.723 1.00 89.62 322 ILE A O 1
ATOM 2568 N N . VAL A 1 323 ? -30.128 4.770 21.933 1.00 91.56 323 VAL A N 1
ATOM 2569 C CA . VAL A 1 323 ? -29.236 3.633 21.655 1.00 91.56 323 VAL A CA 1
ATOM 2570 C C . VAL A 1 323 ? -28.560 3.777 20.287 1.00 91.56 323 VAL A C 1
ATOM 2572 O O . VAL A 1 323 ? -27.349 3.586 20.176 1.00 91.56 323 VAL A O 1
ATOM 2575 N N . SER A 1 324 ? -29.315 4.166 19.255 1.00 89.12 324 SER A N 1
ATOM 2576 C CA . SER A 1 324 ? -28.795 4.323 17.894 1.00 89.12 324 SER A CA 1
ATOM 2577 C C . SER A 1 324 ? -27.760 5.446 17.774 1.00 89.12 324 SER A C 1
ATOM 2579 O O . SER A 1 324 ? -26.787 5.284 17.036 1.00 89.12 324 SER A O 1
ATOM 2581 N N . SER A 1 325 ? -27.885 6.525 18.556 1.00 91.12 325 SER A N 1
ATOM 2582 C CA . SER A 1 325 ? -26.925 7.640 18.542 1.00 91.12 325 SER A CA 1
ATOM 2583 C C . SER A 1 325 ? -25.500 7.209 18.932 1.00 91.12 325 SER A C 1
ATOM 2585 O O . SER A 1 325 ? -24.516 7.717 18.395 1.00 91.12 325 SER A O 1
ATOM 2587 N N . PHE A 1 326 ? -25.361 6.190 19.791 1.00 91.00 326 PHE A N 1
ATOM 2588 C CA . PHE A 1 326 ? -24.053 5.659 20.186 1.00 91.00 326 PHE A CA 1
ATOM 2589 C C . PHE A 1 326 ? -23.359 4.859 19.075 1.00 91.00 326 PHE A C 1
ATOM 2591 O O . PHE A 1 326 ? -22.133 4.748 19.086 1.00 91.00 326 PHE A O 1
ATOM 2598 N N . SER A 1 327 ? -24.101 4.347 18.085 1.00 88.56 327 SER A N 1
ATOM 2599 C CA . SER A 1 327 ? -23.534 3.547 16.985 1.00 88.56 327 SER A CA 1
ATOM 2600 C C . SER A 1 327 ? -22.562 4.328 16.093 1.00 88.56 327 SER A C 1
ATOM 2602 O O . SER A 1 327 ? -21.690 3.728 15.470 1.00 88.56 327 SER A O 1
ATOM 2604 N N . LYS A 1 328 ? -22.673 5.662 16.056 1.00 84.75 328 LYS A N 1
ATOM 2605 C CA . LYS A 1 328 ? -21.807 6.550 15.261 1.00 84.75 328 LYS A CA 1
ATOM 2606 C C . LYS A 1 328 ? -20.900 7.443 16.099 1.00 84.75 328 LYS A C 1
ATOM 2608 O O . LYS A 1 328 ? -20.038 8.121 15.546 1.00 84.75 328 LYS A O 1
ATOM 2613 N N . MET A 1 329 ? -21.043 7.405 17.422 1.00 89.38 329 MET A N 1
ATOM 2614 C CA . MET A 1 329 ? -20.342 8.290 18.355 1.00 89.38 329 MET A CA 1
ATOM 2615 C C . MET A 1 329 ? -18.816 8.282 18.148 1.00 89.38 329 MET A C 1
ATOM 2617 O O . MET A 1 329 ? -18.169 9.323 18.212 1.00 89.38 329 MET A O 1
ATOM 2621 N N . CYS A 1 330 ? -18.231 7.120 17.841 1.00 91.12 330 CYS A N 1
ATOM 2622 C CA . CYS A 1 330 ? -16.780 6.965 17.698 1.00 91.12 330 CYS A CA 1
ATOM 2623 C C . CYS A 1 330 ? -16.218 7.279 16.297 1.00 91.12 330 CYS A C 1
ATOM 2625 O O . CYS A 1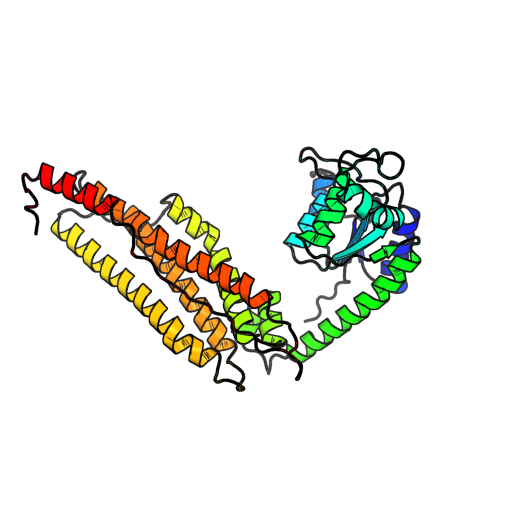 330 ? -15.025 7.060 16.079 1.00 91.12 330 CYS A O 1
ATOM 2627 N N . GLU A 1 331 ? -17.026 7.779 15.354 1.00 93.75 331 GLU A N 1
ATOM 2628 C CA . GLU A 1 331 ? -16.594 8.048 13.970 1.00 93.75 331 GLU A CA 1
ATOM 2629 C C . GLU A 1 331 ? -15.345 8.937 13.913 1.00 93.75 331 GLU A C 1
ATOM 2631 O O . GLU A 1 331 ? -14.356 8.602 13.257 1.00 93.75 331 GLU A O 1
ATOM 2636 N N . VAL A 1 332 ? -15.361 10.043 14.661 1.00 93.25 332 VAL A N 1
ATOM 2637 C CA . VAL A 1 332 ? -14.252 11.006 14.690 1.00 93.25 332 VAL A CA 1
ATOM 2638 C C . VAL A 1 332 ? -12.976 10.357 15.231 1.00 93.25 332 VAL A C 1
ATOM 2640 O O . VAL A 1 332 ? -11.911 10.497 14.639 1.00 93.25 332 VAL A O 1
ATOM 2643 N N . THR A 1 333 ? -13.081 9.563 16.300 1.00 93.12 333 THR A N 1
ATOM 2644 C CA . THR A 1 333 ? -11.935 8.861 16.897 1.00 93.12 333 THR A CA 1
ATOM 2645 C C . THR A 1 333 ? -11.307 7.849 15.934 1.00 93.12 333 THR A C 1
ATOM 2647 O O . THR A 1 333 ? -10.083 7.715 15.894 1.00 93.12 333 THR A O 1
ATOM 2650 N N . LEU A 1 334 ? -12.119 7.133 15.147 1.00 95.94 334 LEU A N 1
ATOM 2651 C CA . LEU A 1 334 ? -11.614 6.224 14.112 1.00 95.94 334 LEU A CA 1
ATOM 2652 C C . LEU A 1 334 ? -10.866 7.006 13.022 1.00 95.94 334 LEU A C 1
ATOM 2654 O O . LEU A 1 334 ? -9.745 6.632 12.671 1.00 95.94 334 LEU A O 1
ATOM 2658 N N . CYS A 1 335 ? -11.438 8.122 12.559 1.00 96.25 335 CYS A N 1
ATOM 2659 C CA . CYS A 1 335 ? -10.815 9.002 11.568 1.00 96.25 335 CYS A CA 1
ATOM 2660 C C . CYS A 1 335 ? -9.487 9.592 12.062 1.00 96.25 335 CYS A C 1
ATOM 2662 O O . CYS A 1 335 ? -8.520 9.643 11.305 1.00 96.25 335 CYS A O 1
ATOM 2664 N N . ASP A 1 336 ? -9.401 9.984 13.334 1.00 96.44 336 ASP A N 1
ATOM 2665 C CA . ASP A 1 336 ? -8.174 10.517 13.932 1.00 96.44 336 ASP A CA 1
ATOM 2666 C C . ASP A 1 336 ? -7.025 9.490 13.908 1.00 96.44 336 ASP A C 1
ATOM 2668 O O . ASP A 1 336 ? -5.881 9.828 13.592 1.00 96.44 336 ASP A O 1
ATOM 2672 N N . ILE A 1 337 ? -7.318 8.213 14.190 1.00 96.69 337 ILE A N 1
ATOM 2673 C CA . ILE A 1 337 ? -6.328 7.124 14.125 1.00 96.69 337 ILE A CA 1
ATOM 2674 C C . ILE A 1 337 ? -5.897 6.859 12.673 1.00 96.69 337 ILE A C 1
ATOM 2676 O O . ILE A 1 337 ? -4.706 6.675 12.405 1.00 96.69 337 ILE A O 1
ATOM 2680 N N . GLU A 1 338 ? -6.847 6.848 11.735 1.00 97.75 338 GLU A N 1
ATOM 2681 C CA . GLU A 1 338 ? -6.583 6.675 10.300 1.00 97.75 338 GLU A CA 1
ATOM 2682 C C . GLU A 1 338 ? -5.694 7.803 9.757 1.00 97.75 338 GLU A C 1
ATOM 2684 O O . GLU A 1 338 ? -4.682 7.546 9.095 1.00 97.75 338 GLU A O 1
ATOM 2689 N N . GLN A 1 339 ? -6.027 9.049 10.096 1.00 97.00 339 GLN A N 1
ATOM 2690 C CA . GLN A 1 339 ? -5.279 10.234 9.696 1.00 97.00 339 GLN A CA 1
ATOM 2691 C C . GLN A 1 339 ? -3.872 10.232 10.298 1.00 97.00 339 GLN A C 1
ATOM 2693 O O . GLN A 1 339 ? -2.901 10.475 9.582 1.00 97.00 339 GLN A O 1
ATOM 2698 N N . PHE A 1 340 ? -3.729 9.876 11.577 1.00 97.19 340 PHE A N 1
ATOM 2699 C CA . PHE A 1 340 ? -2.417 9.715 12.201 1.00 97.19 340 PHE A CA 1
ATOM 2700 C C . PHE A 1 340 ? -1.558 8.671 11.475 1.00 97.19 340 PHE A C 1
ATOM 2702 O O . PHE A 1 340 ? -0.394 8.936 11.171 1.00 97.19 340 PHE A O 1
ATOM 2709 N N . SER A 1 341 ? -2.128 7.508 11.137 1.00 97.44 341 SER A N 1
ATOM 2710 C CA . SER A 1 341 ? -1.414 6.474 10.378 1.00 97.44 341 SER A CA 1
ATOM 2711 C C . SER A 1 341 ? -0.933 6.995 9.022 1.00 97.44 341 SER A C 1
ATOM 2713 O O . SER A 1 341 ? 0.207 6.734 8.629 1.00 97.44 341 SER A O 1
ATOM 2715 N N . LYS A 1 342 ? -1.785 7.740 8.310 1.00 95.94 342 LYS A N 1
ATOM 2716 C CA . LYS A 1 342 ? -1.445 8.343 7.019 1.00 95.94 342 LYS A CA 1
ATOM 2717 C C . LYS A 1 342 ? -0.312 9.362 7.154 1.00 95.94 342 LYS A C 1
ATOM 2719 O O . LYS A 1 342 ? 0.676 9.270 6.428 1.00 95.94 342 LYS A O 1
ATOM 2724 N N . GLU A 1 343 ? -0.409 10.274 8.120 1.00 95.88 343 GLU A N 1
ATOM 2725 C CA . GLU A 1 343 ? 0.628 11.277 8.378 1.00 95.88 343 GLU A CA 1
ATOM 2726 C C . GLU A 1 343 ? 1.970 10.657 8.757 1.00 95.88 343 GLU A C 1
ATOM 2728 O O . GLU A 1 343 ? 3.015 11.150 8.330 1.00 95.88 343 GLU A O 1
ATOM 2733 N N . CYS A 1 344 ? 1.961 9.577 9.546 1.00 94.88 344 CYS A N 1
ATOM 2734 C CA . CYS A 1 344 ? 3.174 8.834 9.857 1.00 94.88 344 CYS A CA 1
ATOM 2735 C C . CYS A 1 344 ? 3.843 8.319 8.580 1.00 94.88 344 CYS A C 1
ATOM 2737 O O . CYS A 1 344 ? 5.031 8.566 8.391 1.00 94.88 344 CYS A O 1
ATOM 2739 N N . CYS A 1 345 ? 3.102 7.652 7.691 1.00 93.00 345 CYS A N 1
ATOM 2740 C CA . CYS A 1 345 ? 3.654 7.176 6.423 1.00 93.00 345 CYS A CA 1
ATOM 2741 C C . CYS A 1 345 ? 4.212 8.333 5.579 1.00 93.00 345 CYS A C 1
ATOM 2743 O O . CYS A 1 345 ? 5.363 8.276 5.159 1.00 93.00 345 CYS A O 1
ATOM 2745 N N . GLU A 1 346 ? 3.443 9.404 5.379 1.00 91.75 346 GLU A N 1
ATOM 2746 C CA . GLU A 1 346 ? 3.845 10.536 4.532 1.00 91.75 346 GLU A CA 1
ATOM 2747 C C . GLU A 1 346 ? 5.090 11.261 5.061 1.00 91.75 346 GLU A C 1
ATOM 2749 O O . GLU A 1 346 ? 6.036 11.505 4.313 1.00 91.75 346 GLU A O 1
ATOM 2754 N N . LYS A 1 347 ? 5.125 11.579 6.360 1.00 93.12 347 LYS A N 1
ATOM 2755 C CA . LYS A 1 347 ? 6.237 12.328 6.965 1.00 93.12 347 LYS A CA 1
ATOM 2756 C C . LYS A 1 347 ? 7.498 11.477 7.106 1.00 93.12 347 LYS A C 1
ATOM 2758 O O . LYS A 1 347 ? 8.597 11.996 6.933 1.00 93.12 347 LYS A O 1
ATOM 2763 N N . LEU A 1 348 ? 7.370 10.186 7.418 1.00 92.19 348 LEU A N 1
ATOM 2764 C CA . LEU A 1 348 ? 8.530 9.310 7.625 1.00 92.19 348 LEU A CA 1
ATOM 2765 C C . LEU A 1 348 ? 9.174 8.845 6.313 1.00 92.19 348 LEU A C 1
ATOM 2767 O O . LEU A 1 348 ? 10.354 8.493 6.320 1.00 92.19 348 LEU A O 1
ATOM 2771 N N . LEU A 1 349 ? 8.452 8.908 5.188 1.00 84.94 349 LEU A N 1
ATOM 2772 C CA . LEU A 1 349 ? 9.030 8.737 3.849 1.00 84.94 349 LEU A CA 1
ATOM 2773 C C . LEU A 1 349 ? 10.054 9.829 3.500 1.00 84.94 349 LEU A C 1
ATOM 2775 O O . LEU A 1 349 ? 10.916 9.603 2.657 1.00 84.94 349 LEU A O 1
ATOM 2779 N N . LEU A 1 350 ? 9.999 10.991 4.162 1.00 87.12 350 LEU A N 1
ATOM 2780 C CA . LEU A 1 350 ? 10.972 12.071 3.966 1.00 87.12 350 LEU A CA 1
ATOM 2781 C C . LEU A 1 350 ? 12.338 11.763 4.596 1.00 87.12 350 LEU A C 1
ATOM 2783 O O . LEU A 1 350 ? 13.323 12.420 4.260 1.00 87.12 350 LEU A O 1
ATOM 2787 N N . ILE A 1 351 ? 12.415 10.785 5.508 1.00 89.06 351 ILE A N 1
ATOM 2788 C CA . ILE A 1 351 ? 13.677 10.393 6.138 1.00 89.06 351 ILE A CA 1
ATOM 2789 C C . ILE A 1 351 ? 14.509 9.611 5.110 1.00 89.06 351 ILE A C 1
ATOM 2791 O O . ILE A 1 351 ? 14.088 8.517 4.712 1.00 89.06 351 ILE A O 1
ATOM 2795 N N . PRO A 1 352 ? 15.704 10.095 4.722 1.00 85.69 352 PRO A N 1
ATOM 2796 C CA . PRO A 1 352 ? 16.570 9.366 3.802 1.00 85.69 352 PRO A CA 1
ATOM 2797 C C . PRO A 1 352 ? 16.992 8.031 4.419 1.00 85.69 352 PRO A C 1
ATOM 2799 O O . PRO A 1 352 ? 17.134 7.921 5.633 1.00 85.69 352 PRO A O 1
ATOM 2802 N N . ASP A 1 353 ? 17.221 7.004 3.602 1.00 83.25 353 ASP A N 1
ATOM 2803 C CA . ASP A 1 353 ? 17.588 5.679 4.124 1.00 83.25 353 ASP A CA 1
ATOM 2804 C C . ASP A 1 353 ? 18.994 5.629 4.739 1.00 83.25 353 ASP A C 1
ATOM 2806 O O . ASP A 1 353 ? 19.270 4.768 5.577 1.00 83.25 353 ASP A O 1
ATOM 2810 N N . ALA A 1 354 ? 19.860 6.582 4.382 1.00 83.12 354 ALA A N 1
ATOM 2811 C CA . ALA A 1 354 ? 21.182 6.768 4.964 1.00 83.12 354 ALA A CA 1
ATOM 2812 C C . ALA A 1 354 ? 21.371 8.219 5.430 1.00 83.12 354 ALA A C 1
ATOM 2814 O O . ALA A 1 354 ? 21.027 9.161 4.717 1.00 83.12 354 ALA A O 1
ATOM 2815 N N . ILE A 1 355 ? 21.961 8.388 6.615 1.00 82.56 355 ILE A N 1
ATOM 2816 C CA . ILE A 1 355 ? 22.344 9.687 7.179 1.00 82.56 355 ILE A CA 1
ATOM 2817 C C . ILE A 1 355 ? 23.872 9.770 7.164 1.00 82.56 355 ILE A C 1
ATOM 2819 O O . ILE A 1 355 ? 24.555 8.870 7.648 1.00 82.56 355 ILE A O 1
ATOM 2823 N N . SER A 1 356 ? 24.401 10.849 6.591 1.00 79.56 356 SER A N 1
ATOM 2824 C CA . SER A 1 356 ? 25.831 11.190 6.609 1.00 79.56 356 SER A CA 1
ATOM 2825 C C . SER A 1 356 ? 26.150 12.224 7.695 1.00 79.56 356 SER A C 1
ATOM 2827 O O . SER A 1 356 ? 25.246 12.912 8.168 1.00 79.56 356 SER A O 1
ATOM 2829 N N . GLU A 1 357 ? 27.427 12.402 8.040 1.00 75.69 357 GLU A N 1
ATOM 2830 C CA . GLU A 1 357 ? 27.871 13.416 9.016 1.00 75.69 357 GLU A CA 1
ATOM 2831 C C . GLU A 1 357 ? 27.502 14.858 8.619 1.00 75.69 357 GLU A C 1
ATOM 2833 O O . GLU A 1 357 ? 27.313 15.702 9.488 1.00 75.69 357 GLU A O 1
ATOM 2838 N N . ASN A 1 358 ? 27.338 15.130 7.320 1.00 81.31 358 ASN A N 1
ATOM 2839 C CA . ASN A 1 358 ? 26.956 16.447 6.796 1.00 81.31 358 ASN A CA 1
ATOM 2840 C C . ASN A 1 358 ? 25.435 16.654 6.715 1.00 81.31 358 ASN A C 1
ATOM 2842 O O . ASN A 1 358 ? 24.984 17.652 6.157 1.00 81.31 358 ASN A O 1
ATOM 2846 N N . SER A 1 359 ? 24.633 15.700 7.192 1.00 80.94 359 SER A N 1
ATOM 2847 C CA . SER A 1 359 ? 23.175 15.801 7.095 1.00 80.94 359 SER A CA 1
ATOM 2848 C C . SER A 1 359 ? 22.655 16.823 8.099 1.00 80.94 359 SER A C 1
ATOM 2850 O O . SER A 1 359 ? 23.007 16.780 9.279 1.00 80.94 359 SER A O 1
ATOM 2852 N N . GLU A 1 360 ? 21.793 17.727 7.643 1.00 83.44 360 GLU A N 1
ATOM 2853 C CA . GLU A 1 360 ? 21.160 18.698 8.530 1.00 83.44 360 GLU A CA 1
ATOM 2854 C C . GLU A 1 360 ? 20.197 18.005 9.511 1.00 83.44 360 GLU A C 1
ATOM 2856 O O . GLU A 1 360 ? 19.526 17.034 9.139 1.00 83.44 360 GLU A O 1
ATOM 2861 N N . PRO A 1 361 ? 20.094 18.485 10.766 1.00 83.50 361 PRO A N 1
ATOM 2862 C CA . PRO A 1 361 ? 19.119 17.969 11.715 1.00 83.50 361 PRO A CA 1
ATOM 2863 C C . PRO A 1 361 ? 17.69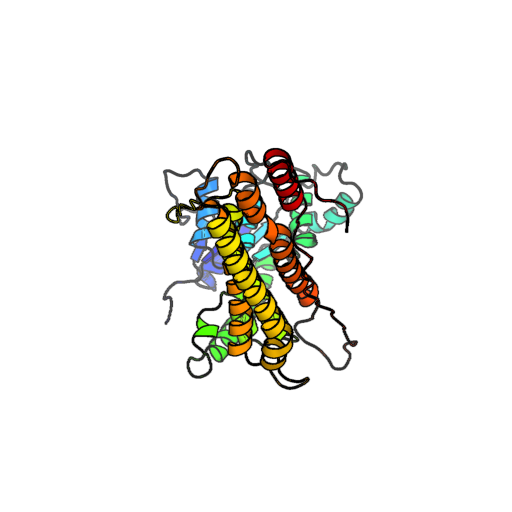2 18.106 11.176 1.00 83.50 361 PRO A C 1
ATOM 2865 O O . PRO A 1 361 ? 17.208 19.209 10.924 1.00 83.50 361 PRO A O 1
ATOM 2868 N N . MET A 1 362 ? 16.996 16.979 11.050 1.00 85.25 362 MET A N 1
ATOM 2869 C CA . MET A 1 362 ? 15.591 16.933 10.663 1.00 85.25 362 MET A CA 1
ATOM 2870 C C . MET A 1 362 ? 14.724 16.733 11.906 1.00 85.25 362 MET A C 1
ATOM 2872 O O . MET A 1 362 ? 14.972 15.832 12.706 1.00 85.25 362 MET A O 1
ATOM 2876 N N . SER A 1 363 ? 13.689 17.560 12.060 1.00 88.19 363 SER A N 1
ATOM 2877 C CA . SER A 1 363 ? 12.678 17.395 13.105 1.00 88.19 363 SER A CA 1
ATOM 2878 C C . SER A 1 363 ? 11.361 16.963 12.478 1.00 88.19 363 SER A C 1
ATOM 2880 O O . SER A 1 363 ? 10.844 17.637 11.587 1.00 88.19 363 SER A O 1
ATOM 2882 N N . ILE A 1 364 ? 10.821 15.838 12.944 1.00 88.75 364 ILE A N 1
ATOM 2883 C CA . ILE A 1 364 ? 9.529 15.311 12.506 1.00 88.75 364 ILE A CA 1
ATOM 2884 C C . ILE A 1 364 ? 8.620 15.232 13.724 1.00 88.75 364 ILE A C 1
ATOM 2886 O O . ILE A 1 364 ? 8.896 14.502 14.672 1.00 88.75 364 ILE A O 1
ATOM 2890 N N . ASN A 1 365 ? 7.513 15.970 13.671 1.00 90.31 365 ASN A N 1
ATOM 2891 C CA . ASN A 1 365 ? 6.489 15.946 14.706 1.00 90.31 365 ASN A CA 1
ATOM 2892 C C . ASN A 1 365 ? 5.331 15.044 14.269 1.00 90.31 365 ASN A C 1
ATOM 2894 O O . ASN A 1 365 ? 4.647 15.318 13.274 1.00 90.31 365 ASN A O 1
ATOM 2898 N N . LEU A 1 366 ? 5.120 13.976 15.037 1.00 91.12 366 LEU A N 1
ATOM 2899 C CA . LEU A 1 366 ? 4.009 13.042 14.896 1.00 91.12 366 LEU A CA 1
ATOM 2900 C C . LEU A 1 366 ? 3.145 13.134 16.151 1.00 91.12 366 LEU A C 1
ATOM 2902 O O . LEU A 1 366 ? 3.628 12.882 17.254 1.00 91.12 366 LEU A O 1
ATOM 2906 N N . THR A 1 367 ? 1.872 13.476 15.974 1.00 91.38 367 THR A N 1
ATOM 2907 C CA . THR A 1 367 ? 0.932 13.662 17.080 1.00 91.38 367 THR A CA 1
ATOM 2908 C C . THR A 1 367 ? -0.345 12.903 16.773 1.00 91.38 367 THR A C 1
ATOM 2910 O O . THR A 1 367 ? -0.992 13.180 15.770 1.00 91.38 367 THR A O 1
ATOM 2913 N N . LEU A 1 368 ? -0.716 11.970 17.648 1.00 93.88 368 LEU A N 1
ATOM 2914 C CA . LEU A 1 368 ? -2.054 11.388 17.656 1.00 93.88 368 LEU A CA 1
ATOM 2915 C C . LEU A 1 368 ? -2.934 12.237 18.576 1.00 93.88 368 LEU A C 1
ATOM 2917 O O . LEU A 1 368 ? -2.791 12.179 19.800 1.00 93.88 368 LEU A O 1
ATOM 2921 N N . SER A 1 369 ? -3.815 13.029 17.976 1.00 91.50 369 SER A N 1
ATOM 2922 C CA . SER A 1 369 ? -4.842 13.792 18.685 1.00 91.50 369 SER A CA 1
ATOM 2923 C C . SER A 1 369 ? -6.158 13.043 18.570 1.00 91.50 369 SER A C 1
ATOM 2925 O O . SER A 1 369 ? -6.598 12.790 17.459 1.00 91.50 369 SER A O 1
ATOM 2927 N N . LEU A 1 370 ? -6.763 12.681 19.701 1.00 91.62 370 LEU A N 1
ATOM 2928 C CA . LEU A 1 370 ? -8.097 12.084 19.724 1.00 91.62 370 LEU A CA 1
ATOM 2929 C C . LEU A 1 370 ? -9.101 13.179 20.068 1.00 91.62 370 LEU A C 1
ATOM 2931 O O . LEU A 1 370 ? -9.096 13.706 21.183 1.00 91.62 370 LEU A O 1
ATOM 2935 N N . SER A 1 371 ? -9.910 13.540 19.086 1.00 90.19 371 SER A N 1
ATOM 2936 C CA . SER A 1 371 ? -10.972 14.525 19.202 1.00 90.19 371 SER A CA 1
ATOM 2937 C C . SER A 1 371 ? -12.135 13.951 20.006 1.00 90.19 371 SER A C 1
ATOM 2939 O O . SER A 1 371 ? -12.360 12.736 20.038 1.00 90.19 371 SER A O 1
ATOM 2941 N N . SER A 1 372 ? -12.883 14.834 20.667 1.00 83.75 372 SER A N 1
ATOM 2942 C CA . SER A 1 372 ? -14.087 14.430 21.388 1.00 83.75 372 SER A CA 1
ATOM 2943 C C . SER A 1 372 ? -15.095 13.773 20.434 1.00 83.75 372 SER A C 1
ATOM 2945 O O . SER A 1 372 ? -15.236 14.242 19.302 1.00 83.75 372 SER A O 1
ATOM 2947 N N . PRO A 1 373 ? -15.809 12.725 20.881 1.00 83.19 373 PRO A N 1
ATOM 2948 C CA . PRO A 1 373 ? -16.883 12.119 20.103 1.00 83.19 373 PRO A CA 1
ATOM 2949 C C . PRO A 1 373 ? -17.986 13.125 19.750 1.00 83.19 373 PRO A C 1
ATOM 2951 O O . PRO A 1 373 ? -18.244 14.051 20.523 1.00 83.19 373 PRO A O 1
ATOM 2954 N N . ASP A 1 374 ? -18.668 12.911 18.623 1.00 83.25 374 ASP A N 1
ATOM 2955 C CA . ASP A 1 374 ? -19.880 13.667 18.295 1.00 83.25 374 ASP A CA 1
ATOM 2956 C C . ASP A 1 374 ? -21.015 13.229 19.234 1.00 83.25 374 ASP A C 1
ATOM 2958 O O . ASP A 1 374 ? -21.317 12.040 19.362 1.00 83.25 374 ASP A O 1
ATOM 2962 N N . THR A 1 375 ? -21.608 14.197 19.931 1.00 86.94 375 THR A N 1
ATOM 2963 C CA . THR A 1 375 ? -22.682 13.980 20.912 1.00 86.94 375 THR A CA 1
ATOM 2964 C C . THR A 1 375 ? -23.988 14.667 20.511 1.00 86.94 375 THR A C 1
ATOM 2966 O O . THR A 1 375 ? -24.979 14.554 21.234 1.00 86.94 375 THR A O 1
ATOM 2969 N N . ASP A 1 376 ? -24.033 15.338 19.356 1.00 87.88 376 ASP A N 1
ATOM 2970 C CA . ASP A 1 376 ? -25.178 16.151 18.941 1.00 87.88 376 ASP A CA 1
ATOM 2971 C C . ASP A 1 376 ? -26.436 15.299 18.733 1.00 87.88 376 ASP A C 1
ATOM 2973 O O . ASP A 1 376 ? -27.541 15.684 19.125 1.00 87.88 376 ASP A O 1
ATOM 2977 N N . GLU A 1 377 ? -26.278 14.117 18.130 1.00 87.75 377 GLU A N 1
ATOM 2978 C CA . GLU A 1 377 ? -27.374 13.164 17.934 1.00 87.75 377 GLU A CA 1
ATOM 2979 C C . GLU A 1 377 ? -27.881 12.614 19.274 1.00 87.75 377 GLU A C 1
ATOM 2981 O O . GLU A 1 377 ? -29.089 12.577 19.501 1.00 87.75 377 GLU A O 1
ATOM 2986 N N . PHE A 1 378 ? -26.976 12.298 20.205 1.00 89.19 378 PHE A N 1
ATOM 2987 C CA . PHE A 1 378 ? -27.339 11.843 21.548 1.00 89.19 378 PHE A CA 1
ATOM 2988 C C . PHE A 1 378 ? -28.173 12.887 22.300 1.00 89.19 378 PHE A C 1
ATOM 2990 O O . PHE A 1 378 ? -29.252 12.568 22.799 1.00 89.19 378 PHE A O 1
ATOM 2997 N N . TYR A 1 379 ? -27.718 14.144 22.354 1.00 88.69 379 TYR A N 1
ATOM 2998 C CA . TYR A 1 379 ? -28.455 15.203 23.050 1.00 88.69 379 TYR A CA 1
ATOM 2999 C C . TYR A 1 379 ? -29.813 15.495 22.399 1.00 88.69 379 TYR A C 1
ATOM 3001 O O . TYR A 1 379 ? -30.785 15.790 23.097 1.00 88.69 379 TYR A O 1
ATOM 3009 N N . ARG A 1 380 ? -29.919 15.372 21.070 1.00 89.88 380 ARG A N 1
ATOM 3010 C CA . ARG A 1 380 ? -31.193 15.515 20.349 1.00 89.88 380 ARG A CA 1
ATOM 3011 C C . ARG A 1 380 ? -32.196 14.425 20.729 1.00 89.88 380 ARG A C 1
ATOM 3013 O O . ARG A 1 380 ? -33.357 14.732 21.008 1.00 89.88 380 ARG A O 1
ATOM 3020 N N . GLU A 1 381 ? -31.756 13.172 20.757 1.00 89.88 381 GLU A N 1
ATOM 3021 C CA . GLU A 1 381 ? -32.599 12.033 21.133 1.00 89.88 381 GLU A CA 1
ATOM 3022 C C . GLU A 1 381 ? -32.977 12.079 22.619 1.00 89.88 381 GLU A C 1
ATOM 3024 O O . GLU A 1 381 ? -34.139 11.871 22.973 1.00 89.88 381 GLU A O 1
ATOM 3029 N N . LEU A 1 382 ? -32.043 12.477 23.487 1.00 87.81 382 LEU A N 1
ATOM 3030 C CA . LEU A 1 382 ? -32.306 12.693 24.910 1.00 87.81 382 LEU A CA 1
ATOM 3031 C C . LEU A 1 382 ? -33.393 13.756 25.134 1.00 87.81 382 LEU A C 1
ATOM 3033 O O . LEU A 1 382 ? -34.341 13.520 25.881 1.00 87.81 382 LEU A O 1
ATOM 3037 N N . ASN A 1 383 ? -33.306 14.901 24.451 1.00 87.50 383 ASN A N 1
ATOM 3038 C CA . ASN A 1 383 ? -34.321 15.957 24.535 1.00 87.50 383 ASN A CA 1
ATOM 3039 C C . ASN A 1 383 ? -35.698 15.481 24.050 1.00 87.50 383 ASN A C 1
ATOM 3041 O O . ASN A 1 383 ? -36.728 15.834 24.634 1.00 87.50 383 ASN A O 1
ATOM 3045 N N . THR A 1 384 ? -35.724 14.656 23.002 1.00 87.44 384 THR A N 1
ATOM 3046 C CA . THR A 1 384 ? -36.959 14.065 22.469 1.00 87.44 384 THR A CA 1
ATOM 3047 C C . THR A 1 384 ? -37.611 13.143 23.498 1.00 87.44 384 THR A C 1
ATOM 3049 O O . THR A 1 384 ? -38.816 13.249 23.741 1.00 87.44 384 THR A O 1
ATOM 3052 N N . LEU A 1 385 ? -36.821 12.295 24.163 1.00 86.62 385 LEU A N 1
ATOM 3053 C CA . LEU A 1 385 ? -37.305 11.418 25.227 1.00 86.62 385 LEU A CA 1
ATOM 3054 C C . LEU A 1 385 ? -37.822 12.208 26.439 1.00 86.62 385 LEU A C 1
ATOM 3056 O O . LEU A 1 385 ? -38.914 11.937 26.933 1.00 86.62 385 LEU A O 1
ATOM 3060 N N . LEU A 1 386 ? -37.076 13.212 26.903 1.00 84.94 386 LEU A N 1
ATOM 3061 C CA . LEU A 1 386 ? -37.473 14.027 28.057 1.00 84.94 386 LEU A CA 1
ATOM 3062 C C . LEU A 1 386 ? -38.778 14.788 27.798 1.00 84.94 386 LEU A C 1
ATOM 3064 O O . LEU A 1 386 ? -39.659 14.816 28.659 1.00 84.94 386 LEU A O 1
ATOM 3068 N N . THR A 1 387 ? -38.955 15.294 26.575 1.00 85.94 387 THR A N 1
ATOM 3069 C CA . THR A 1 387 ? -40.210 15.923 26.140 1.00 85.94 387 THR A CA 1
ATOM 3070 C C . THR A 1 387 ? -41.380 14.936 26.188 1.00 85.94 387 THR A C 1
ATOM 3072 O O . THR A 1 387 ? -42.452 15.287 26.682 1.00 85.94 387 THR A O 1
ATOM 3075 N N . LYS A 1 388 ? -41.188 13.687 25.731 1.00 83.75 388 LYS A N 1
ATOM 3076 C CA . LYS A 1 388 ? -42.214 12.629 25.816 1.00 83.75 388 LYS A CA 1
ATOM 3077 C C . LYS A 1 388 ? -42.578 12.279 27.264 1.00 83.75 388 LYS A C 1
ATOM 3079 O O . LYS A 1 388 ? -43.745 12.028 27.551 1.00 83.75 388 LYS A O 1
ATOM 3084 N N . LEU A 1 389 ? -41.600 12.299 28.170 1.00 81.56 389 LEU A N 1
ATOM 3085 C CA . LEU A 1 389 ? -41.781 12.015 29.599 1.00 81.56 389 LEU A CA 1
ATOM 3086 C C . LEU A 1 389 ? -42.310 13.216 30.406 1.00 81.56 389 LEU A C 1
ATOM 3088 O O . LEU A 1 389 ? -42.563 13.084 31.602 1.00 81.56 389 LEU A O 1
ATOM 3092 N N . GLY A 1 390 ? -42.491 14.384 29.778 1.00 79.06 390 GLY A N 1
ATOM 3093 C CA . GLY A 1 390 ? -42.957 15.602 30.447 1.00 79.06 390 GLY A CA 1
ATOM 3094 C C . GLY A 1 390 ? -41.925 16.226 31.395 1.00 79.06 390 GLY A C 1
ATOM 3095 O O . GLY A 1 390 ? -42.303 16.957 32.310 1.00 79.06 390 GLY A O 1
ATOM 3096 N N . ILE A 1 391 ? -40.637 15.937 31.193 1.00 78.25 391 ILE A N 1
ATOM 3097 C CA . ILE A 1 391 ? -39.519 16.453 31.989 1.00 78.25 391 ILE A CA 1
ATOM 3098 C C . ILE A 1 391 ? -38.837 17.567 31.186 1.00 78.25 391 ILE A C 1
ATOM 3100 O O . ILE A 1 391 ? -38.382 17.343 30.068 1.00 78.25 391 ILE A O 1
ATOM 3104 N N . SER A 1 392 ? -38.753 18.773 31.750 1.00 63.94 392 SER A N 1
ATOM 3105 C CA . SER A 1 392 ? -37.957 19.870 31.183 1.00 63.94 392 SER A CA 1
ATOM 3106 C C . SER A 1 392 ? -36.549 19.826 31.770 1.00 63.94 392 SER A C 1
ATOM 3108 O O . SER A 1 392 ? -36.409 19.798 32.992 1.00 63.94 392 SER A O 1
ATOM 3110 N N . LEU A 1 393 ? -35.512 19.861 30.929 1.00 57.47 393 LEU A N 1
ATOM 3111 C CA . LEU A 1 393 ? -34.169 20.230 31.382 1.00 57.47 393 LEU A CA 1
ATOM 3112 C C . LEU A 1 393 ? -34.204 21.730 31.675 1.00 57.47 393 LEU A C 1
ATOM 3114 O O . LEU A 1 393 ? -34.188 22.539 30.754 1.00 57.47 393 LEU A O 1
ATOM 3118 N N . GLU A 1 394 ? -34.353 22.114 32.941 1.00 46.19 394 GLU A N 1
ATOM 3119 C CA . GLU A 1 394 ? -33.996 23.474 33.342 1.00 46.19 394 GLU A CA 1
ATOM 3120 C C . GLU A 1 394 ? -32.469 23.597 33.266 1.00 46.19 394 GLU A C 1
ATOM 3122 O O . GLU A 1 394 ? -31.751 22.774 33.839 1.00 46.19 394 GLU A O 1
ATOM 3127 N N . ASP A 1 395 ? -32.002 24.591 32.505 1.00 41.66 395 ASP A N 1
ATOM 3128 C CA . ASP A 1 395 ? -30.591 24.905 32.277 1.00 41.66 395 ASP A CA 1
ATOM 3129 C C . ASP A 1 395 ? -29.803 24.956 33.598 1.00 41.66 395 ASP A C 1
ATOM 3131 O O . ASP A 1 395 ? -30.106 25.766 34.479 1.00 41.66 395 ASP A O 1
ATOM 3135 N N . ASN A 1 396 ? -28.762 24.127 33.712 1.00 33.12 396 ASN A N 1
ATOM 3136 C CA . ASN A 1 396 ? -27.678 24.293 34.684 1.00 33.12 396 ASN A CA 1
ATOM 3137 C C . ASN A 1 396 ? -26.328 24.049 34.020 1.00 33.12 396 ASN A C 1
ATOM 3139 O O . ASN A 1 396 ? -26.137 22.937 33.475 1.00 33.12 396 ASN A O 1
#

Organism: Flavonifractor plautii (NCBI:txid292800)

pLDDT: mean 91.56, std 7.72, range [33.12, 98.62]

Radius of gyration: 27.95 Å; chains: 1; bounding box: 71×49×71 Å

Secondary structure (DSSP, 8-state):
-------EEEEES-SSTTHHHHHHHHHIIIIIT--EEE-TTSTTS---TTS-HHHHHHHHHHHH-SEEEEEE-S----B-TTS-BHHHHHHHHHHHTT--EEEEEEHHHHHHHHHHHH-TTS--TTT-S-THHHHHHHIIIIIS---EEEESSHHHHHHHHHHHHHHHHHHHHHHHHHT-TTT--HHHHTS-HHHHHHHHH--TTHHHHHHHHHHHHHHHTTHHHHHHHHHT---SPPEE--SHHHHHHHHHHHHHHHHHHHHHHHHIIIIIHHHHH-STTS---HHHHHHHHHHHHHHHHHHHHHHHHHTTEE--TTTHHHHHHHTTTTHHHHHHHHHHHHHHHHHHTTS-SS--TTPPPP--------PPPP-HHHHHHHHHHHHHTT------

Foldseek 3Di:
DDPPAFAEEEEFEACPVCVVLVVLVCCCCCVVVNHHYADLVDPSQDDDPVDDSLVSLLVCLVPHHQAYEAEYAQEQADADPVRHHSSLSSVVSCVVVVRHYAAEYEVLLVVCLVVCVVPVVDDPVVRHVDSVSSVSVCCCVPVVVDDYYYDDHSVSVSVVCVVVVVVVVVLVVLLVVQPDPVNDDPLLVPDDDVLVCLVRVVFVVSLLLNLLVLLLVLVVVCVVLVVCLVVLNDPDAADEDEDPVSVVVVVVVLVVVLVVLVVQVVCLVVPQSDQQCDDVPDHGPSVSSSVSSVSNSVSLSVLSVSLSNLSRYDYDPLCNQLSNLSNCQCVQQNVLSNVLSVLSNVQCVPDDRHDDPPDDDDDDDRDRDGDGTDCPSNVVSVCVSCVVVVHDPDDD